Protein AF-0000000066065838 (afdb_homodimer)

InterPro domains:
  IPR000249 Bacterial microcompartment domain [PF00936] (153-223)
  IPR000249 Bacterial microcompartment domain [SM00877] (46-128)
  IPR000249 Bacterial microcompartment domain [SM00877] (152-229)
  IPR009193 Bacterial microcompartment shell protein, EutL/PduB type [PIRSF012290] (8-237)
  IPR030984 Bacterial microcompartment shell protein PduB [TIGR04501] (13-237)
  IPR037233 CcmK-like superfamily [G3DSA:3.30.70.1710] (23-118)
  IPR037233 CcmK-like superfamily [G3DSA:3.30.70.1710] (151-225)
  IPR037233 CcmK-like superfamily [SSF143414] (46-123)
  IPR037233 CcmK-like superfamily [SSF143414] (152-222)
  IPR044870 Bacterial microcompartment (BMC) circularly permuted domain [PS51931] (14-125)
  IPR044870 Bacterial microcompartment (BMC) circularly permuted domain [PS51931] (126-225)

Radius of gyration: 23.69 Å; Cα contacts (8 Å, |Δi|>4): 1309; chains: 2; bounding box: 57×65×58 Å

Foldseek 3Di:
DPCPVPPPPPDQQFQDFDPLLRKGKGKDQADDPVVVVVVPFDDDFGMKIKMWGQADAQLLLVQLQQLVVVAVKAWGDKDWDCGHPPAQATIIITMIGHNGRVSSSSSRVSSVVCSLALLQQWWDDPQHIWHKDWDQATDRSCCRHVVDDGGFIKMKTKIPQAVLSVVLQVQLVVFFPWAWRDWAALVGDGNNGSMTMIMITDHRVSRLRSRVRSSVSSQVVVCVVPHGIDGPHHHPRD/DDCPPVPPPPDQQFQDFDPLQRKTKGKDQADDPVVVVVVPFDDDFGMKIKIWGQADAQLLLVQLQQLVVVAVKAWTDKDWDCGHPPAQATIIITMIGHNGRVSSSSSRVSSVVCSLALLQQWWDDPQWIWHKDWDQAGDRSCCRHPVDDGGFIKMKTKIPQAVLSVVLQVQLVVFFPWAWRDWAALVGDGVNGSMTMIMITDHRVSRLRSRVRSSVSSQVVVCVVPHGIDGPHHHPRD

pLDDT: mean 94.26, std 12.61, range [18.61, 98.94]

Solvent-accessible surface area (backbone atoms only — not comparable to full-atom values): 23066 Å² total; per-residue (Å²): 135,85,62,81,70,59,73,75,87,60,57,88,37,62,73,50,72,40,80,70,38,53,26,39,26,33,38,40,60,72,54,55,67,75,56,48,65,70,64,75,49,90,70,93,54,43,11,35,21,39,40,35,36,43,32,47,31,70,33,56,35,54,11,36,17,52,10,35,69,73,40,83,46,40,58,69,46,62,46,57,45,71,29,32,89,43,48,40,44,26,7,27,45,37,36,30,33,28,79,48,48,68,47,33,49,47,20,44,48,44,15,64,71,30,36,61,51,40,39,6,40,32,28,42,39,99,70,33,38,38,41,46,48,75,42,66,58,27,31,53,30,31,23,75,60,67,61,38,53,66,70,30,16,32,22,33,35,33,15,30,28,18,38,49,7,50,54,18,37,40,48,15,62,72,67,26,82,54,44,79,71,49,53,32,29,26,80,41,87,38,66,18,13,24,32,11,34,29,27,34,28,47,51,50,68,34,30,52,52,15,39,51,46,14,48,56,51,38,50,51,58,61,27,64,77,77,43,75,53,44,49,92,33,66,67,72,84,128,138,82,74,80,81,63,77,74,72,68,54,87,38,60,72,49,66,40,81,71,37,43,26,38,28,36,37,41,61,71,54,46,65,73,56,50,67,48,66,76,51,90,69,91,56,44,11,33,21,34,41,17,17,36,33,46,31,67,34,55,36,53,12,36,16,53,10,34,70,73,37,82,46,41,59,69,47,64,35,52,8,44,15,31,66,70,54,53,44,26,7,23,34,36,36,29,34,30,80,46,47,67,46,33,49,47,22,43,48,44,15,62,70,29,36,60,51,41,39,7,39,32,29,41,39,98,85,32,38,36,41,44,48,76,42,66,58,28,32,50,27,31,22,73,62,65,63,39,52,67,71,29,16,30,24,32,34,32,14,30,50,28,69,50,7,51,54,20,36,54,46,14,61,73,67,25,81,54,43,80,70,50,74,34,30,39,91,42,86,41,62,60,19,41,33,11,33,28,27,35,29,46,51,48,68,33,30,52,51,14,39,51,46,14,48,55,51,40,50,56,60,60,27,71,78,76,43,74,55,44,49,91,34,66,66,71,85,126

Nearest PDB structures (foldseek):
  4i61-assembly1_C  TM=9.984E-01  e=2.603E-46  Limosilactobacillus reuteri SD2112
  3io0-assembly1_A  TM=9.601E-01  e=2.162E-27  Clostridium kluyveri DSM 555
  3mpv-assembly1_A  TM=8.753E-01  e=7.245E-11  Escherichia coli K-12
  3i87-assembly1_A  TM=8.287E-01  e=3.324E-11  Escherichia coli K-12
  3f56-assembly1_C  TM=3.798E-01  e=1.750E-07  Prochlorococcus marinus subsp. pastoris str. CCMP1986

Sequence (476 aa):
MNDFLNSTSTVPEFVGASEIGDTIGMVIPRVDQQLLDKLHVTKQYKTLGILSDRTGAGPQIMAMDEGIKATNMECIDVEWPRDTKGGGGHGCLIIIGGDDPADARQAIRVALDNLHRTFGDVYNAKAGHLELQFTARAAGAAHLGLGAVEGKAFGLICGCPSGIGVVMGDKALKTAGVEPLNFTSPSHGTSFSNEGCLTITGDSGAVRQAVMAGREVGLKLLSQFGEEPVNDFPSYIKMNDFLNSTSTVPEFVGASEIGDTIGMVIPRVDQQLLDKLHVTKQYKTLGILSDRTGAGPQIMAMDEGIKATNMECIDVEWPRDTKGGGGHGCLIIIGGDDPADARQAIRVALDNLHRTFGDVYNAKAGHLELQFTARAAGAAHLGLGAVEGKAFGLICGCPSGIGVVMGDKALKTAGVEPLNFTSPSHGTSFSNEGCLTITGDSGAVRQAVMAGREVGLKLLSQFGEEPVNDFPSYIK

Organism: Limosilactobacillus reuteri (strain DSM 20016) (NCBI:txid557436)

Secondary structure (DSSP, 8-state):
---TT-SS---TTEEEEETGGGEEEEEESS--HHHHHHTT-SS--SEEEEEEESS-SHHHHHHHHHHHHTSS-EEEEEE--S-STTSSS--EEEEEEES-HHHHHHHHHHHHHHHHHHTTTEEEETTEEEEEEEESS--HHHHHHH-PPTTSEEEEEEEESHHHHHHHHHHHHHHS--EEEEEEBTTBBSTT-S-EEEEEEE-HHHHHHHHHHHHHHHHHHHGGGSS--EESS-----/--GGG------TTEEEEETGGGEEEEEESS--HHHHHHTT-SS--SEEEEEEESS-SHHHHHHHHHHHHTSS-EEEEEE--S-STTSSS--EEEEEEES-HHHHHHHHHHHHHHHHHHTTTEEEETTEEEEEEEESS--HHHHHHH-PPTTSEEEEEEEESHHHHHHHHHHHHHHS-EEEEEEEBTTBBSTT-S-EEEEEEE-HHHHHHHHHHHHHHHHHHHGGGSS--EESS-----

Structure (mmCIF, N/CA/C/O backbone):
data_AF-0000000066065838-model_v1
#
loop_
_entity.id
_entity.type
_entity.pdbx_description
1 polymer 'Bacterial microcompartment shell protein PduB'
#
loop_
_atom_site.group_PDB
_atom_site.id
_atom_site.type_symbol
_atom_site.label_atom_id
_atom_site.label_alt_id
_atom_site.label_comp_id
_atom_site.label_asym_id
_atom_site.label_entity_id
_atom_site.label_seq_id
_atom_site.pdbx_PDB_ins_code
_atom_site.Cartn_x
_atom_site.Cartn_y
_atom_site.Cartn_z
_atom_site.occupancy
_atom_site.B_iso_or_equiv
_atom_site.auth_seq_id
_atom_site.auth_comp_id
_atom_site.auth_asym_id
_atom_site.auth_atom_id
_atom_site.pdbx_PDB_model_num
ATOM 1 N N . MET A 1 1 ? -16.984 26.469 -11.008 1 23.7 1 MET A N 1
ATOM 2 C CA . MET A 1 1 ? -17.484 26.609 -9.641 1 23.7 1 MET A CA 1
ATOM 3 C C . MET A 1 1 ? -18.922 26.109 -9.531 1 23.7 1 MET A C 1
ATOM 5 O O . MET A 1 1 ? -19.859 26.891 -9.625 1 23.7 1 MET A O 1
ATOM 9 N N . ASN A 1 2 ? -19.375 24.984 -10.18 1 28.59 2 ASN A N 1
ATOM 10 C CA . ASN A 1 2 ? -20.719 24.391 -10.25 1 28.59 2 ASN A CA 1
ATOM 11 C C . ASN A 1 2 ? -21.203 23.938 -8.883 1 28.59 2 ASN A C 1
ATOM 13 O O . ASN A 1 2 ? -20.531 23.156 -8.211 1 28.59 2 ASN A O 1
ATOM 17 N N . ASP A 1 3 ? -22.031 24.891 -8.258 1 28.09 3 ASP A N 1
ATOM 18 C CA . ASP A 1 3 ? -22.609 24.953 -6.926 1 28.09 3 ASP A CA 1
ATOM 19 C C . ASP A 1 3 ? -23.531 23.766 -6.668 1 28.09 3 ASP A C 1
ATOM 21 O O . ASP A 1 3 ? -24.719 23.812 -7 1 28.09 3 ASP A O 1
ATOM 25 N N . PHE A 1 4 ? -23.25 22.516 -6.898 1 35.69 4 PHE A N 1
ATOM 26 C CA . PHE A 1 4 ? -24.078 21.5 -6.277 1 35.69 4 PHE A CA 1
ATOM 27 C C . PHE A 1 4 ? -24.531 21.938 -4.891 1 35.69 4 PHE A C 1
ATOM 29 O O . PHE A 1 4 ? -25.234 21.203 -4.199 1 35.69 4 PHE A O 1
ATOM 36 N N . LEU A 1 5 ? -23.75 22.891 -4.34 1 37.12 5 LEU A N 1
ATOM 37 C CA . LEU A 1 5 ? -24.125 23.484 -3.062 1 37.12 5 LEU A CA 1
ATOM 38 C C . LEU A 1 5 ? -25.375 24.344 -3.205 1 37.12 5 LEU A C 1
ATOM 40 O O . LEU A 1 5 ? -25.734 25.062 -2.275 1 37.12 5 LEU A O 1
ATOM 44 N N . ASN A 1 6 ? -25.875 24.531 -4.371 1 36.09 6 ASN A N 1
ATOM 45 C CA . ASN A 1 6 ? -26.969 25.484 -4.262 1 36.09 6 ASN A CA 1
ATOM 46 C C . ASN A 1 6 ? -28.125 24.922 -3.461 1 36.09 6 ASN A C 1
ATOM 48 O O . ASN A 1 6 ? -29.219 25.484 -3.449 1 36.09 6 ASN A O 1
ATOM 52 N N . SER A 1 7 ? -28.5 23.672 -3.555 1 41.41 7 SER A N 1
ATOM 53 C CA . SER A 1 7 ? -29.719 23.422 -2.789 1 41.41 7 SER A CA 1
ATOM 54 C C . SER A 1 7 ? -29.547 23.859 -1.336 1 41.41 7 SER A C 1
ATOM 56 O O . SER A 1 7 ? -28.5 23.609 -0.727 1 41.41 7 SER A O 1
ATOM 58 N N . THR A 1 8 ? -30.297 24.891 -0.75 1 45.69 8 THR A N 1
ATOM 59 C CA . THR A 1 8 ? -30.547 25.703 0.427 1 45.69 8 THR A CA 1
ATOM 60 C C . THR A 1 8 ? -30.422 24.875 1.704 1 45.69 8 THR A C 1
ATOM 62 O O . THR A 1 8 ? -29.938 25.375 2.727 1 45.69 8 THR A O 1
ATOM 65 N N . SER A 1 9 ? -31.312 23.875 1.976 1 52.47 9 SER A N 1
ATOM 66 C CA . SER A 1 9 ? -31.531 23.422 3.344 1 52.47 9 SER A CA 1
ATOM 67 C C . SER A 1 9 ? -30.328 22.656 3.885 1 52.47 9 SER A C 1
ATOM 69 O O . SER A 1 9 ? -30.234 21.438 3.729 1 52.47 9 SER A O 1
ATOM 71 N N . THR A 1 10 ? -29.156 23.281 3.83 1 71 10 THR A N 1
ATOM 72 C CA . THR A 1 10 ? -28.031 22.531 4.383 1 71 10 THR A CA 1
ATOM 73 C C . THR A 1 10 ? -28.234 22.266 5.867 1 71 10 THR A C 1
ATOM 75 O O . THR A 1 10 ? -28.891 23.047 6.566 1 71 10 THR A O 1
ATOM 78 N N . VAL A 1 11 ? -28.203 21.109 6.23 1 86.19 11 VAL A N 1
ATOM 79 C CA . VAL A 1 11 ? -28.281 20.766 7.645 1 86.19 11 VAL A CA 1
ATOM 80 C C . VAL A 1 11 ? -27.281 21.594 8.445 1 86.19 11 VAL A C 1
ATOM 82 O O . VAL A 1 11 ? -26.234 21.953 7.941 1 86.19 11 VAL A O 1
ATOM 85 N N . PRO A 1 12 ? -27.672 22.109 9.617 1 89.5 12 PRO A N 1
ATOM 86 C CA . PRO A 1 12 ? -26.812 22.984 10.422 1 89.5 12 PRO A CA 1
ATOM 87 C C . PRO A 1 12 ? -25.422 22.375 10.68 1 89.5 12 PRO A C 1
ATOM 89 O O . PRO A 1 12 ? -24.484 23.109 10.984 1 89.5 12 PRO A O 1
ATOM 92 N N . GLU A 1 13 ? -25.312 21.109 10.555 1 93.69 13 GLU A N 1
ATOM 93 C CA . GLU A 1 13 ? -24.047 20.422 10.797 1 93.69 13 GLU A CA 1
ATOM 94 C C . GLU A 1 13 ? -23.047 20.672 9.672 1 93.69 13 GLU A C 1
ATOM 96 O O . GLU A 1 13 ? -21.844 20.516 9.852 1 93.69 13 GLU A O 1
ATOM 101 N N . PHE A 1 14 ? -23.516 21.062 8.539 1 95.31 14 PHE A N 1
ATOM 102 C CA . PHE A 1 14 ? -22.672 21.234 7.359 1 95.31 14 PHE A CA 1
ATOM 103 C C . PHE A 1 14 ? -21.812 22.484 7.488 1 95.31 14 PHE A C 1
ATOM 105 O O . PHE A 1 14 ? -22.312 23.547 7.832 1 95.31 14 PHE A O 1
ATOM 112 N N . VAL A 1 15 ? -20.547 22.359 7.191 1 96 15 VAL A N 1
ATOM 113 C CA . VAL A 1 15 ? -19.672 23.516 7.18 1 96 15 VAL A CA 1
ATOM 114 C C . VAL A 1 15 ? -19.219 23.812 5.746 1 96 15 VAL A C 1
ATOM 116 O O . VAL A 1 15 ? -19.25 24.969 5.312 1 96 15 VAL A O 1
ATOM 119 N N . GLY A 1 16 ? -18.781 22.75 5.055 1 95.81 16 GLY A N 1
ATOM 120 C CA . GLY A 1 16 ? -18.328 22.906 3.68 1 95.81 16 GLY A CA 1
ATOM 121 C C . GLY A 1 16 ? -17.938 21.594 3.029 1 95.81 16 GLY A C 1
ATOM 122 O O . GLY A 1 16 ? -17.844 20.562 3.703 1 95.81 16 GLY A O 1
ATOM 123 N N . ALA A 1 17 ? -17.844 21.625 1.735 1 95.62 17 ALA A N 1
ATOM 124 C CA . ALA A 1 17 ? -17.391 20.484 0.96 1 95.62 17 ALA A CA 1
ATOM 125 C C . ALA A 1 17 ? -16.453 20.922 -0.169 1 95.62 17 ALA A C 1
ATOM 127 O O . ALA A 1 17 ? -16.531 22.062 -0.633 1 95.62 17 ALA A O 1
ATOM 128 N N . SER A 1 18 ? -15.555 20.078 -0.515 1 95.94 18 SER A N 1
ATOM 129 C CA . SER A 1 18 ? -14.594 20.328 -1.58 1 95.94 18 SER A CA 1
ATOM 130 C C . SER A 1 18 ? -14.492 19.125 -2.525 1 95.94 18 SER A C 1
ATOM 132 O O . SER A 1 18 ? -14.523 17.984 -2.084 1 95.94 18 SER A O 1
ATOM 134 N N . GLU A 1 19 ? -14.367 19.422 -3.824 1 95 19 GLU A N 1
ATOM 135 C CA . GLU A 1 19 ? -14.141 18.359 -4.797 1 95 19 GLU A CA 1
ATOM 136 C C . GLU A 1 19 ? -12.758 17.734 -4.621 1 95 19 GLU A C 1
ATOM 138 O O . GLU A 1 19 ? -12.492 16.641 -5.117 1 95 19 GLU A O 1
ATOM 143 N N . ILE A 1 20 ? -11.891 18.484 -3.969 1 96.38 20 ILE A N 1
ATOM 144 C CA . ILE A 1 20 ? -10.562 17.953 -3.686 1 96.38 20 ILE A CA 1
ATOM 145 C C . ILE A 1 20 ? -10.68 16.766 -2.73 1 96.38 20 ILE A C 1
ATOM 147 O O . ILE A 1 20 ? -11.023 16.922 -1.559 1 96.38 20 ILE A O 1
ATOM 151 N N . GLY A 1 21 ? -10.43 15.578 -3.301 1 95.94 21 GLY A N 1
ATOM 152 C CA . GLY A 1 21 ? -10.547 14.352 -2.529 1 95.94 21 GLY A CA 1
ATOM 153 C C . GLY A 1 21 ? -11.977 14.023 -2.145 1 95.94 21 GLY A C 1
ATOM 154 O O . GLY A 1 21 ? -12.219 13.102 -1.355 1 95.94 21 GLY A O 1
ATOM 155 N N . ASP A 1 22 ? -13.008 14.812 -2.695 1 96 22 ASP A N 1
ATOM 156 C CA . ASP A 1 22 ? -14.391 14.695 -2.25 1 96 22 ASP A CA 1
ATOM 157 C C . ASP A 1 22 ? -14.5 14.852 -0.735 1 96 22 ASP A C 1
ATOM 159 O O . ASP A 1 22 ? -15.07 13.992 -0.058 1 96 22 ASP A O 1
ATOM 163 N N . THR A 1 23 ? -13.977 15.945 -0.239 1 96.62 23 THR A N 1
ATOM 164 C CA . THR A 1 23 ? -13.836 16.203 1.19 1 96.62 23 THR A CA 1
ATOM 165 C C . THR A 1 23 ? -15.047 16.984 1.72 1 96.62 23 THR A C 1
ATOM 167 O O . THR A 1 23 ? -15.5 17.938 1.088 1 96.62 23 THR A O 1
ATOM 170 N N . ILE A 1 24 ? -15.547 16.516 2.916 1 96.19 24 ILE A N 1
ATOM 171 C CA . ILE A 1 24 ? -16.656 17.203 3.545 1 96.19 24 ILE A CA 1
ATOM 172 C C . ILE A 1 24 ? -16.328 17.516 5 1 96.19 24 ILE A C 1
ATOM 174 O O . ILE A 1 24 ? -15.695 16.719 5.688 1 96.19 24 ILE A O 1
ATOM 178 N N . GLY A 1 25 ? -16.625 18.719 5.41 1 98 25 GLY A N 1
ATOM 179 C CA . GLY A 1 25 ? -16.469 19.172 6.785 1 98 25 GLY A CA 1
ATOM 180 C C . GLY A 1 25 ? -17.781 19.453 7.477 1 98 25 GLY A C 1
ATOM 181 O O . GLY A 1 25 ? -18.672 20.078 6.898 1 98 25 GLY A O 1
ATOM 182 N N . MET A 1 26 ? -17.859 18.984 8.75 1 96.88 26 MET A N 1
ATOM 183 C CA . MET A 1 26 ? -19.094 19.062 9.516 1 96.88 26 MET A CA 1
ATOM 184 C C . MET A 1 26 ? -18.812 19.375 10.984 1 96.88 26 MET A C 1
ATOM 186 O O . MET A 1 26 ? -17.672 19.281 11.43 1 96.88 26 MET A O 1
ATOM 190 N N . VAL A 1 27 ? -19.906 19.812 11.648 1 97.19 27 VAL A N 1
ATOM 191 C CA . VAL A 1 27 ? -19.797 20.094 13.078 1 97.19 27 VAL A CA 1
ATOM 192 C C . VAL A 1 27 ? -21.031 19.562 13.789 1 97.19 27 VAL A C 1
ATOM 194 O O . VAL A 1 27 ? -22.156 19.719 13.305 1 97.19 27 VAL A O 1
ATOM 197 N N . ILE A 1 28 ? -20.797 18.859 14.859 1 96.12 28 ILE A N 1
ATOM 198 C CA . ILE A 1 28 ? -21.844 18.578 15.844 1 96.12 28 ILE A CA 1
ATOM 199 C C . ILE A 1 28 ? -21.688 19.5 17.047 1 96.12 28 ILE A C 1
ATOM 201 O O . ILE A 1 28 ? -20.812 19.297 17.891 1 96.12 28 ILE A O 1
ATOM 205 N N . PRO A 1 29 ? -22.562 20.484 17.172 1 96.12 29 PRO A N 1
ATOM 206 C CA . PRO A 1 29 ? -22.359 21.484 18.219 1 96.12 29 PRO A CA 1
ATOM 207 C C . PRO A 1 29 ? -22.5 20.922 19.625 1 96.12 29 PRO A C 1
ATOM 209 O O . PRO A 1 29 ? -21.875 21.406 20.562 1 96.12 29 PRO A O 1
ATOM 212 N N . ARG A 1 30 ? -23.469 19.953 19.812 1 95 30 ARG A N 1
ATOM 213 C CA . ARG A 1 30 ? -23.656 19.234 21.062 1 95 30 ARG A CA 1
ATOM 214 C C . ARG A 1 30 ? -23.797 17.734 20.828 1 95 30 ARG A C 1
ATOM 216 O O . ARG A 1 30 ? -24.906 17.25 20.547 1 95 30 ARG A O 1
ATOM 223 N N . VAL A 1 31 ? -22.688 17 21.016 1 94.81 31 VAL A N 1
ATOM 224 C CA . VAL A 1 31 ? -22.688 15.594 20.656 1 94.81 31 VAL A CA 1
ATOM 225 C C . VAL A 1 31 ? -23.438 14.789 21.719 1 94.81 31 VAL A C 1
ATOM 227 O O . VAL A 1 31 ? -23.359 15.07 22.906 1 94.81 31 VAL A O 1
ATOM 230 N N . ASP A 1 32 ? -24.219 13.82 21.25 1 91.88 32 ASP A N 1
ATOM 231 C CA . ASP A 1 32 ? -24.891 12.883 22.141 1 91.88 32 ASP A CA 1
ATOM 232 C C . ASP A 1 32 ? -23.875 12.062 22.938 1 91.88 32 ASP A C 1
ATOM 234 O O . ASP A 1 32 ? -22.953 11.484 22.344 1 91.88 32 ASP A O 1
ATOM 238 N N . GLN A 1 33 ? -24.125 11.992 24.25 1 88.38 33 GLN A N 1
ATOM 239 C CA . GLN A 1 33 ? -23.156 11.344 25.125 1 88.38 33 GLN A CA 1
ATOM 240 C C . GLN A 1 33 ? -23.031 9.852 24.812 1 88.38 33 GLN A C 1
ATOM 242 O O . GLN A 1 33 ? -21.953 9.273 24.922 1 88.38 33 GLN A O 1
ATOM 247 N N . GLN A 1 34 ? -24.109 9.211 24.469 1 86.44 34 GLN A N 1
ATOM 248 C CA . GLN A 1 34 ? -24.062 7.785 24.172 1 86.44 34 GLN A CA 1
ATOM 249 C C . GLN A 1 34 ? -23.203 7.516 22.938 1 86.44 34 GLN A C 1
ATOM 251 O O . GLN A 1 34 ? -22.5 6.504 22.875 1 86.44 34 GLN A O 1
ATOM 256 N N . LEU A 1 35 ? -23.281 8.383 22 1 89.25 35 LEU A N 1
ATOM 257 C CA . LEU A 1 35 ? -22.438 8.258 20.812 1 89.25 35 LEU A CA 1
ATOM 258 C C . LEU A 1 35 ? -20.969 8.492 21.156 1 89.25 35 LEU A C 1
ATOM 260 O O . LEU A 1 35 ? -20.094 7.734 20.734 1 89.25 35 LEU A O 1
ATOM 264 N N . LEU A 1 36 ? -20.703 9.531 21.859 1 88.06 36 LEU A N 1
ATOM 265 C CA . LEU A 1 36 ? -19.344 9.883 22.266 1 88.06 36 LEU A CA 1
ATOM 266 C C . LEU A 1 36 ? -18.672 8.711 22.969 1 88.06 36 LEU A C 1
ATOM 268 O O . LEU A 1 36 ? -17.484 8.43 22.734 1 88.06 36 LEU A O 1
ATOM 272 N N . ASP A 1 37 ? -19.406 8.008 23.797 1 84.56 37 ASP A N 1
ATOM 273 C CA . ASP A 1 37 ? -18.891 6.871 24.547 1 84.56 37 ASP A CA 1
ATOM 274 C C . ASP A 1 37 ? -18.469 5.742 23.609 1 84.56 37 ASP A C 1
ATOM 276 O O . ASP A 1 37 ? -17.578 4.945 23.953 1 84.56 37 ASP A O 1
ATOM 280 N N . LYS A 1 38 ? -19.047 5.723 22.484 1 88 38 LYS A N 1
ATOM 281 C CA . LYS A 1 38 ? -18.781 4.629 21.547 1 88 38 LYS A CA 1
ATOM 282 C C . LYS A 1 38 ? -17.688 5.004 20.547 1 88 38 LYS A C 1
ATOM 284 O O . LYS A 1 38 ? -17.203 4.152 19.812 1 88 38 LYS A O 1
ATOM 289 N N . LEU A 1 39 ? -17.25 6.301 20.453 1 83.38 39 LEU A N 1
ATOM 290 C CA . LEU A 1 39 ? -16.203 6.758 19.547 1 83.38 39 LEU A CA 1
ATOM 291 C C . LEU A 1 39 ? -14.82 6.539 20.156 1 83.38 39 LEU A C 1
ATOM 293 O O . LEU A 1 39 ? -13.812 6.949 19.578 1 83.38 39 LEU A O 1
ATOM 297 N N . HIS A 1 40 ? -14.742 5.809 21.109 1 79.44 40 HIS A N 1
ATOM 298 C CA . HIS A 1 40 ? -13.484 5.395 21.719 1 79.44 40 HIS A CA 1
ATOM 299 C C . HIS A 1 40 ? -12.633 6.598 22.094 1 79.44 40 HIS A C 1
ATOM 301 O O . HIS A 1 40 ? -11.43 6.617 21.812 1 79.44 40 HIS A O 1
ATOM 307 N N . VAL A 1 41 ? -13.297 7.625 22.516 1 77.25 41 VAL A N 1
ATOM 308 C CA . VAL A 1 41 ? -12.609 8.844 22.938 1 77.25 41 VAL A CA 1
ATOM 309 C C . VAL A 1 41 ? -12.516 8.883 24.453 1 77.25 41 VAL A C 1
ATOM 311 O O . VAL A 1 41 ? -13.422 8.422 25.156 1 77.25 41 VAL A O 1
ATOM 314 N N . THR A 1 42 ? -11.375 9.25 24.953 1 72.19 42 THR A N 1
ATOM 315 C CA . THR A 1 42 ? -11.102 9.18 26.391 1 72.19 42 THR A CA 1
ATOM 316 C C . THR A 1 42 ? -11.648 10.406 27.109 1 72.19 42 THR A C 1
ATOM 318 O O . THR A 1 42 ? -12.055 10.328 28.266 1 72.19 42 THR A O 1
ATOM 321 N N . LYS A 1 43 ? -11.562 11.516 26.516 1 82.19 43 LYS A N 1
ATOM 322 C CA . LYS A 1 43 ? -11.992 12.773 27.125 1 82.19 43 LYS A CA 1
ATOM 323 C C . LYS A 1 43 ? -13.391 13.164 26.641 1 82.19 43 LYS A C 1
ATOM 325 O O . LYS A 1 43 ? -13.812 12.758 25.562 1 82.19 43 LYS A O 1
ATOM 330 N N . GLN A 1 44 ? -14.07 13.891 27.594 1 86.56 44 GLN A N 1
ATOM 331 C CA . GLN A 1 44 ? -15.391 14.383 27.234 1 86.56 44 GLN A CA 1
ATOM 332 C C . GLN A 1 44 ? -15.297 15.688 26.453 1 86.56 44 GLN A C 1
ATOM 334 O O . GLN A 1 44 ? -14.5 16.562 26.781 1 86.56 44 GLN A O 1
ATOM 339 N N . TYR A 1 45 ? -15.984 15.766 25.391 1 91.44 45 TYR A N 1
ATOM 340 C CA . TYR A 1 45 ? -16.094 16.938 24.547 1 91.44 45 TYR A CA 1
ATOM 341 C C . TYR A 1 45 ? -17.562 17.297 24.312 1 91.44 45 TYR A C 1
ATOM 343 O O . TYR A 1 45 ? -18.406 16.422 24.172 1 91.44 45 TYR A O 1
ATOM 351 N N . LYS A 1 46 ? -17.844 18.562 24.297 1 94.69 46 LYS A N 1
ATOM 352 C CA . LYS A 1 46 ? -19.188 19.016 24.016 1 94.69 46 LYS A CA 1
ATOM 353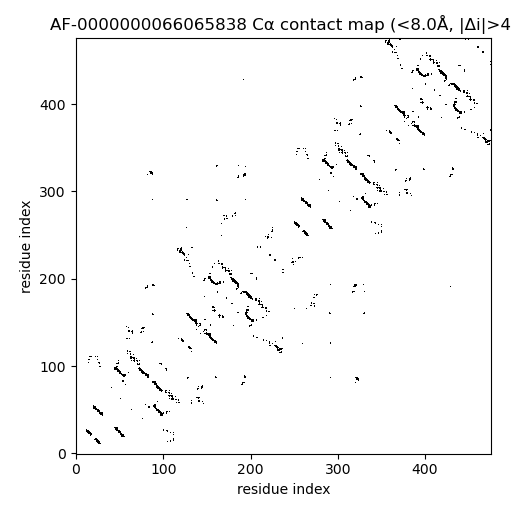 C C . LYS A 1 46 ? -19.438 19.125 22.516 1 94.69 46 LYS A C 1
ATOM 355 O O . LYS A 1 46 ? -20.531 18.828 22.047 1 94.69 46 LYS A O 1
ATOM 360 N N . THR A 1 47 ? -18.469 19.641 21.844 1 96.62 47 THR A N 1
ATOM 361 C CA . THR A 1 47 ? -18.562 19.922 20.422 1 96.62 47 THR A CA 1
ATOM 362 C C . THR A 1 47 ? -17.562 19.078 19.625 1 96.62 47 THR A C 1
ATOM 364 O O . THR A 1 47 ? -16.422 18.906 20.047 1 96.62 47 THR A O 1
ATOM 367 N N . LEU A 1 48 ? -18.031 18.562 18.453 1 96.88 48 LEU A N 1
ATOM 368 C CA . LEU A 1 48 ? -17.141 17.828 17.562 1 96.88 48 LEU A CA 1
ATOM 369 C C . LEU A 1 48 ? -17.047 18.5 16.188 1 96.88 48 LEU A C 1
ATOM 371 O O . LEU A 1 48 ? -18.047 18.984 15.672 1 96.88 48 LEU A O 1
ATOM 375 N N . GLY A 1 49 ? -15.859 18.594 15.703 1 98 49 GLY A N 1
ATOM 376 C CA . GLY A 1 49 ? -15.625 18.781 14.281 1 98 49 GLY A CA 1
ATOM 377 C C . GLY A 1 49 ? -15.242 17.5 13.562 1 98 49 GLY A C 1
ATOM 378 O O . GLY A 1 49 ? -14.547 16.656 14.125 1 98 49 GLY A O 1
ATOM 379 N N . ILE A 1 50 ? -15.734 17.359 12.305 1 97.5 50 ILE A N 1
ATOM 380 C CA . ILE A 1 50 ? -15.516 16.141 11.555 1 97.5 50 ILE A CA 1
ATOM 381 C C . ILE A 1 50 ? -15.094 16.469 10.125 1 97.5 50 ILE A C 1
ATOM 383 O O . ILE A 1 50 ? -15.758 17.266 9.445 1 97.5 50 ILE A O 1
ATOM 387 N N . LEU A 1 51 ? -14.008 15.984 9.719 1 98.12 51 LEU A N 1
ATOM 388 C CA . LEU A 1 51 ? -13.539 16.047 8.336 1 98.12 51 LEU A CA 1
ATOM 389 C C . LEU A 1 51 ? -13.391 14.648 7.742 1 98.12 51 LEU A C 1
ATOM 391 O O . LEU A 1 51 ? -12.758 13.781 8.344 1 98.12 51 LEU A O 1
ATOM 395 N N . SER A 1 52 ? -14.031 14.352 6.594 1 97.56 52 SER A N 1
ATOM 396 C CA . SER A 1 52 ? -13.977 13.039 5.969 1 97.56 52 SER A CA 1
ATOM 397 C C . SER A 1 52 ? -13.977 13.148 4.445 1 97.56 52 SER A C 1
ATOM 399 O O . SER A 1 52 ? -14.25 14.211 3.895 1 97.56 52 SER A O 1
ATOM 401 N N . ASP A 1 53 ? -13.5 12.102 3.775 1 95.69 53 ASP A N 1
ATOM 402 C CA . ASP A 1 53 ? -13.328 12.172 2.328 1 95.69 53 ASP A CA 1
ATOM 403 C C . ASP A 1 53 ? -13.281 10.773 1.712 1 95.69 53 ASP A C 1
ATOM 405 O O . ASP A 1 53 ? -13.469 9.773 2.41 1 95.69 53 ASP A O 1
ATOM 409 N N . ARG A 1 54 ? -13.172 10.703 0.327 1 94.12 54 ARG A N 1
ATOM 410 C CA . ARG A 1 54 ? -12.977 9.438 -0.372 1 94.12 54 ARG A CA 1
ATOM 411 C C . ARG A 1 54 ? -11.5 9.195 -0.667 1 94.12 54 ARG A C 1
ATOM 413 O O . ARG A 1 54 ? -11.039 8.055 -0.673 1 94.12 54 ARG A O 1
ATOM 420 N N . THR A 1 55 ? -10.789 10.344 -1.034 1 96.12 55 THR A N 1
ATOM 421 C CA . THR A 1 55 ? -9.414 10.203 -1.5 1 96.12 55 THR A CA 1
ATOM 422 C C . THR A 1 55 ? -8.492 11.18 -0.778 1 96.12 55 THR A C 1
ATOM 424 O O . THR A 1 55 ? -8.734 12.391 -0.783 1 96.12 55 THR A O 1
ATOM 427 N N . GLY A 1 56 ? -7.465 10.648 -0.262 1 96.25 56 G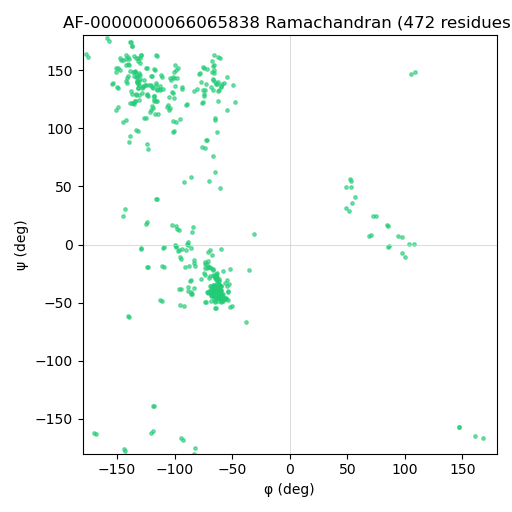LY A N 1
ATOM 428 C CA . GLY A 1 56 ? -6.512 11.43 0.513 1 96.25 56 GLY A CA 1
ATOM 429 C C . GLY A 1 56 ? -6.617 11.188 2.008 1 96.25 56 GLY A C 1
ATOM 430 O O . GLY A 1 56 ? -7.715 11 2.535 1 96.25 56 GLY A O 1
ATOM 431 N N . ALA A 1 57 ? -5.699 11.234 2.684 1 97.5 57 ALA A N 1
ATOM 432 C CA . ALA A 1 57 ? -5.566 11.18 4.137 1 97.5 57 ALA A CA 1
ATOM 433 C C . ALA A 1 57 ? -4.52 12.172 4.629 1 97.5 57 ALA A C 1
ATOM 435 O O . ALA A 1 57 ? -4.859 13.227 5.176 1 97.5 57 ALA A O 1
ATOM 436 N N . GLY A 1 58 ? -3.283 11.969 4.188 1 98.12 58 GLY A N 1
ATOM 437 C CA . GLY A 1 58 ? -2.188 12.844 4.562 1 98.12 58 GLY A CA 1
ATOM 438 C C . GLY A 1 58 ? -2.502 14.312 4.348 1 98.12 58 GLY A C 1
ATOM 439 O O . GLY A 1 58 ? -2.387 15.117 5.273 1 98.12 58 GLY A O 1
ATOM 440 N N . PRO A 1 59 ? -2.941 14.688 3.133 1 98.69 59 PRO A N 1
ATOM 441 C CA . PRO A 1 59 ? -3.219 16.109 2.891 1 98.69 59 PRO A CA 1
ATOM 442 C C . PRO A 1 59 ? -4.32 16.656 3.795 1 98.69 59 PRO A C 1
ATOM 444 O O . PRO A 1 59 ? -4.234 17.797 4.258 1 98.69 59 PRO A O 1
ATOM 447 N N . GLN A 1 60 ? -5.379 15.875 4.051 1 98.81 60 GLN A N 1
ATOM 448 C CA . GLN A 1 60 ? -6.445 16.328 4.934 1 98.81 60 GLN A CA 1
ATOM 449 C C . GLN A 1 60 ? -5.957 16.438 6.375 1 98.81 60 GLN A C 1
ATOM 451 O O . GLN A 1 60 ? -6.344 17.359 7.094 1 98.81 60 GLN A O 1
ATOM 456 N N . ILE A 1 61 ? -5.133 15.477 6.801 1 98.88 61 ILE A N 1
ATOM 457 C CA . ILE A 1 61 ? -4.582 15.516 8.148 1 98.88 61 ILE A CA 1
ATOM 458 C C . ILE A 1 61 ? -3.732 16.766 8.32 1 98.88 61 ILE A C 1
ATOM 460 O O . ILE A 1 61 ? -3.85 17.469 9.328 1 98.88 61 ILE A O 1
ATOM 464 N N . MET A 1 62 ? -2.922 17.016 7.316 1 98.88 62 MET A N 1
ATOM 465 C CA . MET A 1 62 ? -2.072 18.203 7.375 1 98.88 62 MET A CA 1
ATOM 466 C C . MET A 1 62 ? -2.908 19.469 7.309 1 98.88 62 MET A C 1
ATOM 468 O O . MET A 1 62 ? -2.57 20.469 7.938 1 98.88 62 MET A O 1
ATOM 472 N N . ALA A 1 63 ? -3.988 19.422 6.543 1 98.88 63 ALA A N 1
ATOM 473 C CA . ALA A 1 63 ? -4.906 20.562 6.504 1 98.88 63 ALA A CA 1
ATOM 474 C C . ALA A 1 63 ? -5.578 20.766 7.859 1 98.88 63 ALA A C 1
ATOM 476 O O . ALA A 1 63 ? -5.668 21.891 8.352 1 98.88 63 ALA A O 1
ATOM 477 N N . MET A 1 64 ? -6.027 19.688 8.453 1 98.88 64 MET A N 1
ATOM 478 C CA . MET A 1 64 ? -6.652 19.781 9.766 1 98.88 64 MET A CA 1
ATOM 479 C C . MET A 1 64 ? -5.648 20.266 10.812 1 98.88 64 MET A C 1
ATOM 481 O O . MET A 1 64 ? -6.02 20.938 11.773 1 98.88 64 MET A O 1
ATOM 485 N N . ASP A 1 65 ? -4.379 19.922 10.547 1 98.94 65 ASP A N 1
ATOM 486 C CA . ASP A 1 65 ? -3.34 20.375 11.469 1 98.94 65 ASP A CA 1
ATOM 487 C C . ASP A 1 65 ? -3.283 21.891 11.539 1 98.94 65 ASP A C 1
ATOM 489 O O . ASP A 1 65 ? -3.016 22.469 12.594 1 98.94 65 ASP A O 1
ATOM 493 N N . GLU A 1 66 ? -3.518 22.562 10.461 1 98.75 66 GLU A N 1
ATOM 494 C CA . GLU A 1 66 ? -3.615 24.016 10.445 1 98.75 66 GLU A CA 1
ATOM 495 C C . GLU A 1 66 ? -4.836 24.5 11.227 1 98.75 66 GLU A C 1
ATOM 497 O O . GLU A 1 66 ? -4.781 25.516 11.906 1 98.75 66 GLU A O 1
ATOM 502 N N . GLY A 1 67 ? -5.941 23.766 11.102 1 98.81 67 GLY A N 1
ATOM 503 C CA . GLY A 1 67 ? -7.125 24.078 11.883 1 98.81 67 GLY A CA 1
ATOM 504 C C . GLY A 1 67 ? -6.891 23.984 13.383 1 98.81 67 GLY A C 1
ATOM 505 O O . GLY A 1 67 ? -7.352 24.844 14.141 1 98.81 67 GLY A O 1
ATOM 506 N N . ILE A 1 68 ? -6.148 22.984 13.727 1 98.5 68 ILE A N 1
ATOM 507 C CA . ILE A 1 68 ? -5.812 22.75 15.133 1 98.5 68 ILE A CA 1
ATOM 508 C C . ILE A 1 68 ? -4.938 23.891 15.641 1 98.5 68 ILE A C 1
ATOM 510 O O . ILE A 1 68 ? -5.145 24.406 16.75 1 98.5 68 ILE A O 1
ATOM 514 N N . LYS A 1 69 ? -4 24.344 14.82 1 98.12 69 LYS A N 1
ATOM 515 C CA . LYS A 1 69 ? -3.109 25.438 15.195 1 98.12 69 LYS A CA 1
ATOM 516 C C . LYS A 1 69 ? -3.889 26.734 15.391 1 98.12 69 LYS A C 1
ATOM 518 O O . LYS A 1 69 ? -3.502 27.594 16.188 1 98.12 69 LYS A O 1
ATOM 523 N N . ALA A 1 70 ? -4.93 26.906 14.773 1 98.19 70 ALA A N 1
ATOM 524 C CA . ALA A 1 70 ? -5.621 28.188 14.688 1 98.19 70 ALA A CA 1
ATOM 525 C C . ALA A 1 70 ? -6.73 28.297 15.734 1 98.19 70 ALA A C 1
ATOM 527 O O . ALA A 1 70 ? -7.379 29.328 15.859 1 98.19 70 ALA A O 1
ATOM 528 N N . THR A 1 71 ? -6.977 27.25 16.469 1 98.44 71 THR A N 1
ATOM 529 C CA . THR A 1 71 ? -8.125 27.234 17.359 1 98.44 71 THR A CA 1
ATOM 530 C C . THR A 1 71 ? -7.793 26.484 18.656 1 98.44 71 THR A C 1
ATOM 532 O O . THR A 1 71 ? -6.648 26.078 18.859 1 98.44 71 THR A O 1
ATOM 535 N N . ASN A 1 72 ? -8.828 26.328 19.531 1 97.38 72 ASN A N 1
ATOM 536 C CA . ASN A 1 72 ? -8.641 25.609 20.781 1 97.38 72 ASN A CA 1
ATOM 537 C C . ASN A 1 72 ? -9.133 24.156 20.656 1 97.38 72 ASN A C 1
ATOM 539 O O . ASN A 1 72 ? -9.328 23.484 21.672 1 97.38 72 ASN A O 1
ATOM 543 N N . MET A 1 73 ? -9.375 23.703 19.484 1 97.75 73 MET A N 1
ATOM 544 C CA . MET A 1 73 ? -9.836 22.328 19.281 1 97.75 73 MET A CA 1
ATOM 545 C C . MET A 1 73 ? -8.695 21.328 19.453 1 97.75 73 MET A C 1
ATOM 547 O O . MET A 1 73 ? -7.535 21.656 19.188 1 97.75 73 MET A O 1
ATOM 551 N N . GLU A 1 74 ? -9.055 20.172 19.828 1 97.44 74 GLU A N 1
ATOM 552 C CA . GLU A 1 74 ? -8.109 19.062 19.984 1 97.44 74 GLU A CA 1
ATOM 553 C C . GLU A 1 74 ? -8.414 17.938 18.984 1 97.44 74 GLU A C 1
ATOM 555 O O . GLU A 1 74 ? -9.57 17.547 18.828 1 97.44 74 GLU A O 1
ATOM 560 N N . CYS A 1 75 ? -7.371 17.422 18.312 1 97.25 75 CYS A N 1
ATOM 561 C CA . CYS A 1 75 ? -7.582 16.234 17.484 1 97.25 75 CYS A CA 1
ATOM 562 C C . CYS A 1 75 ? -7.742 14.992 18.344 1 97.25 75 CYS A C 1
ATOM 564 O O . CYS A 1 75 ? -6.871 14.68 19.156 1 97.25 75 CYS A O 1
ATOM 566 N N . ILE A 1 76 ? -8.789 14.242 18.094 1 95.31 76 ILE A N 1
ATOM 567 C CA . ILE A 1 76 ? -9.023 13.188 19.094 1 95.31 76 ILE A CA 1
ATOM 568 C C . ILE A 1 76 ? -9.07 11.828 18.391 1 95.31 76 ILE A C 1
ATOM 570 O O . ILE A 1 76 ? -8.969 10.789 19.047 1 95.31 76 ILE A O 1
ATOM 574 N N . ASP A 1 77 ? -9.312 11.82 17.031 1 94.31 77 ASP A N 1
ATOM 575 C CA . ASP A 1 77 ? -9.281 10.555 16.312 1 94.31 77 ASP A CA 1
ATOM 576 C C . ASP A 1 77 ? -8.922 10.773 14.844 1 94.31 77 ASP A C 1
ATOM 578 O O . ASP A 1 77 ? -9.359 11.75 14.227 1 94.31 77 ASP A O 1
ATOM 582 N N . VAL A 1 78 ? -8.109 9.914 14.32 1 96 78 VAL A N 1
ATOM 583 C CA . VAL A 1 78 ? -7.781 9.875 12.898 1 96 78 VAL A CA 1
ATOM 584 C C . VAL A 1 78 ? -7.809 8.43 12.406 1 96 78 VAL A C 1
ATOM 586 O O . VAL A 1 78 ? -7.098 7.574 12.93 1 96 78 VAL A O 1
ATOM 589 N N . GLU A 1 79 ? -8.617 8.133 11.422 1 93.5 79 GLU A N 1
ATOM 590 C CA . GLU A 1 79 ? -8.695 6.793 10.844 1 93.5 79 GLU A CA 1
ATOM 591 C C . GLU A 1 79 ? -8.461 6.828 9.336 1 93.5 79 GLU A C 1
ATOM 593 O O . GLU A 1 79 ? -8.766 7.82 8.672 1 93.5 79 GLU A O 1
ATOM 598 N N . TRP A 1 80 ? -7.918 5.703 8.758 1 92.06 80 TRP A N 1
ATOM 599 C CA . TRP A 1 80 ? -7.438 5.625 7.379 1 92.06 80 TRP A CA 1
ATOM 600 C C . TRP A 1 80 ? -8.125 4.492 6.625 1 92.06 80 TRP A C 1
ATOM 602 O O . TRP A 1 80 ? -7.59 3.389 6.52 1 92.06 80 TRP A O 1
ATOM 612 N N . PRO A 1 81 ? -9.273 4.773 6.055 1 91.12 81 PRO A N 1
ATOM 613 C CA . PRO A 1 81 ? -9.898 3.695 5.277 1 91.12 81 PRO A CA 1
ATOM 614 C C . PRO A 1 81 ? -9.172 3.418 3.965 1 91.12 81 PRO A C 1
ATOM 616 O O . PRO A 1 81 ? -8.562 4.32 3.389 1 91.12 81 PRO A O 1
ATOM 619 N N . ARG A 1 82 ? -9.273 2.154 3.553 1 92.19 82 ARG A N 1
ATOM 620 C CA . ARG A 1 82 ? -8.789 1.793 2.227 1 92.19 82 ARG A CA 1
ATOM 621 C C . ARG A 1 82 ? -9.758 2.25 1.143 1 92.19 82 ARG A C 1
ATOM 623 O O . ARG A 1 82 ? -10.664 1.503 0.754 1 92.19 82 ARG A O 1
ATOM 630 N N . ASP A 1 83 ? -9.625 3.545 0.742 1 86.88 83 ASP A N 1
ATOM 631 C CA . ASP A 1 83 ? -10.523 4.133 -0.25 1 86.88 83 ASP A CA 1
ATOM 632 C C . ASP A 1 83 ? -9.812 5.23 -1.045 1 86.88 83 ASP A C 1
ATOM 634 O O . ASP A 1 83 ? -9.32 6.203 -0.469 1 86.88 83 ASP A O 1
ATOM 638 N N . THR A 1 84 ? -9.648 5.047 -2.275 1 90.75 84 THR A N 1
ATOM 639 C CA . THR A 1 84 ? -9.164 6.055 -3.213 1 90.75 84 THR A CA 1
ATOM 640 C C . THR A 1 84 ? -9.883 5.93 -4.555 1 90.75 84 THR A C 1
ATOM 642 O O . THR A 1 84 ? -9.336 6.297 -5.594 1 90.75 84 THR A O 1
ATOM 645 N N . LYS A 1 85 ? -11.117 5.488 -4.473 1 88.38 85 LYS A N 1
ATOM 646 C CA . LYS A 1 85 ? -11.914 5.309 -5.684 1 88.38 85 LYS A CA 1
ATOM 647 C C . LYS A 1 85 ? -11.141 4.535 -6.742 1 88.38 85 LYS A C 1
ATOM 649 O O . LYS A 1 85 ? -11.031 4.977 -7.887 1 88.38 85 LYS A O 1
ATOM 654 N N . GLY A 1 86 ? -10.562 3.371 -6.289 1 88.56 86 GLY A N 1
ATOM 655 C CA . GLY A 1 86 ? -9.836 2.49 -7.184 1 88.56 86 GLY A CA 1
ATOM 656 C C . GLY A 1 86 ? -8.328 2.697 -7.137 1 88.56 86 GLY A C 1
ATOM 657 O O . GLY A 1 86 ? -7.57 1.908 -7.695 1 88.56 86 GLY A O 1
ATOM 658 N N . GLY A 1 87 ? -7.82 3.777 -6.395 1 93.56 87 GLY A N 1
ATOM 659 C CA . GLY A 1 87 ? -6.398 4.027 -6.215 1 93.56 87 GLY A CA 1
ATOM 660 C C . GLY A 1 87 ? -5.789 3.217 -5.086 1 93.56 87 GLY A C 1
ATOM 661 O O . GLY A 1 87 ? -6.457 2.365 -4.496 1 93.56 87 GLY A O 1
ATOM 662 N N . GLY A 1 88 ? -4.562 3.354 -4.836 1 95.62 88 GLY A N 1
ATOM 663 C CA . GLY A 1 88 ? -3.828 2.514 -3.902 1 95.62 88 GLY A CA 1
ATOM 664 C C . GLY A 1 88 ? -3.658 3.146 -2.535 1 95.62 88 GLY A C 1
ATOM 665 O O . GLY A 1 88 ? -2.812 2.717 -1.746 1 95.62 88 GLY A O 1
ATOM 666 N N . GLY A 1 89 ? -4.434 4.199 -2.221 1 96.44 89 GLY A N 1
ATOM 667 C CA . GLY A 1 89 ? -4.215 4.934 -0.985 1 96.44 89 GLY A CA 1
ATOM 668 C C . GLY A 1 89 ? -5.406 4.887 -0.045 1 96.44 89 GLY A C 1
ATOM 669 O O . GLY A 1 89 ? -6 3.826 0.157 1 96.44 89 GLY A O 1
ATOM 670 N N . HIS A 1 90 ? -5.699 6.035 0.58 1 96.5 90 HIS A N 1
ATOM 671 C CA . HIS A 1 90 ? -6.66 6.07 1.675 1 96.5 90 HIS A CA 1
ATOM 672 C C . HIS A 1 90 ? -7.672 7.195 1.482 1 96.5 90 HIS A C 1
ATOM 674 O O . HIS A 1 90 ? -7.418 8.148 0.74 1 96.5 90 HIS A O 1
ATOM 680 N N . GLY A 1 91 ? -8.82 7.035 2.139 1 95.12 91 GLY A N 1
ATOM 681 C CA . GLY A 1 91 ? -9.594 8.156 2.65 1 95.12 91 GLY A CA 1
ATOM 682 C C . GLY A 1 91 ? -9.289 8.477 4.102 1 95.12 91 GLY A C 1
ATOM 683 O O . GLY A 1 91 ? -8.25 8.062 4.629 1 95.12 91 GLY A O 1
ATOM 684 N N . CYS A 1 92 ? -10.25 9.367 4.711 1 95.25 92 CYS A N 1
ATOM 685 C CA . CYS A 1 92 ? -9.953 9.648 6.109 1 95.25 92 CYS A CA 1
ATOM 686 C C . CYS A 1 92 ? -11.234 9.945 6.887 1 95.25 92 CYS A C 1
ATOM 688 O O . CYS A 1 92 ? -12.25 10.336 6.301 1 95.25 92 CYS A O 1
ATOM 690 N N . LEU A 1 93 ? -11.25 9.594 8.141 1 95.06 93 LEU A N 1
ATOM 691 C CA . LEU A 1 93 ? -12.102 10.133 9.195 1 95.06 93 LEU A CA 1
ATOM 692 C C . LEU A 1 93 ? -11.273 10.867 10.242 1 95.06 93 LEU A C 1
ATOM 694 O O . LEU A 1 93 ? -10.438 10.258 10.914 1 95.06 93 LEU A O 1
ATOM 698 N N . ILE A 1 94 ? -11.43 12.156 10.312 1 97.38 94 ILE A N 1
ATOM 699 C CA . ILE A 1 94 ? -10.766 12.984 11.32 1 97.38 94 ILE A CA 1
ATOM 700 C C . ILE A 1 94 ? -11.812 13.617 12.234 1 97.38 94 ILE A C 1
ATOM 702 O O . ILE A 1 94 ? -12.727 14.297 11.766 1 97.38 94 ILE A O 1
ATOM 706 N N . ILE A 1 95 ? -11.68 13.375 13.516 1 96.12 95 ILE A N 1
ATOM 707 C CA . ILE A 1 95 ? -12.578 13.953 14.508 1 96.12 95 ILE A CA 1
ATOM 708 C C . ILE A 1 95 ? -11.789 14.844 15.461 1 96.12 95 ILE A C 1
ATOM 710 O O . ILE A 1 95 ? -10.766 14.43 16.016 1 96.12 95 ILE A O 1
ATOM 714 N N . ILE A 1 96 ? -12.266 16.078 15.625 1 97.81 96 ILE A N 1
ATOM 715 C CA . ILE A 1 96 ? -11.703 17.016 16.594 1 97.81 96 ILE A CA 1
ATOM 716 C C . ILE A 1 96 ? -12.75 17.375 17.641 1 97.81 96 ILE A C 1
ATOM 718 O O . ILE A 1 96 ? -13.953 17.297 17.375 1 97.81 96 ILE A O 1
ATOM 722 N N . GLY A 1 97 ? -12.297 17.672 18.828 1 97 97 GLY A N 1
ATOM 723 C CA . GLY A 1 97 ? -13.188 17.953 19.953 1 97 97 GLY A CA 1
ATOM 724 C C . GLY A 1 97 ? -12.844 19.234 20.672 1 97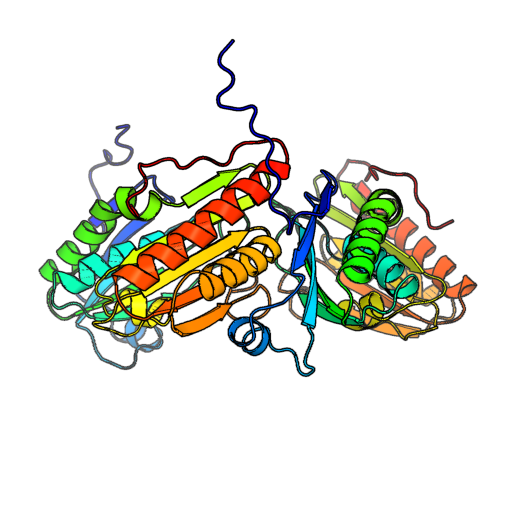 97 GLY A C 1
ATOM 725 O O . GLY A 1 97 ? -11.68 19.625 20.766 1 97 97 GLY A O 1
ATOM 726 N N . GLY A 1 98 ? -13.812 19.891 21.156 1 96.75 98 GLY A N 1
ATOM 727 C CA . GLY A 1 98 ? -13.688 21.094 21.953 1 96.75 98 GLY A CA 1
ATOM 728 C C . GLY A 1 98 ? -14.992 21.5 22.625 1 96.75 98 GLY A C 1
ATOM 729 O O . GLY A 1 98 ? -15.906 20.688 22.75 1 96.75 98 GLY A O 1
ATOM 730 N N . ASP A 1 99 ? -15.031 22.797 23.078 1 96.06 99 ASP A N 1
ATOM 731 C CA . ASP A 1 99 ? -16.188 23.25 23.844 1 96.06 99 ASP A CA 1
ATOM 732 C C . ASP A 1 99 ? -17.031 24.234 23.031 1 96.06 99 ASP A C 1
ATOM 734 O O . ASP A 1 99 ? -18.203 24.438 23.328 1 96.06 99 ASP A O 1
ATOM 738 N N . ASP A 1 100 ? -16.516 24.844 22 1 97.12 100 ASP A N 1
ATOM 739 C CA . ASP A 1 100 ? -17.125 25.953 21.297 1 97.12 100 ASP A CA 1
ATOM 740 C C . ASP A 1 100 ? -17.406 25.609 19.844 1 97.12 100 ASP A C 1
ATOM 742 O O . ASP A 1 100 ? -16.469 25.438 19.047 1 97.12 100 ASP A O 1
ATOM 746 N N . PRO A 1 101 ? -18.703 25.609 19.422 1 97.44 101 PRO A N 1
ATOM 747 C CA . PRO A 1 101 ? -19.016 25.281 18.031 1 97.44 101 PRO A CA 1
ATOM 748 C C . PRO A 1 101 ? -18.391 26.266 17.047 1 97.44 101 PRO A C 1
ATOM 750 O O . PRO A 1 101 ? -18.062 25.891 15.914 1 97.44 101 PRO A O 1
ATOM 753 N N . ALA A 1 102 ? -18.219 27.453 17.469 1 97.88 102 ALA A N 1
ATOM 754 C CA . ALA A 1 102 ? -17.594 28.422 16.578 1 97.88 102 ALA A CA 1
ATOM 755 C C . ALA A 1 102 ? -16.141 28.062 16.297 1 97.88 102 ALA A C 1
ATOM 757 O O . ALA A 1 102 ? -15.672 28.203 15.164 1 97.88 102 ALA A O 1
ATOM 758 N N . ASP A 1 103 ? -15.438 27.625 17.297 1 98.31 103 ASP A N 1
ATOM 759 C CA . ASP A 1 103 ? -14.062 27.172 17.125 1 98.31 103 ASP A CA 1
ATOM 760 C C . ASP A 1 103 ? -14 25.953 16.203 1 98.31 103 ASP A C 1
ATOM 762 O O . ASP A 1 103 ? -13.109 25.844 15.367 1 98.31 103 A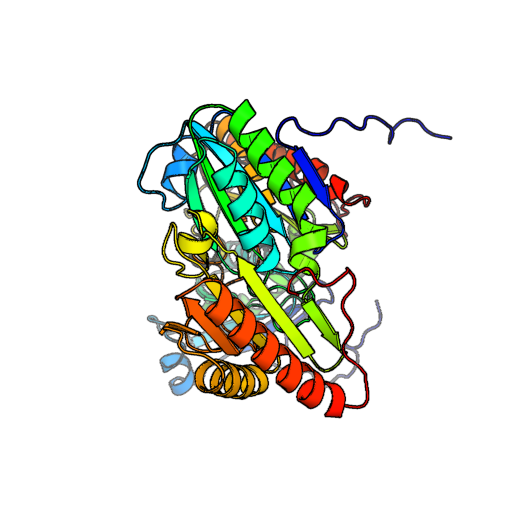SP A O 1
ATOM 766 N N . ALA A 1 104 ? -14.945 25.031 16.406 1 98.25 104 ALA A N 1
ATOM 767 C CA . ALA A 1 104 ? -14.992 23.828 15.57 1 98.25 104 ALA A CA 1
ATOM 768 C C . ALA A 1 104 ? -15.219 24.188 14.102 1 98.25 104 ALA A C 1
ATOM 770 O O . ALA A 1 104 ? -14.531 23.672 13.219 1 98.25 104 ALA A O 1
ATOM 771 N N . ARG A 1 105 ? -16.156 25.078 13.883 1 98.19 105 ARG A N 1
ATOM 772 C CA . ARG A 1 105 ? -16.438 25.5 12.516 1 98.19 105 ARG A CA 1
ATOM 773 C C . ARG A 1 105 ? -15.227 26.188 11.891 1 98.19 105 ARG A C 1
ATOM 775 O O . ARG A 1 105 ? -14.93 25.984 10.711 1 98.19 105 ARG A O 1
ATOM 782 N N . GLN A 1 106 ? -14.594 26.969 12.711 1 98.62 106 GLN A N 1
ATOM 783 C CA . GLN A 1 106 ? -13.398 27.641 12.219 1 98.62 106 GLN A CA 1
ATOM 784 C C . GLN A 1 106 ? -12.305 26.641 11.859 1 98.62 106 GLN A C 1
ATOM 786 O O . GLN A 1 106 ? -11.656 26.766 10.82 1 98.62 106 GLN A O 1
ATOM 791 N N . ALA A 1 107 ? -12.047 25.656 12.688 1 98.81 107 ALA A N 1
ATOM 792 C CA . ALA A 1 107 ? -11.031 24.641 12.406 1 98.81 107 ALA A CA 1
ATOM 793 C C . ALA A 1 107 ? -11.328 23.906 11.102 1 98.81 107 ALA A C 1
ATOM 795 O O . ALA A 1 107 ? -10.43 23.703 10.289 1 98.81 107 ALA A O 1
ATOM 796 N N . ILE A 1 108 ? -12.602 23.531 10.906 1 98.69 108 ILE A N 1
ATOM 797 C CA . ILE A 1 108 ? -13.023 22.812 9.711 1 98.69 108 ILE A CA 1
ATOM 798 C C . ILE A 1 108 ? -12.828 23.703 8.484 1 98.69 108 ILE A C 1
ATOM 800 O O . ILE A 1 108 ? -12.336 23.25 7.449 1 98.69 108 ILE A O 1
ATOM 804 N N . ARG A 1 109 ? -13.188 24.969 8.594 1 98.62 109 ARG A N 1
ATOM 805 C CA . ARG A 1 109 ? -13.031 25.875 7.473 1 98.62 109 ARG A CA 1
ATOM 806 C C . ARG A 1 109 ? -11.555 26.062 7.113 1 98.62 109 ARG A C 1
ATOM 808 O O . ARG A 1 109 ? -11.195 26.062 5.934 1 98.62 109 ARG A O 1
ATOM 815 N N . VAL A 1 110 ? -10.766 26.219 8.148 1 98.75 110 VAL A N 1
ATOM 816 C CA . VAL A 1 110 ? -9.328 26.359 7.914 1 98.75 110 VAL A CA 1
ATOM 817 C C . VAL A 1 110 ? -8.805 25.109 7.199 1 98.75 110 VAL A C 1
ATOM 819 O O . VAL A 1 110 ? -8.016 25.219 6.262 1 98.75 110 VAL A O 1
ATOM 822 N N . ALA A 1 111 ? -9.203 23.969 7.617 1 98.81 111 ALA A N 1
ATOM 823 C CA . ALA A 1 111 ? -8.781 22.734 6.98 1 98.81 111 ALA A CA 1
ATOM 824 C C . ALA A 1 111 ? -9.203 22.703 5.512 1 98.81 111 ALA A C 1
ATOM 826 O O . ALA A 1 111 ? -8.383 22.438 4.629 1 98.81 111 ALA A O 1
ATOM 827 N N . LEU A 1 112 ? -10.477 23 5.293 1 98.38 112 LEU A N 1
ATOM 828 C CA . LEU A 1 112 ? -10.992 22.984 3.93 1 98.38 112 LEU A CA 1
ATOM 829 C C . LEU A 1 112 ? -10.242 23.984 3.051 1 98.38 112 LEU A C 1
ATOM 831 O O . LEU A 1 112 ? -9.914 23.672 1.901 1 98.38 112 LEU A O 1
ATOM 835 N N . ASP A 1 113 ? -9.938 25.141 3.596 1 98.25 113 ASP A N 1
ATOM 836 C CA . ASP A 1 113 ? -9.273 26.203 2.848 1 98.25 113 ASP A CA 1
ATOM 837 C C . ASP A 1 113 ? -7.824 25.828 2.537 1 98.25 113 ASP A C 1
ATOM 839 O O . ASP A 1 113 ? -7.207 26.406 1.637 1 98.25 113 ASP A O 1
ATOM 843 N N . ASN A 1 114 ? -7.25 24.844 3.277 1 98.62 114 ASN A N 1
ATOM 844 C CA . ASN A 1 114 ? -5.844 24.5 3.104 1 98.62 114 ASN A CA 1
ATOM 845 C C . ASN A 1 114 ? -5.672 23.281 2.211 1 98.62 114 ASN A C 1
ATOM 847 O O . ASN A 1 114 ? -4.547 22.891 1.886 1 98.62 114 ASN A O 1
ATOM 851 N N . LEU A 1 115 ? -6.758 22.703 1.771 1 98.56 115 LEU A N 1
ATOM 852 C CA . LEU A 1 115 ? -6.656 21.484 0.984 1 98.56 115 LEU A CA 1
ATOM 853 C C . LEU A 1 115 ? -5.867 21.719 -0.298 1 98.56 115 LEU A C 1
ATOM 855 O O . LEU A 1 115 ? -5.027 20.906 -0.677 1 98.56 115 LEU A O 1
ATOM 859 N N . HIS A 1 116 ? -6.082 22.812 -0.988 1 98 116 HIS A N 1
ATOM 860 C CA . HIS A 1 116 ? -5.371 23.078 -2.234 1 98 116 HIS A CA 1
ATOM 861 C C . HIS A 1 116 ? -3.865 23.125 -2.01 1 98 116 HIS A C 1
ATOM 863 O O . HIS A 1 116 ? -3.09 22.719 -2.877 1 98 116 HIS A O 1
ATOM 869 N N . ARG A 1 117 ? -3.475 23.625 -0.913 1 98.25 117 ARG A N 1
ATOM 870 C CA . ARG A 1 117 ? -2.051 23.688 -0.604 1 98.25 117 ARG A CA 1
ATOM 871 C C . ARG A 1 117 ? -1.494 22.312 -0.277 1 98.25 117 ARG A C 1
ATOM 873 O O . ARG A 1 117 ? -0.491 21.891 -0.856 1 98.25 117 ARG A O 1
ATOM 880 N N . THR A 1 118 ? -2.17 21.609 0.614 1 98.62 118 THR A N 1
ATOM 881 C CA . THR A 1 118 ? -1.626 20.344 1.111 1 98.62 118 THR A CA 1
ATOM 882 C C . THR A 1 118 ? -1.728 19.25 0.048 1 98.62 118 THR A C 1
ATOM 884 O O . THR A 1 118 ? -1.04 18.234 0.129 1 98.62 118 THR A O 1
ATOM 887 N N . PHE A 1 119 ? -2.557 19.469 -0.969 1 98.62 119 PHE A N 1
ATOM 888 C CA . PHE A 1 119 ? -2.604 18.562 -2.109 1 98.62 119 PHE A CA 1
ATOM 889 C C . PHE A 1 119 ? -1.583 18.969 -3.166 1 98.62 119 PHE A C 1
ATOM 891 O O . PHE A 1 119 ? -1.426 18.281 -4.18 1 98.62 119 PHE A O 1
ATOM 898 N N . GLY A 1 120 ? -0.855 20.031 -2.92 1 98.62 120 GLY A N 1
ATOM 899 C CA . GLY A 1 120 ? 0.089 20.547 -3.895 1 98.62 120 GLY A CA 1
ATOM 900 C C . GLY A 1 120 ? 1.218 19.594 -4.207 1 98.62 120 GLY A C 1
ATOM 901 O O . GLY A 1 120 ? 1.802 19.641 -5.293 1 98.62 120 GLY A O 1
ATOM 902 N N . ASP A 1 121 ? 1.572 18.688 -3.258 1 98.69 121 ASP A N 1
ATOM 903 C CA . ASP A 1 121 ? 2.646 17.734 -3.48 1 98.69 121 ASP A CA 1
ATOM 904 C C . ASP A 1 121 ? 2.115 16.297 -3.465 1 98.69 121 ASP A C 1
ATOM 906 O O . ASP A 1 121 ? 2.721 15.414 -2.857 1 98.69 121 ASP A O 1
ATOM 910 N N . VAL A 1 122 ? 0.969 16.156 -4.035 1 98.69 122 VAL A N 1
ATOM 911 C CA . VAL A 1 122 ? 0.415 14.867 -4.449 1 98.69 122 VAL A CA 1
ATOM 912 C C . VAL A 1 122 ? 0.517 14.727 -5.965 1 98.69 122 VAL A C 1
ATOM 914 O O . VAL A 1 122 ? -0.03 15.539 -6.711 1 98.69 122 VAL A O 1
ATOM 917 N N . TYR A 1 123 ? 1.271 13.797 -6.406 1 98.56 123 TYR A N 1
ATOM 918 C CA . TYR A 1 123 ? 1.501 13.547 -7.828 1 98.56 123 TYR A CA 1
ATOM 919 C C . TYR A 1 123 ? 0.843 12.25 -8.266 1 98.56 123 TYR A C 1
ATOM 921 O O . TYR A 1 123 ? 0.988 11.219 -7.605 1 98.56 123 TYR A O 1
ATOM 929 N N . ASN A 1 124 ? 0.164 12.328 -9.391 1 97.75 124 ASN A N 1
ATOM 930 C CA . ASN A 1 124 ? -0.603 11.172 -9.836 1 97.75 124 ASN A CA 1
ATOM 931 C C . ASN A 1 124 ? -0.171 10.719 -11.227 1 97.75 124 ASN A C 1
ATOM 933 O O . ASN A 1 124 ? 0.126 11.539 -12.094 1 97.75 124 ASN A O 1
ATOM 937 N N . ALA A 1 125 ? -0.056 9.461 -11.406 1 96.56 125 ALA A N 1
ATOM 938 C CA . ALA A 1 125 ? 0.025 8.758 -12.68 1 96.56 125 ALA A CA 1
ATOM 939 C C . ALA A 1 125 ? -0.877 7.523 -12.68 1 96.56 125 ALA A C 1
ATOM 941 O O . ALA A 1 125 ? -1.315 7.066 -11.625 1 96.56 125 ALA A O 1
ATOM 942 N N . LYS A 1 126 ? -1.222 6.965 -13.852 1 94.38 126 LYS A N 1
ATOM 943 C CA . LYS A 1 126 ? -2.07 5.781 -13.945 1 94.38 126 LYS A CA 1
ATOM 944 C C . LYS A 1 126 ? -1.51 4.637 -13.109 1 94.38 126 LYS A C 1
ATOM 946 O O . LYS A 1 126 ? -2.268 3.867 -12.516 1 94.38 126 LYS A O 1
ATOM 951 N N . ALA A 1 127 ? -0.167 4.57 -12.961 1 95.5 127 ALA A N 1
ATOM 952 C CA . ALA A 1 127 ? 0.498 3.436 -12.328 1 95.5 127 ALA A CA 1
ATOM 953 C C . ALA A 1 127 ? 0.652 3.66 -10.82 1 95.5 127 ALA A C 1
ATOM 955 O O . ALA A 1 127 ? 1.132 2.779 -10.102 1 95.5 127 ALA A O 1
ATOM 956 N N . GLY A 1 128 ? 0.261 4.844 -10.367 1 97.19 128 GLY A N 1
ATOM 957 C CA . GLY A 1 128 ? 0.397 5.07 -8.938 1 97.19 128 GLY A CA 1
ATOM 958 C C . GLY A 1 128 ? 0.386 6.539 -8.562 1 97.19 128 GLY A C 1
ATOM 959 O O . GLY A 1 128 ? -0.101 7.375 -9.32 1 97.19 128 GLY A O 1
ATOM 960 N N . HIS A 1 129 ? 0.829 6.82 -7.289 1 98.5 129 HIS A N 1
ATOM 961 C CA . HIS A 1 129 ? 0.879 8.203 -6.824 1 98.5 129 HIS A CA 1
ATOM 962 C C . HIS A 1 129 ? 2.033 8.414 -5.852 1 98.5 129 HIS A C 1
ATOM 964 O O . HIS A 1 129 ? 2.609 7.449 -5.344 1 98.5 129 HIS A O 1
ATOM 970 N N . LEU A 1 130 ? 2.414 9.672 -5.699 1 98.81 130 LEU A N 1
ATOM 971 C CA . LEU A 1 130 ? 3.328 10.133 -4.66 1 98.81 130 LEU A CA 1
ATOM 972 C C . LEU A 1 130 ? 2.656 11.172 -3.766 1 98.81 130 LEU A C 1
ATOM 974 O O . LEU A 1 130 ? 1.842 11.969 -4.234 1 98.81 130 LEU A O 1
ATOM 978 N N . GLU A 1 131 ? 2.988 11.141 -2.551 1 98.88 131 GLU A N 1
ATOM 979 C CA . GLU A 1 131 ? 2.557 12.172 -1.619 1 98.88 131 GLU A CA 1
ATOM 980 C C . GLU A 1 131 ? 3.719 12.656 -0.755 1 98.88 131 GLU A C 1
ATOM 982 O O . GLU A 1 131 ? 4.434 11.852 -0.161 1 98.88 131 GLU A O 1
ATOM 987 N N . LEU A 1 132 ? 3.873 13.914 -0.732 1 98.94 132 LEU A N 1
ATOM 988 C CA . LEU A 1 132 ? 4.855 14.57 0.128 1 98.94 132 LEU A CA 1
ATOM 989 C C . LEU A 1 132 ? 4.188 15.625 1.01 1 98.94 132 LEU A C 1
ATOM 991 O O . LEU A 1 132 ? 3.318 16.359 0.548 1 98.94 132 LEU A O 1
ATOM 995 N N . GLN A 1 133 ? 4.555 15.695 2.26 1 98.94 133 GLN A N 1
ATOM 996 C CA . GLN A 1 133 ? 4.062 16.703 3.197 1 98.94 133 GLN A CA 1
ATOM 997 C C . GLN A 1 133 ? 5.207 17.297 4.012 1 98.94 133 GLN A C 1
ATOM 999 O O . GLN A 1 133 ? 6.203 16.625 4.281 1 98.94 133 GLN A O 1
ATOM 1004 N N . PHE A 1 134 ? 5.031 18.516 4.363 1 98.88 134 PHE A N 1
ATOM 1005 C CA . PHE A 1 134 ? 6.004 19.219 5.191 1 98.88 134 PHE A CA 1
ATOM 1006 C C . PHE A 1 134 ? 5.324 20.266 6.055 1 98.88 134 PHE A C 1
ATOM 1008 O O . PHE A 1 134 ? 4.406 20.953 5.602 1 98.88 134 PHE A O 1
ATOM 1015 N N . THR A 1 135 ? 5.703 20.312 7.289 1 98.75 135 THR A N 1
ATOM 1016 C CA . THR A 1 135 ? 5.422 21.453 8.141 1 98.75 135 THR A CA 1
ATOM 1017 C C . THR A 1 135 ? 6.605 21.766 9.055 1 98.75 135 THR A C 1
ATOM 1019 O O . THR A 1 135 ? 7.285 20.844 9.523 1 98.75 135 THR A O 1
ATOM 1022 N N . ALA A 1 136 ? 6.809 23.062 9.273 1 98.38 136 ALA A N 1
ATOM 1023 C CA . ALA A 1 136 ? 7.891 23.453 10.172 1 98.38 136 ALA A CA 1
ATOM 1024 C C . ALA A 1 136 ? 7.527 23.172 11.625 1 98.38 136 ALA A C 1
ATOM 1026 O O . ALA A 1 136 ? 8.406 23.078 12.484 1 98.38 136 ALA A 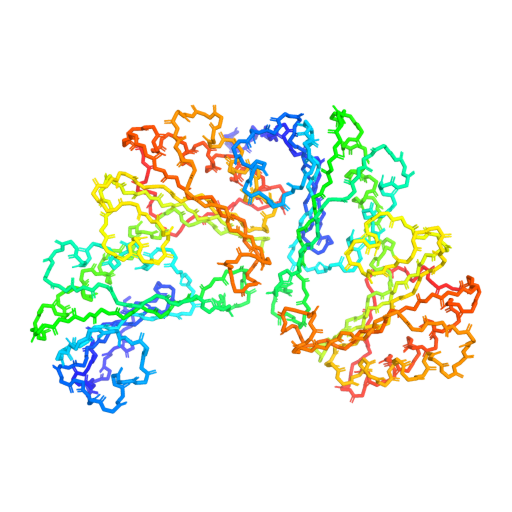O 1
ATOM 1027 N N . ARG A 1 137 ? 6.23 23.172 11.906 1 98.5 137 ARG A N 1
ATOM 1028 C CA . ARG A 1 137 ? 5.754 22.984 13.273 1 98.5 137 ARG A CA 1
ATOM 1029 C C . ARG A 1 137 ? 4.484 22.141 13.305 1 98.5 137 ARG A C 1
ATOM 1031 O O . ARG A 1 137 ? 3.389 22.656 13.055 1 98.5 137 ARG A O 1
ATOM 1038 N N . ALA A 1 138 ? 4.637 20.875 13.766 1 98.81 138 ALA A N 1
ATOM 1039 C CA . ALA A 1 138 ? 3.502 19.953 13.789 1 98.81 138 ALA A CA 1
ATOM 1040 C C . ALA A 1 138 ? 2.59 20.234 14.977 1 98.81 138 ALA A C 1
ATOM 1042 O O . ALA A 1 138 ? 3.059 20.641 16.047 1 98.81 138 ALA A O 1
ATOM 1043 N N . ALA A 1 139 ? 1.337 20.031 14.805 1 98.56 139 ALA A N 1
ATOM 1044 C CA . ALA A 1 139 ? 0.339 20.109 15.867 1 98.56 139 ALA A CA 1
ATOM 1045 C C . ALA A 1 139 ? -0.376 18.781 16.062 1 98.56 139 ALA A C 1
ATOM 1047 O O . ALA A 1 139 ? 0.154 17.719 15.695 1 98.56 139 ALA A O 1
ATOM 1048 N N . GLY A 1 140 ? -1.534 18.812 16.688 1 98.06 140 GLY A N 1
ATOM 1049 C CA . GLY A 1 140 ? -2.17 17.609 17.219 1 98.06 140 GLY A CA 1
ATOM 1050 C C . GLY A 1 140 ? -2.648 16.656 16.141 1 98.06 140 GLY A C 1
ATOM 1051 O O . GLY A 1 140 ? -2.637 15.445 16.328 1 98.06 140 GLY A O 1
ATOM 1052 N N . ALA A 1 141 ? -3.145 17.172 14.984 1 98.5 141 ALA A N 1
ATOM 1053 C CA . ALA A 1 141 ? -3.631 16.281 13.938 1 98.5 141 ALA A CA 1
ATOM 1054 C C . ALA A 1 141 ? -2.484 15.484 13.312 1 98.5 141 ALA A C 1
ATOM 1056 O O . ALA A 1 141 ? -2.6 14.273 13.109 1 98.5 141 ALA A O 1
ATOM 1057 N N . ALA A 1 142 ? -1.366 16.156 13.039 1 98.75 142 ALA A N 1
ATOM 1058 C CA . ALA A 1 142 ? -0.184 15.484 12.508 1 98.75 142 ALA A CA 1
ATOM 1059 C C . ALA A 1 142 ? 0.372 14.484 13.523 1 98.75 142 ALA A C 1
ATOM 1061 O O . ALA A 1 142 ? 0.857 13.422 13.141 1 98.75 142 ALA A O 1
ATOM 1062 N N . HIS A 1 143 ? 0.296 14.852 14.742 1 98.5 143 HIS A N 1
ATOM 1063 C CA . HIS A 1 143 ? 0.777 13.969 15.789 1 98.5 143 HIS A CA 1
ATOM 1064 C C . HIS A 1 143 ? -0.056 12.688 15.859 1 98.5 143 HIS A C 1
ATOM 1066 O O . HIS A 1 143 ? 0.485 11.586 15.773 1 98.5 143 HIS A O 1
ATOM 1072 N N . LEU A 1 144 ? -1.317 12.812 16 1 96.44 144 LEU A N 1
ATOM 1073 C CA . LEU A 1 144 ? -2.191 11.664 16.188 1 96.44 144 LEU A CA 1
ATOM 1074 C C . LEU A 1 144 ? -2.27 10.836 14.906 1 96.44 144 LEU A C 1
ATOM 1076 O O . LEU A 1 144 ? -2.264 9.602 14.961 1 96.44 144 LEU A O 1
ATOM 1080 N N . GLY A 1 145 ? -2.312 11.508 13.789 1 97.44 145 GLY A N 1
ATOM 1081 C CA . GLY A 1 145 ? -2.566 10.82 12.531 1 97.44 145 GLY A CA 1
ATOM 1082 C C . GLY A 1 145 ? -1.309 10.273 11.883 1 97.44 145 GLY A C 1
ATOM 1083 O O . GLY A 1 145 ? -1.354 9.258 11.18 1 97.44 145 GLY A O 1
ATOM 1084 N N . LEU A 1 146 ? -0.172 10.922 12.062 1 98.19 146 LEU A N 1
ATOM 1085 C CA . LEU A 1 146 ? 1.003 10.594 11.258 1 98.19 146 LEU A CA 1
ATOM 1086 C C . LEU A 1 146 ? 2.219 10.359 12.156 1 98.19 146 LEU A C 1
ATOM 1088 O O . LEU A 1 146 ? 3.311 10.07 11.656 1 98.19 146 LEU A O 1
ATOM 1092 N N . GLY A 1 147 ? 2.07 10.547 13.453 1 98 147 GLY A N 1
ATOM 1093 C CA . GLY A 1 147 ? 3.145 10.258 14.391 1 98 147 GLY A CA 1
ATOM 1094 C C . GLY A 1 147 ? 4.121 11.406 14.555 1 98 147 GLY A C 1
ATOM 1095 O O . GLY A 1 147 ? 5.223 11.227 15.086 1 98 147 GLY A O 1
ATOM 1096 N N . ALA A 1 148 ? 3.73 12.57 14.133 1 98.81 148 ALA A N 1
ATOM 1097 C CA . ALA A 1 148 ? 4.613 13.727 14.25 1 98.81 148 ALA A CA 1
ATOM 1098 C C . ALA A 1 148 ? 4.859 14.086 15.719 1 98.81 148 ALA A C 1
ATOM 1100 O O . ALA A 1 148 ? 4.043 13.758 16.578 1 98.81 148 ALA A O 1
ATOM 1101 N N . VAL A 1 149 ? 6.008 14.719 15.93 1 98.56 149 VAL A N 1
ATOM 1102 C CA . VAL A 1 149 ? 6.285 15.305 17.234 1 98.56 149 VAL A CA 1
ATOM 1103 C C . VAL A 1 149 ? 5.785 16.75 17.281 1 98.56 149 VAL A C 1
ATOM 1105 O O . VAL A 1 149 ? 6.242 17.594 16.5 1 98.56 149 VAL A O 1
ATOM 1108 N N . GLU A 1 150 ? 4.848 17.047 18.234 1 98.44 150 GLU A N 1
ATOM 1109 C CA . GLU A 1 150 ? 4.273 18.375 18.297 1 98.44 150 GLU A CA 1
ATOM 1110 C C . GLU A 1 150 ? 5.352 19.438 18.531 1 98.44 150 GLU A C 1
ATOM 1112 O O . GLU A 1 150 ? 6.262 19.234 19.328 1 98.44 150 GLU A O 1
ATOM 1117 N N . GLY A 1 151 ? 5.223 20.469 17.781 1 98.5 151 GLY A N 1
ATOM 1118 C CA . GLY A 1 151 ? 6.129 21.609 17.922 1 98.5 151 GLY A CA 1
ATOM 1119 C C . GLY A 1 151 ? 7.406 21.453 17.125 1 98.5 151 GLY A C 1
ATOM 1120 O O . GLY A 1 151 ? 8.227 22.375 17.078 1 98.5 151 GLY A O 1
ATOM 1121 N N . LYS A 1 152 ? 7.535 20.344 16.453 1 98.69 152 LYS A N 1
ATOM 1122 C CA . LYS A 1 152 ? 8.742 20.078 15.672 1 98.69 152 LYS A CA 1
ATOM 1123 C C . LYS A 1 152 ? 8.414 19.984 14.188 1 98.69 152 LYS A C 1
ATOM 1125 O O . LYS A 1 152 ? 7.254 19.844 13.805 1 98.69 152 LYS A O 1
ATOM 1130 N N . ALA A 1 153 ? 9.508 20.109 13.422 1 98.81 153 ALA A N 1
ATOM 1131 C CA . ALA A 1 153 ? 9.336 19.922 11.984 1 98.81 153 ALA A CA 1
ATOM 1132 C C . ALA A 1 153 ? 8.977 18.469 11.664 1 98.81 153 ALA A C 1
ATOM 1134 O O . ALA A 1 153 ? 9.414 17.547 12.352 1 98.81 153 ALA A O 1
ATOM 1135 N N . PHE A 1 154 ? 8.227 18.359 10.625 1 98.88 154 PHE A N 1
ATOM 1136 C CA . PHE A 1 154 ? 7.703 17.062 10.219 1 98.88 154 PHE A CA 1
ATOM 1137 C C . PHE A 1 154 ? 7.711 16.922 8.695 1 98.88 154 PHE A C 1
ATOM 1139 O O . PHE A 1 154 ? 7.434 17.891 7.98 1 98.88 154 PHE A O 1
ATOM 1146 N N . GLY A 1 155 ? 8.094 15.703 8.227 1 98.94 155 GLY A N 1
ATOM 1147 C CA . GLY A 1 155 ? 8.031 15.367 6.816 1 98.94 155 GLY A CA 1
ATOM 1148 C C . GLY A 1 155 ? 7.414 14 6.559 1 98.94 155 GLY A C 1
ATOM 1149 O O . GLY A 1 155 ? 7.59 13.078 7.355 1 98.94 155 GLY A O 1
ATOM 1150 N N . LEU A 1 156 ? 6.691 13.938 5.484 1 98.94 156 LEU A N 1
ATOM 1151 C CA . LEU A 1 156 ? 6.105 12.688 5 1 98.94 156 LEU A CA 1
ATOM 1152 C C . LEU A 1 156 ? 6.547 12.406 3.57 1 98.94 156 LEU A C 1
ATOM 1154 O O . LEU A 1 156 ? 6.488 13.281 2.709 1 98.94 156 LEU A O 1
ATOM 1158 N N . ILE A 1 157 ? 7.066 11.227 3.301 1 98.88 157 ILE A N 1
ATOM 1159 C CA . ILE A 1 157 ? 7.496 10.727 1.997 1 98.88 157 ILE A CA 1
ATOM 1160 C C . ILE A 1 157 ? 6.793 9.406 1.693 1 98.88 157 ILE A C 1
ATOM 1162 O O . ILE A 1 157 ? 7.109 8.375 2.297 1 98.88 157 ILE A O 1
ATOM 1166 N N . CYS A 1 158 ? 5.855 9.453 0.733 1 98.88 158 CYS A N 1
ATOM 1167 C CA . CYS A 1 158 ? 4.992 8.305 0.479 1 98.88 158 CYS A CA 1
ATOM 1168 C C . CYS A 1 158 ? 4.93 7.992 -1.011 1 98.88 158 CYS A C 1
ATOM 1170 O O . CYS A 1 158 ? 4.844 8.898 -1.84 1 98.88 158 CYS A O 1
ATOM 1172 N N . GLY A 1 159 ? 5.055 6.68 -1.337 1 98.81 159 GLY A N 1
ATOM 1173 C CA . GLY A 1 159 ? 4.941 6.25 -2.723 1 98.81 159 GLY A CA 1
ATOM 1174 C C . GLY A 1 159 ? 4.027 5.055 -2.904 1 98.81 159 GLY A C 1
ATOM 1175 O O . GLY A 1 159 ? 3.984 4.164 -2.053 1 98.81 159 GLY A O 1
ATOM 1176 N N . CYS A 1 160 ? 3.338 5.074 -3.992 1 98.62 160 CYS A N 1
ATOM 1177 C CA . CYS A 1 160 ? 2.535 3.984 -4.531 1 98.62 160 CYS A CA 1
ATOM 1178 C C . CYS A 1 160 ? 2.9 3.705 -5.984 1 98.62 160 CYS A C 1
ATOM 1180 O O . CYS A 1 160 ? 2.902 4.617 -6.816 1 98.62 160 CYS A O 1
ATOM 1182 N N . PRO A 1 161 ? 3.166 2.352 -6.379 1 98.31 161 PRO A N 1
ATOM 1183 C CA . PRO A 1 161 ? 3.156 1.171 -5.512 1 98.31 161 PRO A CA 1
ATOM 1184 C C . PRO A 1 161 ? 4.184 1.257 -4.383 1 98.31 161 PRO A C 1
ATOM 1186 O O . PRO A 1 161 ? 5.152 2.016 -4.484 1 98.31 161 PRO A O 1
ATOM 1189 N N . SER A 1 162 ? 4.012 0.486 -3.359 1 98.62 162 SER A N 1
ATOM 1190 C CA . SER A 1 162 ? 4.648 0.667 -2.061 1 98.62 162 SER A CA 1
ATOM 1191 C C . SER A 1 162 ? 6.164 0.581 -2.17 1 98.62 162 SER A C 1
ATOM 1193 O O . SER A 1 162 ? 6.887 1.221 -1.402 1 98.62 162 SER A O 1
ATOM 1195 N N . GLY A 1 163 ? 6.664 -0.186 -3.078 1 98.56 163 GLY A N 1
ATOM 1196 C CA . GLY A 1 163 ? 8.102 -0.311 -3.225 1 98.56 163 GLY A CA 1
ATOM 1197 C C . GLY A 1 163 ? 8.789 1.001 -3.564 1 98.56 163 GLY A C 1
ATOM 1198 O O . GLY A 1 163 ? 9.93 1.234 -3.166 1 98.56 163 GLY A O 1
ATOM 1199 N N . ILE A 1 164 ? 8.102 1.848 -4.336 1 98.56 164 ILE A N 1
ATOM 1200 C CA . ILE A 1 164 ? 8.641 3.164 -4.656 1 98.56 164 ILE A CA 1
ATOM 1201 C C . ILE A 1 164 ? 8.859 3.959 -3.371 1 98.56 164 ILE A C 1
ATOM 1203 O O . ILE A 1 164 ? 9.875 4.648 -3.225 1 98.56 164 ILE A O 1
ATOM 1207 N N . GLY A 1 165 ? 7.906 3.809 -2.451 1 98.81 165 GLY A N 1
ATOM 1208 C CA . GLY A 1 165 ? 8.047 4.484 -1.172 1 98.81 165 GLY A CA 1
ATOM 1209 C C . GLY A 1 165 ? 9.289 4.055 -0.404 1 98.81 165 GLY A C 1
ATOM 1210 O O . GLY A 1 165 ? 9.898 4.863 0.293 1 98.81 165 GLY A O 1
ATOM 1211 N N . VAL A 1 166 ? 9.633 2.812 -0.513 1 98.44 166 VAL A N 1
ATOM 1212 C CA . VAL A 1 166 ? 10.828 2.305 0.15 1 98.44 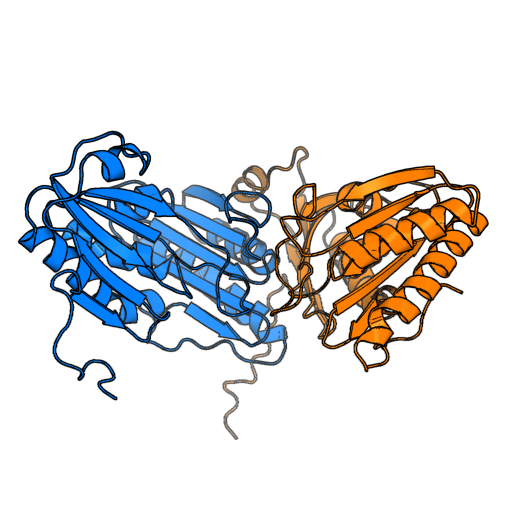166 VAL A CA 1
ATOM 1213 C C . VAL A 1 166 ? 12.07 3.016 -0.396 1 98.44 166 VAL A C 1
ATOM 1215 O O . VAL A 1 166 ? 12.898 3.502 0.372 1 98.44 166 VAL A O 1
ATOM 1218 N N . VAL A 1 167 ? 12.172 3.143 -1.698 1 98.62 167 VAL A N 1
ATOM 1219 C CA . VAL A 1 167 ? 13.328 3.758 -2.342 1 98.62 167 VAL A CA 1
ATOM 1220 C C . VAL A 1 167 ? 13.367 5.25 -2.025 1 98.62 167 VAL A C 1
ATOM 1222 O O . VAL A 1 167 ? 14.43 5.809 -1.747 1 98.62 167 VAL A O 1
ATOM 1225 N N . MET A 1 168 ? 12.234 5.867 -2.074 1 98.81 168 MET A N 1
ATOM 1226 C CA . MET A 1 168 ? 12.133 7.281 -1.722 1 98.81 168 MET A CA 1
ATOM 1227 C C . MET A 1 168 ? 12.633 7.523 -0.301 1 98.81 168 MET A C 1
ATOM 1229 O O . MET A 1 168 ? 13.383 8.469 -0.055 1 98.81 168 MET A O 1
ATOM 1233 N N . GLY A 1 169 ? 12.172 6.68 0.631 1 98.75 169 GLY A N 1
ATOM 1234 C CA . GLY A 1 169 ? 12.594 6.805 2.018 1 98.75 169 GLY A CA 1
ATOM 1235 C C . GLY A 1 169 ? 14.094 6.676 2.197 1 98.75 169 GLY A C 1
ATOM 1236 O O . GLY A 1 169 ? 14.703 7.441 2.943 1 98.75 169 GLY A O 1
ATOM 1237 N N . ASP A 1 170 ? 14.648 5.707 1.521 1 98.69 170 ASP A N 1
ATOM 1238 C CA . ASP A 1 170 ? 16.094 5.504 1.587 1 98.69 170 ASP A CA 1
ATOM 1239 C C . ASP A 1 170 ? 16.844 6.758 1.144 1 98.69 170 ASP A C 1
ATOM 1241 O O . ASP A 1 170 ? 17.797 7.176 1.795 1 98.69 170 ASP A O 1
ATOM 1245 N N . LYS A 1 171 ? 16.406 7.285 -0.006 1 98.38 171 LYS A N 1
ATOM 1246 C CA . LYS A 1 171 ? 17.047 8.484 -0.538 1 98.38 171 LYS A CA 1
ATOM 1247 C C . LYS A 1 171 ? 16.922 9.656 0.435 1 98.38 171 LYS A C 1
ATOM 1249 O O . LYS A 1 171 ? 17.891 10.391 0.661 1 98.38 171 LYS A O 1
ATOM 1254 N N . ALA A 1 172 ? 15.766 9.859 0.991 1 98.69 172 ALA A N 1
ATOM 1255 C CA . ALA A 1 172 ? 15.516 10.961 1.922 1 98.69 172 ALA A CA 1
ATOM 1256 C C . ALA A 1 172 ? 16.469 10.891 3.117 1 98.69 172 ALA A C 1
ATOM 1258 O O . ALA A 1 172 ? 17.094 11.883 3.473 1 98.69 172 ALA A O 1
ATOM 1259 N N . LEU A 1 173 ? 16.625 9.711 3.693 1 98.5 173 LEU A N 1
ATOM 1260 C CA . LEU A 1 173 ? 17.422 9.539 4.898 1 98.5 173 LEU A CA 1
ATOM 1261 C C . LEU A 1 173 ? 18.906 9.742 4.602 1 98.5 173 LEU A C 1
ATOM 1263 O O . LEU A 1 173 ? 19.656 10.203 5.457 1 98.5 173 LEU A O 1
ATOM 1267 N N . LYS A 1 174 ? 19.281 9.477 3.393 1 97.69 174 LYS A N 1
ATOM 1268 C CA . LYS A 1 174 ? 20.688 9.625 3.006 1 97.69 174 LYS A CA 1
ATOM 1269 C C . LYS A 1 174 ? 21.016 11.07 2.67 1 97.69 174 LYS A C 1
ATOM 1271 O O . LYS A 1 174 ? 22.188 11.445 2.604 1 97.69 174 LYS A O 1
ATOM 1276 N N . THR A 1 175 ? 20.062 11.867 2.4 1 97.88 175 THR A N 1
ATOM 1277 C CA . THR A 1 175 ? 20.281 13.203 1.868 1 97.88 175 THR A CA 1
ATOM 1278 C C . THR A 1 175 ? 20.516 14.203 2.998 1 97.88 175 THR A C 1
ATOM 1280 O O . THR A 1 175 ? 21.281 15.156 2.844 1 97.88 175 THR A O 1
ATOM 1283 N N . ALA A 1 176 ? 19.797 14.133 4.078 1 96.94 176 ALA A N 1
ATOM 1284 C CA . ALA A 1 176 ? 19.906 15.109 5.156 1 96.94 176 ALA A CA 1
ATOM 1285 C C . ALA A 1 176 ? 19.828 14.43 6.52 1 96.94 176 ALA A C 1
ATOM 1287 O O . ALA A 1 176 ? 19.297 13.328 6.641 1 96.94 176 ALA A O 1
ATOM 1288 N N . GLY A 1 177 ? 20.438 15.109 7.547 1 96.81 177 GLY A N 1
ATOM 1289 C CA . GLY A 1 177 ? 20.406 14.602 8.914 1 96.81 177 GLY A CA 1
ATOM 1290 C C . GLY A 1 177 ? 19.031 14.719 9.555 1 96.81 177 GLY A C 1
ATOM 1291 O O . GLY A 1 177 ? 18.734 15.703 10.234 1 96.81 177 GLY A O 1
ATOM 1292 N N . VAL A 1 178 ? 18.172 13.703 9.422 1 98.56 178 VAL A N 1
ATOM 1293 C CA . VAL A 1 178 ? 16.828 13.68 9.984 1 98.56 178 VAL A CA 1
ATOM 1294 C C . VAL A 1 178 ? 16.609 12.383 10.766 1 98.56 178 VAL A C 1
ATOM 1296 O O . VAL A 1 178 ? 17.422 11.453 10.664 1 98.56 178 VAL A O 1
ATOM 1299 N N . GLU A 1 179 ? 15.609 12.375 11.578 1 98.31 179 GLU A N 1
ATOM 1300 C CA . GLU A 1 179 ? 15.234 11.211 12.383 1 98.31 179 GLU A CA 1
ATOM 1301 C C . GLU A 1 179 ? 13.969 10.547 11.844 1 98.31 179 GLU A C 1
ATOM 1303 O O . GLU A 1 179 ? 12.922 11.188 11.75 1 98.31 179 GLU A O 1
ATOM 1308 N N . PRO A 1 180 ? 14.125 9.258 11.422 1 98.44 180 PRO A N 1
ATOM 1309 C CA . PRO A 1 180 ? 12.891 8.578 11.031 1 98.44 180 PRO A CA 1
ATOM 1310 C C . PRO A 1 180 ? 11.945 8.336 12.211 1 98.44 180 PRO A C 1
ATOM 1312 O O . PRO A 1 180 ? 12.383 7.895 13.273 1 98.44 180 PRO A O 1
ATOM 1315 N N . LEU A 1 181 ? 10.734 8.633 12.062 1 98.44 181 LEU A N 1
ATOM 1316 C CA . LEU A 1 181 ? 9.719 8.375 13.07 1 98.44 181 LEU A CA 1
ATOM 1317 C C . LEU A 1 181 ? 9.062 7.016 12.852 1 98.44 181 LEU A C 1
ATOM 1319 O O . LEU A 1 181 ? 8.984 6.203 13.773 1 98.44 181 LEU A O 1
ATOM 1323 N N . ASN A 1 182 ? 8.562 6.777 11.617 1 97.12 182 ASN A N 1
ATOM 1324 C CA . ASN A 1 182 ? 7.938 5.516 11.234 1 97.12 182 ASN A CA 1
ATOM 1325 C C . ASN A 1 182 ? 8.156 5.211 9.75 1 97.12 182 ASN A C 1
ATOM 1327 O O . ASN A 1 182 ? 8.383 6.117 8.953 1 97.12 182 ASN A O 1
ATOM 1331 N N . PHE A 1 183 ? 8.164 3.959 9.422 1 97.94 183 PHE A N 1
ATOM 1332 C CA . PHE A 1 183 ? 7.914 3.49 8.062 1 97.94 183 PHE A CA 1
ATOM 1333 C C . PHE A 1 183 ? 6.703 2.566 8.031 1 97.94 183 PHE A C 1
ATOM 1335 O O . PHE A 1 183 ? 6.703 1.506 8.656 1 97.94 183 PHE A O 1
ATOM 1342 N N . THR A 1 184 ? 5.699 2.996 7.348 1 97.69 184 THR A N 1
ATOM 1343 C CA . THR A 1 184 ? 4.5 2.176 7.223 1 97.69 184 THR A CA 1
ATOM 1344 C C . THR A 1 184 ? 4.438 1.522 5.844 1 97.69 184 THR A C 1
ATOM 1346 O O . THR A 1 184 ? 4.902 2.096 4.855 1 97.69 184 THR A O 1
ATOM 1349 N N . SER A 1 185 ? 3.967 0.351 5.809 1 96.81 185 SER A N 1
ATOM 1350 C CA . SER A 1 185 ? 3.852 -0.492 4.625 1 96.81 185 SER A CA 1
ATOM 1351 C C . SER A 1 185 ? 2.518 -1.23 4.598 1 96.81 185 SER A C 1
ATOM 1353 O O . SER A 1 185 ? 1.726 -1.127 5.535 1 96.81 185 SER A O 1
ATOM 1355 N N . PRO A 1 186 ? 2.207 -1.968 3.5 1 96.12 186 PRO A N 1
ATOM 1356 C CA . PRO A 1 186 ? 0.881 -2.574 3.365 1 96.12 186 PRO A CA 1
ATOM 1357 C C . PRO A 1 186 ? 0.51 -3.453 4.555 1 96.12 186 PRO A C 1
ATOM 1359 O O . PRO A 1 186 ? -0.642 -3.449 4.996 1 96.12 186 PRO A O 1
ATOM 1362 N N . SER A 1 187 ? 1.397 -4.125 5.109 1 94.25 187 SER A N 1
ATOM 1363 C CA . SER A 1 187 ? 1.096 -5.039 6.207 1 94.25 187 SER A CA 1
ATOM 1364 C C . SER A 1 187 ? 1.285 -4.363 7.559 1 94.25 187 SER A C 1
ATOM 1366 O O . SER A 1 187 ? 1 -4.957 8.602 1 94.25 187 SER A O 1
ATOM 1368 N N . HIS A 1 188 ? 1.768 -3.104 7.543 1 94.5 188 HIS A N 1
ATOM 1369 C CA . HIS A 1 188 ? 2.092 -2.441 8.797 1 94.5 188 HIS A CA 1
ATOM 1370 C C . HIS A 1 188 ? 1.645 -0.983 8.789 1 94.5 188 HIS A C 1
ATOM 1372 O O . HIS A 1 188 ? 2.391 -0.105 8.344 1 94.5 188 HIS A O 1
ATOM 1378 N N . GLY A 1 189 ? 0.464 -0.754 9.289 1 93.12 189 GLY A N 1
ATOM 1379 C CA . GLY A 1 189 ? 0.108 0.613 9.633 1 93.12 189 GLY A CA 1
ATOM 1380 C C . GLY A 1 189 ? -0.638 1.333 8.531 1 93.12 189 GLY A C 1
ATOM 1381 O O . GLY A 1 189 ? -0.884 2.537 8.617 1 93.12 189 GLY A O 1
ATOM 1382 N N . THR A 1 190 ? -1.039 0.626 7.414 1 94.25 190 THR A N 1
ATOM 1383 C CA . THR A 1 190 ? -1.635 1.396 6.328 1 94.25 190 THR A CA 1
ATOM 1384 C C . THR A 1 190 ? -3.025 0.867 5.988 1 94.25 190 THR A C 1
ATOM 1386 O O . THR A 1 190 ? -3.535 1.104 4.891 1 94.25 190 THR A O 1
ATOM 1389 N N . SER A 1 191 ? -3.613 0.153 6.855 1 93.25 191 SER A N 1
ATOM 1390 C CA . SER A 1 191 ? -4.898 -0.458 6.539 1 93.25 191 SER A CA 1
ATOM 1391 C C . SER A 1 191 ? -4.852 -1.179 5.195 1 93.25 191 SER A C 1
ATOM 1393 O O . SER A 1 191 ? -5.789 -1.084 4.398 1 93.25 191 SER A O 1
ATOM 1395 N N . PHE A 1 192 ? -3.725 -1.708 4.824 1 94.88 192 PHE A N 1
ATOM 1396 C CA . PHE A 1 192 ? -3.465 -2.557 3.668 1 94.88 192 PHE A CA 1
ATOM 1397 C C . PHE A 1 192 ? -3.51 -1.743 2.381 1 94.88 192 PHE A C 1
ATOM 1399 O O . PHE A 1 192 ? -3.824 -2.277 1.314 1 94.88 192 PHE A O 1
ATOM 1406 N N . SER A 1 193 ? -3.26 -0.419 2.457 1 96.38 193 SER A N 1
ATOM 1407 C CA . SER A 1 193 ? -3.043 0.329 1.223 1 96.38 193 SER A CA 1
ATOM 1408 C C . SER A 1 193 ? -1.763 -0.117 0.523 1 96.38 193 SER A C 1
ATOM 1410 O O . SER A 1 193 ? -0.973 -0.876 1.088 1 96.38 193 SER A O 1
ATOM 1412 N N . ASN A 1 194 ? -1.594 0.209 -0.742 1 98.31 194 ASN A N 1
ATOM 1413 C CA . ASN A 1 194 ? -0.389 -0.096 -1.506 1 98.31 194 ASN A CA 1
ATOM 1414 C C . ASN A 1 194 ? 0.624 1.043 -1.435 1 98.31 194 ASN A C 1
ATOM 1416 O O . ASN A 1 194 ? 1.089 1.531 -2.467 1 98.31 194 ASN A O 1
ATOM 1420 N N . GLU A 1 195 ? 0.937 1.422 -0.216 1 98.38 195 GLU A N 1
ATOM 1421 C CA . GLU A 1 195 ? 1.817 2.566 -0.001 1 98.38 195 GLU A CA 1
ATOM 1422 C C . GLU A 1 195 ? 2.984 2.201 0.914 1 98.38 195 GLU A C 1
ATOM 1424 O O . GLU A 1 195 ? 2.814 1.441 1.87 1 98.38 195 GLU A O 1
ATOM 1429 N N . GLY A 1 196 ? 4.195 2.631 0.548 1 98.62 196 GLY A N 1
ATOM 1430 C CA . GLY A 1 196 ? 5.312 2.775 1.466 1 98.62 196 GLY A CA 1
ATOM 1431 C C . GLY A 1 196 ? 5.543 4.211 1.903 1 98.62 196 GLY A C 1
ATOM 1432 O O . GLY A 1 196 ? 5.676 5.105 1.067 1 98.62 196 GLY A O 1
ATOM 1433 N N . CYS A 1 197 ? 5.578 4.445 3.191 1 98.69 197 CYS A N 1
ATOM 1434 C CA . CYS A 1 197 ? 5.57 5.82 3.676 1 98.69 197 CYS A CA 1
ATOM 1435 C C . CYS A 1 197 ? 6.566 6.008 4.812 1 98.69 197 CYS A C 1
ATOM 1437 O O . CYS A 1 197 ? 6.477 5.328 5.84 1 98.69 197 CYS A O 1
ATOM 1439 N N . LEU A 1 198 ? 7.5 6.91 4.621 1 98.81 198 LEU A N 1
ATOM 1440 C CA . LEU A 1 198 ? 8.43 7.324 5.668 1 98.81 198 LEU A CA 1
ATOM 1441 C C . LEU A 1 198 ? 8 8.656 6.273 1 98.81 198 LEU A C 1
ATOM 1443 O O . LEU A 1 198 ? 7.68 9.602 5.547 1 98.81 198 LEU A O 1
ATOM 1447 N N . THR A 1 199 ? 7.93 8.758 7.578 1 98.88 199 THR A N 1
ATOM 1448 C CA . THR A 1 199 ? 7.785 10.039 8.266 1 98.88 199 THR A CA 1
ATOM 1449 C C . THR A 1 199 ? 9.062 10.391 9.031 1 98.88 199 THR A C 1
ATOM 1451 O O . THR A 1 199 ? 9.727 9.508 9.57 1 98.88 199 THR A O 1
ATOM 1454 N N . ILE A 1 200 ? 9.367 11.703 9.055 1 98.88 200 ILE A N 1
ATOM 1455 C CA . ILE A 1 200 ? 10.648 12.117 9.617 1 98.88 200 ILE A CA 1
ATOM 1456 C C . ILE A 1 200 ? 10.461 13.391 10.438 1 98.88 200 ILE A C 1
ATOM 1458 O O . ILE A 1 200 ? 9.477 14.109 10.266 1 98.88 200 ILE A O 1
ATOM 1462 N N . THR A 1 201 ? 11.43 13.648 11.344 1 98.88 201 THR A N 1
ATOM 1463 C CA . THR A 1 201 ? 11.562 14.883 12.102 1 98.88 201 THR A CA 1
ATOM 1464 C C . THR A 1 201 ? 13.016 15.336 12.156 1 98.88 201 THR A C 1
ATOM 1466 O O . THR A 1 201 ? 13.906 14.648 11.641 1 98.88 201 THR A O 1
ATOM 1469 N N . GLY A 1 202 ? 13.281 16.562 12.664 1 98.56 202 GLY A N 1
ATOM 1470 C CA . GLY A 1 202 ? 14.594 17.188 12.727 1 98.56 202 GLY A CA 1
ATOM 1471 C C . GLY A 1 202 ? 14.531 18.688 12.562 1 98.56 202 GLY A C 1
ATOM 1472 O O . GLY A 1 202 ? 13.508 19.312 12.836 1 98.56 202 GLY A O 1
ATOM 1473 N N . ASP A 1 203 ? 15.688 19.188 12.133 1 98.19 203 ASP A N 1
ATOM 1474 C CA . ASP A 1 203 ? 15.688 20.594 11.781 1 98.19 203 ASP A CA 1
ATOM 1475 C C . ASP A 1 203 ? 14.82 20.859 10.555 1 98.19 203 ASP A C 1
ATOM 1477 O O . ASP A 1 203 ? 14.836 20.078 9.594 1 98.19 203 ASP A O 1
ATOM 1481 N N . SER A 1 204 ? 14.156 21.984 10.609 1 98.25 204 SER A N 1
ATOM 1482 C CA . SER A 1 204 ? 13.188 22.312 9.57 1 98.25 204 SER A CA 1
ATOM 1483 C C . SER A 1 204 ? 13.82 22.266 8.188 1 98.25 204 SER A C 1
ATOM 1485 O O . SER A 1 204 ? 13.25 21.688 7.254 1 98.25 204 SER A O 1
ATOM 1487 N N . GLY A 1 205 ? 14.945 22.844 8.039 1 98.38 205 GLY A N 1
ATOM 1488 C CA . GLY A 1 205 ? 15.625 22.828 6.75 1 98.38 205 GLY A CA 1
ATOM 1489 C C . GLY A 1 205 ? 16 21.438 6.281 1 98.38 205 GLY A C 1
ATOM 1490 O O . GLY A 1 205 ? 15.852 21.125 5.102 1 98.38 205 GLY A O 1
ATOM 1491 N N . ALA A 1 206 ? 16.484 20.609 7.168 1 98.69 206 ALA A N 1
ATOM 1492 C CA . ALA A 1 206 ? 16.891 19.25 6.848 1 98.69 206 ALA A CA 1
ATOM 1493 C C . ALA A 1 206 ? 15.695 18.391 6.441 1 98.69 206 ALA A C 1
ATOM 1495 O O . ALA A 1 206 ? 15.773 17.609 5.496 1 98.69 206 ALA A O 1
ATOM 1496 N N . VAL A 1 207 ? 14.625 18.578 7.168 1 98.81 207 VAL A N 1
ATOM 1497 C CA . VAL A 1 207 ? 13.414 17.828 6.855 1 98.81 207 VAL A CA 1
ATOM 1498 C C . VAL A 1 207 ? 12.93 18.203 5.453 1 98.81 207 VAL A C 1
ATOM 1500 O O . VAL A 1 207 ? 12.602 17.328 4.652 1 98.81 207 VAL A O 1
ATOM 1503 N N . ARG A 1 208 ? 12.93 19.453 5.188 1 98.69 208 ARG A N 1
ATOM 1504 C CA . ARG A 1 208 ? 12.5 19.938 3.873 1 98.69 208 ARG A CA 1
ATOM 1505 C C . ARG A 1 208 ? 13.375 19.344 2.768 1 98.69 208 ARG A C 1
ATOM 1507 O O . ARG A 1 208 ? 12.867 18.906 1.738 1 98.69 208 ARG A O 1
ATOM 1514 N N . GLN A 1 209 ? 14.633 19.328 2.961 1 98.62 209 GLN A N 1
ATOM 1515 C CA . GLN A 1 209 ? 15.578 18.797 1.979 1 98.62 209 GLN A CA 1
ATOM 1516 C C . GLN A 1 209 ? 15.359 17.312 1.759 1 98.62 209 GLN A C 1
ATOM 1518 O O . GLN A 1 209 ? 15.414 16.828 0.624 1 98.62 209 GLN A O 1
ATOM 1523 N N . ALA A 1 210 ? 15.172 16.609 2.836 1 98.81 210 ALA A N 1
ATOM 1524 C CA . ALA A 1 210 ? 14.938 15.164 2.744 1 98.81 210 ALA A CA 1
ATOM 1525 C C . ALA A 1 210 ? 13.68 14.867 1.939 1 98.81 210 ALA A C 1
ATOM 1527 O O . ALA A 1 210 ? 13.68 13.977 1.083 1 98.81 210 ALA A O 1
ATOM 1528 N N . VAL A 1 211 ? 12.617 15.656 2.197 1 98.88 211 VAL A N 1
ATOM 1529 C CA . VAL A 1 211 ? 11.352 15.461 1.505 1 98.88 211 VAL A CA 1
ATOM 1530 C C . VAL A 1 211 ? 11.523 15.727 0.012 1 98.88 211 VAL A C 1
ATOM 1532 O O . VAL A 1 211 ? 11.055 14.961 -0.825 1 98.88 211 VAL A O 1
ATOM 1535 N N . MET A 1 212 ? 12.258 16.703 -0.303 1 98.75 212 MET A N 1
ATOM 1536 C CA . MET A 1 212 ? 12.469 17.062 -1.701 1 98.75 212 MET A CA 1
ATOM 1537 C C . MET A 1 212 ? 13.305 16 -2.418 1 98.75 212 MET A C 1
ATOM 1539 O O . MET A 1 212 ? 13.07 15.719 -3.594 1 98.75 212 MET A O 1
ATOM 1543 N N . ALA A 1 213 ? 14.242 15.43 -1.701 1 98.56 213 ALA A N 1
ATOM 1544 C CA . ALA A 1 213 ? 15.062 14.367 -2.291 1 98.56 213 ALA A CA 1
ATOM 1545 C C . ALA A 1 213 ? 14.219 13.133 -2.598 1 98.56 213 ALA A C 1
ATOM 1547 O O . ALA A 1 213 ? 14.359 12.531 -3.66 1 98.56 213 ALA A O 1
ATOM 1548 N N . GLY A 1 214 ? 13.383 12.797 -1.648 1 98.75 214 GLY A N 1
ATOM 1549 C CA . GLY A 1 214 ? 12.461 11.711 -1.911 1 98.75 214 GLY A CA 1
ATOM 1550 C C . GLY A 1 214 ? 11.539 11.977 -3.092 1 98.75 214 GLY A C 1
ATOM 1551 O O . GLY A 1 214 ? 11.312 11.094 -3.916 1 98.75 214 GLY A O 1
ATOM 1552 N N . ARG A 1 215 ? 11.094 13.195 -3.191 1 98.62 215 ARG A N 1
ATOM 1553 C CA . ARG A 1 215 ? 10.219 13.594 -4.285 1 98.62 215 ARG A CA 1
ATOM 1554 C C . ARG A 1 215 ? 10.898 13.383 -5.637 1 98.62 215 ARG A C 1
ATOM 1556 O O . ARG A 1 215 ? 10.289 12.844 -6.562 1 98.62 215 ARG A O 1
ATOM 1563 N N . GLU A 1 216 ? 12.078 13.812 -5.73 1 97.81 216 GLU A N 1
ATOM 1564 C CA . GLU A 1 216 ? 12.805 13.742 -6.996 1 97.81 216 GLU A CA 1
ATOM 1565 C C . GLU A 1 216 ? 12.945 12.297 -7.477 1 97.81 216 GLU A C 1
ATOM 1567 O O . GLU A 1 216 ? 12.672 11.992 -8.633 1 97.81 216 GLU A O 1
ATOM 1572 N N . VAL A 1 217 ? 13.297 11.414 -6.562 1 97.94 217 VAL A N 1
ATOM 1573 C CA . VAL A 1 217 ? 13.492 10.023 -6.934 1 97.94 217 VAL A CA 1
ATOM 1574 C C . VAL A 1 217 ? 12.148 9.375 -7.258 1 97.94 217 VAL A C 1
ATOM 1576 O O . VAL A 1 217 ? 12.039 8.602 -8.211 1 97.94 217 VAL A O 1
ATOM 1579 N N . GLY A 1 218 ? 11.156 9.672 -6.477 1 98.56 218 GLY A N 1
ATOM 1580 C CA . GLY A 1 218 ? 9.836 9.133 -6.715 1 98.56 218 GLY A CA 1
ATOM 1581 C C . GLY A 1 218 ? 9.266 9.508 -8.07 1 98.56 218 GLY A C 1
ATOM 1582 O O . GLY A 1 218 ? 8.68 8.68 -8.758 1 98.56 218 GLY A O 1
ATOM 1583 N N . LEU A 1 219 ? 9.422 10.789 -8.422 1 98.38 219 LEU A N 1
ATOM 1584 C CA . LEU A 1 219 ? 8.93 11.273 -9.711 1 98.38 219 LEU A CA 1
ATOM 1585 C C . LEU A 1 219 ? 9.594 10.531 -10.859 1 98.38 219 LEU A C 1
ATOM 1587 O O . LEU A 1 219 ? 8.93 10.133 -11.82 1 98.38 219 LEU A O 1
ATOM 1591 N N . LYS A 1 220 ? 10.875 10.312 -10.758 1 97.56 220 LYS A N 1
ATOM 1592 C CA . LYS A 1 220 ? 11.602 9.609 -11.805 1 97.56 220 LYS A CA 1
ATOM 1593 C C . LYS A 1 220 ? 11.172 8.148 -11.883 1 97.56 220 LYS A C 1
ATOM 1595 O O . LYS A 1 220 ? 10.984 7.609 -12.977 1 97.56 220 LYS A O 1
ATOM 1600 N N . LEU A 1 221 ? 11.016 7.484 -10.734 1 98.06 221 LEU A N 1
ATOM 1601 C CA . LEU A 1 221 ? 10.609 6.082 -10.719 1 98.06 221 LEU A CA 1
ATOM 1602 C C . LEU A 1 221 ? 9.203 5.91 -11.273 1 98.06 221 LEU A C 1
ATOM 1604 O O . LEU A 1 221 ? 8.969 5.051 -12.125 1 98.06 221 LEU A O 1
ATOM 1608 N N . LEU A 1 222 ? 8.258 6.723 -10.805 1 97.81 222 LEU A N 1
ATOM 1609 C CA . LEU A 1 222 ? 6.867 6.582 -11.227 1 97.81 222 LEU A CA 1
ATOM 1610 C C . LEU A 1 222 ? 6.719 6.91 -12.711 1 97.81 222 LEU A C 1
ATOM 1612 O O . LEU A 1 222 ? 5.855 6.344 -13.391 1 97.81 222 LEU A O 1
ATOM 1616 N N . SER A 1 223 ? 7.609 7.77 -13.266 1 97.12 223 SER A N 1
ATOM 1617 C CA . SER A 1 223 ? 7.551 8.148 -14.672 1 97.12 223 SER A CA 1
ATOM 1618 C C . SER A 1 223 ? 7.961 6.992 -15.578 1 97.12 223 SER A C 1
ATOM 1620 O O . SER A 1 223 ? 7.719 7.02 -16.781 1 97.12 223 SER A O 1
ATOM 1622 N N . GLN A 1 224 ? 8.586 5.938 -15 1 94.81 224 GLN A N 1
ATOM 1623 C CA . GLN A 1 224 ? 9.117 4.836 -15.797 1 94.81 224 GLN A CA 1
ATOM 1624 C C . GLN A 1 224 ? 7.988 3.982 -16.375 1 94.81 224 GLN A C 1
ATOM 1626 O O . GLN A 1 224 ? 8.234 3.125 -17.234 1 94.81 224 GLN A O 1
ATOM 1631 N N . PHE A 1 225 ? 6.793 4.238 -16 1 94.44 225 PHE A N 1
ATOM 1632 C CA . PHE A 1 225 ? 5.641 3.535 -16.562 1 94.44 225 PHE A CA 1
ATOM 1633 C C . PHE A 1 225 ? 5.137 4.234 -17.812 1 94.44 225 PHE A C 1
ATOM 1635 O O . PHE A 1 225 ? 4.109 3.85 -18.375 1 94.44 225 PHE A O 1
ATOM 1642 N N . GLY A 1 226 ? 5.797 5.293 -18.234 1 91.56 226 GLY A N 1
ATOM 1643 C CA . GLY A 1 226 ? 5.504 5.895 -19.516 1 91.56 226 GLY A CA 1
ATOM 1644 C C . GLY A 1 226 ? 4.691 7.172 -19.422 1 91.56 226 GLY A C 1
ATOM 1645 O O . GLY A 1 226 ? 4.309 7.758 -20.438 1 91.56 226 GLY A O 1
ATOM 1646 N N . GLU A 1 227 ? 4.367 7.582 -18.25 1 93.25 227 GLU A N 1
ATOM 1647 C CA . GLU A 1 227 ? 3.59 8.797 -18.016 1 93.25 227 GLU A CA 1
ATOM 1648 C C . GLU A 1 227 ? 4.242 9.672 -16.953 1 93.25 227 GLU A C 1
ATOM 1650 O O . GLU A 1 227 ? 4.719 9.172 -15.938 1 93.25 227 GLU A O 1
ATOM 1655 N N . GLU A 1 228 ? 4.266 10.953 -17.203 1 94.56 228 GLU A N 1
ATOM 1656 C CA . GLU A 1 228 ? 4.781 11.875 -16.188 1 94.56 228 GLU A CA 1
ATOM 1657 C C . GLU A 1 228 ? 3.779 12.078 -15.062 1 94.56 228 GLU A C 1
ATOM 1659 O O . GLU A 1 228 ? 2.633 12.461 -15.297 1 94.56 228 GLU A O 1
ATOM 1664 N N . PRO A 1 229 ? 4.23 11.781 -13.852 1 97.75 229 PRO A N 1
ATOM 1665 C CA . PRO A 1 229 ? 3.328 12.109 -12.742 1 97.75 229 PRO A CA 1
ATOM 1666 C C . PRO A 1 229 ? 3.092 13.609 -12.602 1 97.75 229 PRO A C 1
ATOM 1668 O O . PRO A 1 229 ? 4.031 14.406 -12.727 1 97.75 229 PRO A O 1
ATOM 1671 N N . VAL A 1 230 ? 1.846 13.992 -12.305 1 97.94 230 VAL A N 1
ATOM 1672 C CA . VAL A 1 230 ? 1.537 15.422 -12.242 1 97.94 230 VAL A CA 1
ATOM 1673 C C . VAL A 1 230 ? 0.718 15.711 -10.984 1 97.94 230 VAL A C 1
ATOM 1675 O O . VAL A 1 230 ? -0.019 14.852 -10.5 1 97.94 230 VAL A O 1
ATOM 1678 N N . ASN A 1 231 ? 0.918 16.906 -10.469 1 97.75 231 ASN A N 1
ATOM 1679 C CA . ASN A 1 231 ? 0.097 17.391 -9.367 1 97.75 231 ASN A CA 1
ATOM 1680 C C . ASN A 1 231 ? -0.998 18.328 -9.859 1 97.75 231 ASN A C 1
ATOM 1682 O O . ASN A 1 231 ? -0.848 18.969 -10.906 1 97.75 231 ASN A O 1
ATOM 1686 N N . ASP A 1 232 ? -2.092 18.453 -9.148 1 96.31 232 ASP A N 1
ATOM 1687 C CA . ASP A 1 232 ? -3.227 19.266 -9.562 1 96.31 232 ASP A CA 1
ATOM 1688 C C . ASP A 1 232 ? -3.092 20.703 -9.031 1 96.31 232 ASP A C 1
ATOM 1690 O O . ASP A 1 232 ? -3.779 21.609 -9.5 1 96.31 232 ASP A O 1
ATOM 1694 N N . PHE A 1 233 ? -2.273 20.844 -8.047 1 97.69 233 PHE A N 1
ATOM 1695 C CA . PHE A 1 233 ? -2.057 22.156 -7.422 1 97.69 233 PHE A CA 1
ATOM 1696 C C . PHE A 1 233 ? -0.567 22.453 -7.309 1 97.69 233 PHE A C 1
ATOM 1698 O O . PHE A 1 233 ? 0.262 21.547 -7.34 1 97.69 233 PHE A O 1
ATOM 1705 N N . PRO A 1 234 ? -0.231 23.719 -7.152 1 97.38 234 PRO A N 1
ATOM 1706 C CA . PRO A 1 234 ? 1.19 24.062 -7.047 1 97.38 234 PRO A CA 1
ATOM 1707 C C . PRO A 1 234 ? 1.855 23.438 -5.824 1 97.38 234 PRO A C 1
ATOM 1709 O O . PRO A 1 234 ? 1.253 23.375 -4.75 1 97.38 234 PRO A O 1
ATOM 1712 N N . SER A 1 235 ? 3.088 22.969 -6.059 1 98.31 235 SER A N 1
ATOM 1713 C CA . SER A 1 235 ? 3.877 22.469 -4.941 1 98.31 235 SER A CA 1
ATOM 1714 C C . SER A 1 235 ? 4.09 23.531 -3.883 1 98.31 235 SER A C 1
ATOM 1716 O O . SER A 1 235 ? 4.355 24.703 -4.215 1 98.31 235 SER A O 1
ATOM 1718 N N . TYR A 1 236 ? 3.99 23.172 -2.613 1 98.19 236 TYR A N 1
ATOM 1719 C CA . TYR A 1 236 ? 4.227 24.141 -1.549 1 98.19 236 TYR A CA 1
ATOM 1720 C C . TYR A 1 236 ? 5.523 23.828 -0.809 1 98.19 236 TYR A C 1
ATOM 1722 O O . TYR A 1 236 ? 5.926 24.578 0.09 1 98.19 236 TYR A O 1
ATOM 1730 N N . ILE A 1 237 ? 6.188 22.766 -1.155 1 98.06 237 ILE A N 1
ATOM 1731 C CA . ILE A 1 237 ? 7.461 22.391 -0.557 1 98.06 237 ILE A CA 1
ATOM 1732 C C . ILE A 1 237 ? 8.609 22.797 -1.477 1 98.06 237 ILE A C 1
ATOM 1734 O O . ILE A 1 237 ? 8.891 22.125 -2.469 1 98.06 237 ILE A O 1
ATOM 1738 N N . LYS A 1 238 ? 9.227 23.984 -1.182 1 92.5 238 LYS A N 1
ATOM 1739 C CA . LYS A 1 238 ? 10.266 24.562 -2.018 1 92.5 238 LYS A CA 1
ATOM 1740 C C . LYS A 1 238 ? 11.5 24.922 -1.193 1 92.5 238 LYS A C 1
ATOM 1742 O O . LYS A 1 238 ? 11.406 25.156 0.013 1 92.5 238 LYS A O 1
ATOM 1747 N N . MET B 1 1 ? 9.812 21.875 -30.875 1 18.61 1 MET B N 1
ATOM 1748 C CA . MET B 1 1 ? 10.312 20.5 -30.797 1 18.61 1 MET B CA 1
ATOM 1749 C C . MET B 1 1 ? 10.992 20.25 -29.453 1 18.61 1 MET B C 1
ATOM 1751 O O . MET B 1 1 ? 12.133 19.781 -29.422 1 18.61 1 MET B O 1
ATOM 1755 N N . ASN B 1 2 ? 10.859 20.781 -28.172 1 21.48 2 ASN B N 1
ATOM 1756 C CA . ASN B 1 2 ? 11.664 21.438 -27.141 1 21.48 2 ASN B CA 1
ATOM 1757 C C . ASN B 1 2 ? 12.172 20.422 -26.109 1 21.48 2 ASN B C 1
ATOM 1759 O O . ASN B 1 2 ? 11.414 19.594 -25.625 1 21.48 2 ASN B O 1
ATOM 1763 N N . ASP B 1 3 ? 13.609 20.031 -26.078 1 22.3 3 ASP B N 1
ATOM 1764 C CA . ASP B 1 3 ? 14.555 19.016 -25.609 1 22.3 3 ASP B CA 1
ATOM 1765 C C . ASP B 1 3 ? 14.516 18.875 -24.094 1 22.3 3 ASP B C 1
ATOM 1767 O O . ASP B 1 3 ? 15.5 18.453 -23.484 1 22.3 3 ASP B O 1
ATOM 1771 N N . PHE B 1 4 ? 13.789 19.641 -23.469 1 27.17 4 PHE B N 1
ATOM 1772 C CA . PHE B 1 4 ? 13.773 19.719 -22.016 1 27.17 4 PHE B CA 1
ATOM 1773 C C . PHE B 1 4 ? 13.508 18.344 -21.406 1 27.17 4 PHE B C 1
ATOM 1775 O O . PHE B 1 4 ? 13.703 18.125 -20.219 1 27.17 4 PHE B O 1
ATOM 1782 N N . LEU B 1 5 ? 12.617 17.641 -21.859 1 31.16 5 LEU B N 1
ATOM 1783 C CA . LEU B 1 5 ? 11.891 16.391 -21.641 1 31.16 5 LEU B CA 1
ATOM 1784 C C . LEU B 1 5 ? 12.805 15.18 -21.844 1 31.16 5 LEU B C 1
ATOM 1786 O O . LEU B 1 5 ? 12.375 14.039 -21.688 1 31.16 5 LEU B O 1
ATOM 1790 N N . ASN B 1 6 ? 13.859 15.281 -22.531 1 30.25 6 ASN B N 1
ATOM 1791 C CA . ASN B 1 6 ? 14.734 14.25 -23.078 1 30.25 6 ASN B CA 1
ATOM 1792 C C . ASN B 1 6 ? 15.633 13.656 -22 1 30.25 6 ASN B C 1
ATOM 1794 O O . ASN B 1 6 ? 16.625 12.992 -22.312 1 30.25 6 ASN B O 1
ATOM 1798 N N . SER B 1 7 ? 16.031 14.391 -20.922 1 36.5 7 SER B N 1
ATOM 1799 C CA . SER B 1 7 ? 17.047 13.891 -20 1 36.5 7 SER B CA 1
ATOM 1800 C C . SER B 1 7 ? 16.578 12.648 -19.266 1 36.5 7 SER B C 1
ATOM 1802 O O . SER B 1 7 ? 15.672 12.727 -18.422 1 36.5 7 SER B O 1
ATOM 1804 N N . THR B 1 8 ? 16.266 11.523 -19.766 1 44.78 8 THR B N 1
ATOM 1805 C CA . THR B 1 8 ? 15.891 10.148 -19.484 1 44.78 8 THR B CA 1
ATOM 1806 C C . THR B 1 8 ? 16.531 9.656 -18.188 1 44.78 8 THR B C 1
ATOM 1808 O O . THR B 1 8 ? 17.047 8.539 -18.125 1 44.78 8 THR B O 1
ATOM 1811 N N . SER B 1 9 ? 17.156 10.391 -17.375 1 57.75 9 SER B N 1
ATOM 1812 C CA . SER B 1 9 ? 18.141 9.969 -16.391 1 57.75 9 SER B CA 1
ATOM 1813 C C . SER B 1 9 ? 17.484 9.102 -15.312 1 57.75 9 SER B C 1
ATOM 1815 O O . SER B 1 9 ? 16.719 9.594 -14.492 1 57.75 9 SER B O 1
ATOM 1817 N N . THR B 1 10 ? 17.219 7.871 -15.68 1 81.31 10 THR B N 1
ATOM 1818 C CA . THR B 1 10 ? 16.734 6.832 -14.773 1 81.31 10 THR B CA 1
ATOM 1819 C C . THR B 1 10 ? 17.578 6.801 -13.5 1 81.31 10 THR B C 1
ATOM 1821 O O . THR B 1 10 ? 18.766 7.117 -13.523 1 81.31 10 THR B O 1
ATOM 1824 N N . VAL B 1 11 ? 16.938 6.969 -12.383 1 91.31 11 VAL B N 1
ATOM 1825 C CA . VAL B 1 11 ? 17.656 6.859 -11.117 1 91.31 11 VAL B CA 1
ATOM 1826 C C . VAL B 1 11 ? 18.391 5.516 -11.047 1 91.31 11 VAL B C 1
ATOM 1828 O O . VAL B 1 11 ? 17.922 4.523 -11.609 1 91.31 11 VAL B O 1
ATOM 1831 N N . PRO B 1 12 ? 19.578 5.48 -10.445 1 94.19 12 PRO B N 1
ATOM 1832 C CA . PRO B 1 12 ? 20.359 4.246 -10.398 1 94.19 12 PRO B CA 1
ATOM 1833 C C . PRO B 1 12 ? 19.609 3.094 -9.734 1 94.19 12 PRO B C 1
ATOM 1835 O O . PRO B 1 12 ? 19.953 1.928 -9.953 1 94.19 12 PRO B O 1
ATOM 1838 N N . GLU B 1 13 ? 18.656 3.42 -8.93 1 97.06 13 GLU B N 1
ATOM 1839 C CA . GLU B 1 13 ? 17.906 2.391 -8.219 1 97.06 13 GLU B CA 1
ATOM 1840 C C . GLU B 1 13 ? 16.984 1.629 -9.164 1 97.06 13 GLU B C 1
ATOM 1842 O O . GLU B 1 13 ? 16.562 0.516 -8.859 1 97.06 13 GLU B O 1
ATOM 1847 N N . PHE B 1 14 ? 16.656 2.189 -10.312 1 98.38 14 PHE B N 1
ATOM 1848 C CA . PHE B 1 14 ? 15.695 1.595 -11.242 1 98.38 14 PHE B CA 1
ATOM 1849 C C . PHE B 1 14 ? 16.328 0.413 -11.977 1 98.38 14 PHE B C 1
ATOM 1851 O O . PHE B 1 14 ? 17.438 0.514 -12.492 1 98.38 14 PHE B O 1
ATOM 1858 N N . VAL B 1 15 ? 15.578 -0.687 -12.031 1 98.38 15 VAL B N 1
ATOM 1859 C CA . VAL B 1 15 ? 16.047 -1.841 -12.789 1 98.38 15 VAL B CA 1
ATOM 1860 C C . VAL B 1 15 ? 15.172 -2.029 -14.031 1 98.38 15 VAL B C 1
ATOM 1862 O O . VAL B 1 15 ? 15.68 -2.262 -15.125 1 98.38 15 VAL B O 1
ATOM 1865 N N . GLY B 1 16 ? 13.875 -2.006 -13.844 1 98.06 16 GLY B N 1
ATOM 1866 C CA . GLY B 1 16 ? 12.93 -2.172 -14.938 1 98.06 16 GLY B CA 1
ATOM 1867 C C . GLY B 1 16 ? 11.484 -2.004 -14.508 1 98.06 16 GLY B C 1
ATOM 1868 O O . GLY B 1 16 ? 11.188 -1.991 -13.312 1 98.06 16 GLY B O 1
ATOM 1869 N N . ALA B 1 17 ? 10.672 -1.776 -15.477 1 97.38 17 ALA B N 1
ATOM 1870 C CA . ALA B 1 17 ? 9.234 -1.714 -15.25 1 97.38 17 ALA B CA 1
ATOM 1871 C C . ALA B 1 17 ? 8.477 -2.471 -16.344 1 97.38 17 ALA B C 1
ATOM 1873 O O . ALA B 1 17 ? 8.977 -2.635 -17.453 1 97.38 17 ALA B O 1
ATOM 1874 N N . SER B 1 18 ? 7.352 -3.031 -15.945 1 97.12 18 SER B N 1
ATOM 1875 C CA . SER B 1 18 ? 6.492 -3.775 -16.859 1 97.12 18 SER B CA 1
ATOM 1876 C C . SER B 1 18 ? 5.043 -3.322 -16.75 1 97.12 18 SER B C 1
ATOM 1878 O O . SER B 1 18 ? 4.551 -3.062 -15.641 1 97.12 18 SER B O 1
ATOM 1880 N N . GLU B 1 19 ? 4.352 -3.234 -17.891 1 95.69 19 GLU B N 1
ATOM 1881 C CA . GLU B 1 19 ? 2.922 -2.939 -17.875 1 95.69 19 GLU B CA 1
ATOM 1882 C C . GLU B 1 19 ? 2.127 -4.082 -17.25 1 95.69 19 GLU B C 1
ATOM 1884 O O . GLU B 1 19 ? 0.97 -3.902 -16.875 1 95.69 19 GLU B O 1
ATOM 1889 N N . ILE B 1 20 ? 2.75 -5.266 -17.234 1 97 20 ILE B N 1
ATOM 1890 C CA . ILE B 1 20 ? 2.092 -6.402 -16.594 1 97 20 ILE B CA 1
ATOM 1891 C C . ILE B 1 20 ? 1.948 -6.141 -15.094 1 97 20 ILE B C 1
ATOM 1893 O O . ILE B 1 20 ? 2.938 -6.16 -14.359 1 97 20 ILE B O 1
ATOM 1897 N N . GLY B 1 21 ? 0.676 -5.859 -14.703 1 96.94 21 GLY B N 1
ATOM 1898 C CA . GLY B 1 21 ? 0.384 -5.562 -13.312 1 96.94 21 GLY B CA 1
ATOM 1899 C C . GLY B 1 21 ? 0.934 -4.223 -12.859 1 96.94 21 GLY B C 1
ATOM 1900 O O . GLY B 1 21 ? 0.939 -3.918 -11.664 1 96.94 21 GLY B O 1
ATOM 1901 N N . ASP B 1 22 ? 1.473 -3.406 -13.828 1 97.25 22 ASP B N 1
ATOM 1902 C CA . ASP B 1 22 ? 2.199 -2.195 -13.453 1 97.25 22 ASP B CA 1
ATOM 1903 C C . ASP B 1 22 ? 3.293 -2.506 -12.438 1 97.25 22 ASP B C 1
ATOM 1905 O O . ASP B 1 22 ? 3.328 -1.912 -11.359 1 97.25 22 ASP B O 1
ATOM 1909 N N . THR B 1 23 ? 4.18 -3.404 -12.797 1 98.5 23 THR B N 1
ATOM 1910 C CA . THR B 1 23 ? 5.23 -3.922 -11.93 1 98.5 23 THR B CA 1
ATOM 1911 C C . THR B 1 23 ? 6.527 -3.137 -12.117 1 98.5 23 THR B C 1
ATOM 1913 O O . THR B 1 23 ? 6.922 -2.85 -13.25 1 98.5 23 THR B O 1
ATOM 1916 N N . ILE B 1 24 ? 7.137 -2.773 -11 1 98.56 24 ILE B N 1
ATOM 1917 C CA . ILE B 1 24 ? 8.414 -2.07 -11.062 1 98.56 24 ILE B CA 1
ATOM 1918 C C . ILE B 1 24 ? 9.438 -2.789 -10.195 1 98.56 24 ILE B C 1
ATOM 1920 O O . ILE B 1 24 ? 9.109 -3.279 -9.109 1 98.56 24 ILE B O 1
ATOM 1924 N N . GLY B 1 25 ? 10.641 -2.936 -10.719 1 98.81 25 GLY B N 1
ATOM 1925 C CA . GLY B 1 25 ? 11.781 -3.506 -10.016 1 98.81 25 GLY B CA 1
ATOM 1926 C C . GLY B 1 25 ? 12.883 -2.5 -9.75 1 98.81 25 GLY B C 1
ATOM 1927 O O . GLY B 1 25 ? 13.258 -1.733 -10.641 1 98.81 25 GLY B O 1
ATOM 1928 N N . MET B 1 26 ? 13.391 -2.512 -8.508 1 98.81 26 MET B N 1
ATOM 1929 C CA . MET B 1 26 ? 14.383 -1.543 -8.047 1 98.81 26 MET B CA 1
ATOM 1930 C C . MET B 1 26 ? 15.43 -2.215 -7.168 1 98.81 26 MET B C 1
ATOM 1932 O O . MET B 1 26 ? 15.242 -3.344 -6.715 1 98.81 26 MET B O 1
ATOM 1936 N N . VAL B 1 27 ? 16.547 -1.495 -7.039 1 98.69 27 VAL B N 1
ATOM 1937 C CA . VAL B 1 27 ? 17.609 -1.966 -6.164 1 98.69 27 VAL B CA 1
ATOM 1938 C C . VAL B 1 27 ? 18.156 -0.802 -5.34 1 98.69 27 VAL B C 1
ATOM 1940 O O . VAL B 1 27 ? 18.375 0.292 -5.863 1 98.69 27 VAL B O 1
ATOM 1943 N N . ILE B 1 28 ? 18.234 -1 -4.066 1 98.31 28 ILE B N 1
ATOM 1944 C CA . ILE B 1 28 ? 19.031 -0.143 -3.195 1 98.31 28 ILE B CA 1
ATOM 1945 C C . ILE B 1 28 ? 20.375 -0.804 -2.91 1 98.31 28 ILE B C 1
ATOM 1947 O O . ILE B 1 28 ? 20.469 -1.73 -2.1 1 98.31 28 ILE B O 1
ATOM 1951 N N . PRO B 1 29 ? 21.469 -0.343 -3.516 1 97.75 29 PRO B N 1
ATOM 1952 C CA . PRO B 1 29 ? 22.75 -1.051 -3.396 1 97.75 29 PRO B CA 1
ATOM 1953 C C . PRO B 1 29 ? 23.297 -1.036 -1.973 1 97.75 29 PRO B C 1
ATOM 1955 O O . PRO B 1 29 ? 24.016 -1.964 -1.571 1 97.75 29 PRO B O 1
ATOM 1958 N N . ARG B 1 30 ? 23.172 0.067 -1.216 1 97.12 30 ARG B N 1
ATOM 1959 C CA . ARG B 1 30 ? 23.531 0.212 0.19 1 97.12 30 ARG B CA 1
ATOM 1960 C C . ARG B 1 30 ? 22.406 0.864 0.981 1 97.12 30 ARG B C 1
ATOM 1962 O O . ARG B 1 30 ? 22.297 2.092 1.028 1 97.12 30 ARG B O 1
ATOM 1969 N N . VAL B 1 31 ? 21.625 0.012 1.633 1 97.12 31 VAL B N 1
ATOM 1970 C CA . VAL B 1 31 ? 20.422 0.507 2.291 1 97.12 31 VAL B CA 1
ATOM 1971 C C . VAL B 1 31 ? 20.797 1.296 3.543 1 97.12 31 VAL B C 1
ATOM 1973 O O . VAL B 1 31 ? 21.719 0.909 4.273 1 97.12 31 VAL B O 1
ATOM 1976 N N . ASP B 1 32 ? 20.078 2.445 3.738 1 95.12 32 ASP B N 1
ATOM 1977 C CA . ASP B 1 32 ? 20.234 3.172 4.996 1 95.12 32 ASP B CA 1
ATOM 1978 C C . ASP B 1 32 ? 19.812 2.307 6.184 1 95.12 32 ASP B C 1
ATOM 1980 O O . ASP B 1 32 ? 18.75 1.69 6.168 1 95.12 32 ASP B O 1
ATOM 1984 N N . GLN B 1 33 ? 20.625 2.291 7.199 1 92.94 33 GLN B N 1
ATOM 1985 C CA . GLN B 1 33 ? 20.406 1.405 8.336 1 92.94 33 GLN B CA 1
ATOM 1986 C C . GLN B 1 33 ? 19.141 1.788 9.094 1 92.94 33 GLN B C 1
ATOM 1988 O O . GLN B 1 33 ? 18.438 0.921 9.617 1 92.94 33 GLN B O 1
ATOM 1993 N N . GLN B 1 34 ? 18.859 3.037 9.195 1 93.62 34 GLN B N 1
ATOM 1994 C CA . GLN B 1 34 ? 17.656 3.463 9.922 1 93.62 34 GLN B CA 1
ATOM 1995 C C . GLN B 1 34 ? 16.391 2.986 9.211 1 93.62 34 GLN B C 1
ATOM 1997 O O . GLN B 1 34 ? 15.406 2.629 9.859 1 93.62 34 GLN B O 1
ATOM 2002 N N . LEU B 1 35 ? 16.406 3.027 7.93 1 94.31 35 LEU B N 1
ATOM 2003 C CA . LEU B 1 35 ? 15.281 2.498 7.172 1 94.31 35 LEU B CA 1
ATOM 2004 C C . LEU B 1 35 ? 15.141 0.993 7.379 1 94.31 35 LEU B C 1
ATOM 2006 O O . LEU B 1 35 ? 14.047 0.494 7.633 1 94.31 35 LEU B O 1
ATOM 2010 N N . LEU B 1 36 ? 16.25 0.309 7.227 1 93.44 36 LEU B N 1
ATOM 2011 C CA . LEU B 1 36 ? 16.25 -1.142 7.383 1 93.44 36 LEU B CA 1
ATOM 2012 C C . LEU B 1 36 ? 15.648 -1.542 8.727 1 93.44 36 LEU B C 1
ATOM 2014 O O . LEU B 1 36 ? 14.883 -2.506 8.812 1 93.44 36 LEU B O 1
ATOM 2018 N N . ASP B 1 37 ? 15.945 -0.848 9.758 1 91.75 37 ASP B N 1
ATOM 2019 C CA . ASP B 1 37 ? 15.445 -1.115 11.102 1 91.75 37 ASP B CA 1
ATOM 2020 C C . ASP B 1 37 ? 13.93 -0.966 11.156 1 91.75 37 ASP B C 1
ATOM 2022 O O . ASP B 1 37 ? 13.266 -1.609 11.977 1 91.75 37 ASP B O 1
ATOM 2026 N N . LYS B 1 38 ? 13.359 -0.203 10.281 1 92 38 LYS B N 1
ATOM 2027 C CA . LYS B 1 38 ? 11.93 0.079 10.305 1 92 38 LYS B CA 1
ATOM 2028 C C . LYS B 1 38 ? 11.164 -0.884 9.398 1 92 38 LYS B C 1
ATOM 2030 O O . LYS B 1 38 ? 9.938 -0.946 9.445 1 92 38 LYS B O 1
ATOM 2035 N N . LEU B 1 39 ? 11.875 -1.661 8.531 1 89.38 39 LEU B N 1
ATOM 2036 C CA . LEU B 1 39 ? 11.242 -2.592 7.605 1 89.38 39 LEU B CA 1
ATOM 2037 C C . LEU B 1 39 ? 10.977 -3.932 8.281 1 89.38 39 LEU B C 1
ATOM 2039 O O . LEU B 1 39 ? 10.555 -4.891 7.625 1 89.38 39 LEU B O 1
ATOM 2043 N N . HIS B 1 40 ? 11.117 -4.035 9.516 1 82.12 40 HIS B N 1
ATOM 2044 C CA . HIS B 1 40 ? 10.766 -5.211 10.312 1 82.12 40 HIS B CA 1
ATOM 2045 C C . HIS B 1 40 ? 11.5 -6.453 9.805 1 82.12 40 HIS B C 1
ATOM 2047 O O . HIS B 1 40 ? 10.883 -7.508 9.633 1 82.12 40 HIS B O 1
ATOM 2053 N N . VAL B 1 41 ? 12.75 -6.211 9.477 1 81.25 41 VAL B N 1
ATOM 2054 C CA . VAL B 1 41 ? 13.57 -7.324 9.016 1 81.25 41 VAL B CA 1
ATOM 2055 C C . VAL B 1 41 ? 14.516 -7.77 10.133 1 81.25 41 VAL B C 1
ATOM 2057 O O . VAL B 1 41 ? 14.969 -6.945 10.93 1 81.25 41 VAL B O 1
ATOM 2060 N N . THR B 1 42 ? 14.75 -9 10.281 1 75 42 THR B N 1
ATOM 2061 C CA . THR B 1 42 ? 15.484 -9.562 11.406 1 75 42 THR B CA 1
ATOM 2062 C C . THR B 1 42 ? 16.984 -9.586 11.109 1 75 42 THR B C 1
ATOM 2064 O O . THR B 1 42 ? 17.797 -9.461 12.031 1 75 42 THR B O 1
ATOM 2067 N N . LYS B 1 43 ? 17.328 -9.844 9.938 1 84.38 43 LYS B N 1
ATOM 2068 C CA . LYS B 1 43 ? 18.734 -9.945 9.531 1 84.38 43 LYS B CA 1
ATOM 2069 C C . LYS B 1 43 ? 19.203 -8.664 8.844 1 84.38 43 LYS B C 1
ATOM 2071 O O . LYS B 1 43 ? 18.391 -7.934 8.266 1 84.38 43 LYS B O 1
ATOM 2076 N N . GLN B 1 44 ? 20.5 -8.406 9.047 1 88.38 44 GLN B N 1
ATOM 2077 C CA . GLN B 1 44 ? 21.094 -7.25 8.383 1 88.38 44 GLN B CA 1
ATOM 2078 C C . GLN B 1 44 ? 21.453 -7.566 6.934 1 88.38 44 GLN B C 1
ATOM 2080 O O . GLN B 1 44 ? 21.969 -8.641 6.637 1 88.38 44 GLN B O 1
ATOM 2085 N N . TYR B 1 45 ? 21.094 -6.668 6.09 1 92.81 45 TYR B N 1
ATOM 2086 C CA . TYR B 1 45 ? 21.406 -6.754 4.672 1 92.81 45 TYR B CA 1
ATOM 2087 C C . TYR B 1 45 ? 22.031 -5.457 4.176 1 92.81 45 TYR B C 1
ATOM 2089 O O . TYR B 1 45 ? 21.656 -4.367 4.613 1 92.81 45 TYR B O 1
ATOM 2097 N N . LYS B 1 46 ? 22.969 -5.629 3.305 1 95.88 46 LYS B N 1
ATOM 2098 C CA . LYS B 1 46 ? 23.594 -4.449 2.715 1 95.88 46 LYS B CA 1
ATOM 2099 C C . LYS B 1 46 ? 22.797 -3.949 1.511 1 95.88 46 LYS B C 1
ATOM 2101 O O . LYS B 1 46 ? 22.641 -2.742 1.314 1 95.88 46 LYS B O 1
ATOM 2106 N N . THR B 1 47 ? 22.375 -4.898 0.733 1 97.81 47 THR B N 1
ATOM 2107 C CA . THR B 1 47 ? 21.703 -4.613 -0.526 1 97.81 47 THR B CA 1
ATOM 2108 C C . THR B 1 47 ? 20.266 -5.129 -0.495 1 97.81 47 THR B C 1
ATOM 2110 O O . THR B 1 47 ? 20 -6.23 -0.007 1 97.81 47 THR B O 1
ATOM 2113 N N . LEU B 1 48 ? 19.359 -4.242 -1.043 1 98.31 48 LEU B N 1
ATOM 2114 C CA . LEU B 1 48 ? 17.969 -4.684 -1.164 1 98.31 48 LEU B CA 1
ATOM 2115 C C . LEU B 1 48 ? 17.531 -4.695 -2.623 1 98.31 48 LEU B C 1
ATOM 2117 O O . LEU B 1 48 ? 17.891 -3.797 -3.391 1 98.31 48 LEU B O 1
ATOM 2121 N N . GLY B 1 49 ? 16.875 -5.742 -3.027 1 98.75 49 GLY B N 1
ATOM 2122 C CA . GLY B 1 49 ? 16 -5.727 -4.191 1 98.75 49 GLY B CA 1
ATOM 21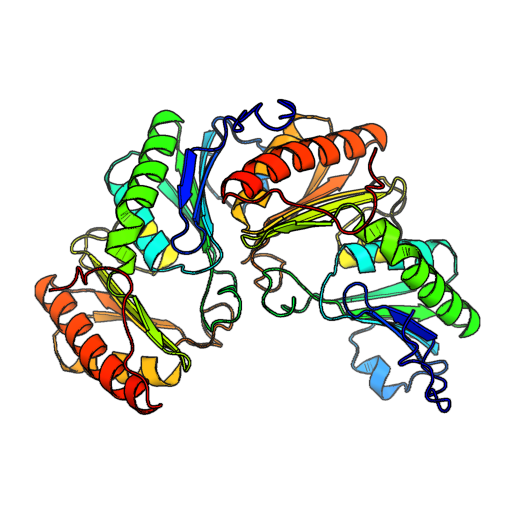23 C C . GLY B 1 49 ? 14.539 -5.543 -3.842 1 98.75 49 GLY B C 1
ATOM 2124 O O . GLY B 1 49 ? 14.062 -6.062 -2.828 1 98.75 49 GLY B O 1
ATOM 2125 N N . ILE B 1 50 ? 13.836 -4.797 -4.684 1 98.81 50 ILE B N 1
ATOM 2126 C CA . ILE B 1 50 ? 12.438 -4.477 -4.402 1 98.81 50 ILE B CA 1
ATOM 2127 C C . ILE B 1 50 ? 11.602 -4.684 -5.664 1 98.81 50 ILE B C 1
ATOM 2129 O O . ILE B 1 50 ? 11.93 -4.156 -6.727 1 98.81 50 ILE B O 1
ATOM 2133 N N . LEU B 1 51 ? 10.602 -5.48 -5.598 1 98.81 51 LEU B N 1
ATOM 2134 C CA . LEU B 1 51 ? 9.594 -5.648 -6.637 1 98.81 51 LEU B CA 1
ATOM 2135 C C . LEU B 1 51 ? 8.211 -5.25 -6.121 1 98.81 51 LEU B C 1
ATOM 2137 O O . LEU B 1 51 ? 7.773 -5.734 -5.078 1 98.81 51 LEU B O 1
ATOM 2141 N N . SER B 1 52 ? 7.555 -4.316 -6.785 1 98.75 52 SER B N 1
ATOM 2142 C CA . SER B 1 52 ? 6.254 -3.807 -6.355 1 98.75 52 SER B CA 1
ATOM 2143 C C . SER B 1 52 ? 5.348 -3.529 -7.551 1 98.75 52 SER B C 1
ATOM 2145 O O . SER B 1 52 ? 5.824 -3.404 -8.68 1 98.75 52 SER B O 1
ATOM 2147 N N . ASP B 1 53 ? 4.031 -3.582 -7.293 1 98.38 53 ASP B N 1
ATOM 2148 C CA . ASP B 1 53 ? 3.082 -3.463 -8.398 1 98.38 53 ASP B CA 1
ATOM 2149 C C . ASP B 1 53 ? 1.721 -2.977 -7.902 1 98.38 53 ASP B C 1
ATOM 2151 O O . ASP B 1 53 ? 1.538 -2.738 -6.707 1 98.38 53 ASP B O 1
ATOM 2155 N N . ARG B 1 54 ? 0.796 -2.723 -8.836 1 97.62 54 ARG B N 1
ATOM 2156 C CA . ARG B 1 54 ? -0.577 -2.371 -8.492 1 97.62 54 ARG B CA 1
ATOM 2157 C C . ARG B 1 54 ? -1.475 -3.605 -8.492 1 97.62 54 ARG B C 1
ATOM 2159 O O . ARG B 1 54 ? -2.436 -3.68 -7.723 1 97.62 54 ARG B O 1
ATOM 2166 N N . THR B 1 55 ? -1.209 -4.527 -9.484 1 97.38 55 THR B N 1
ATOM 2167 C CA . THR B 1 55 ? -2.113 -5.656 -9.688 1 97.38 55 THR B CA 1
ATOM 2168 C C . THR B 1 55 ? -1.335 -6.965 -9.773 1 97.38 55 THR B C 1
ATOM 2170 O O . THR B 1 55 ? -0.451 -7.113 -10.617 1 97.38 55 THR B O 1
ATOM 2173 N N . GLY B 1 56 ? -1.715 -7.848 -8.93 1 97.31 56 GLY B N 1
ATOM 2174 C CA . GLY B 1 56 ? -1.064 -9.148 -8.859 1 97.31 56 GLY B CA 1
ATOM 2175 C C . GLY B 1 56 ? -0.222 -9.32 -7.605 1 97.31 56 GLY B C 1
ATOM 2176 O O . GLY B 1 56 ? 0.42 -8.375 -7.148 1 97.31 56 GLY B O 1
ATOM 2177 N N . ALA B 1 57 ? -0.095 -10.305 -7.129 1 98.12 57 ALA B N 1
ATOM 2178 C CA . ALA B 1 57 ? 0.75 -10.734 -6.016 1 98.12 57 ALA B CA 1
ATOM 2179 C C . ALA B 1 57 ? 1.354 -12.109 -6.277 1 98.12 57 ALA B C 1
ATOM 2181 O O . ALA B 1 57 ? 2.535 -12.219 -6.617 1 98.12 57 ALA B O 1
ATOM 2182 N N . GLY B 1 58 ? 0.477 -13.102 -6.426 1 98.38 58 GLY B N 1
ATOM 2183 C CA . GLY B 1 58 ? 0.915 -14.469 -6.688 1 98.38 58 GLY B CA 1
ATOM 2184 C C . GLY B 1 58 ? 1.882 -14.57 -7.852 1 98.38 58 GLY B C 1
ATOM 2185 O O . GLY B 1 58 ? 2.975 -15.117 -7.711 1 98.38 58 GLY B O 1
ATOM 2186 N N . PRO B 1 59 ? 1.452 -14.008 -9.008 1 98.75 59 PRO B N 1
ATOM 2187 C CA . PRO B 1 59 ? 2.35 -14.117 -10.164 1 98.75 59 PRO B CA 1
ATOM 2188 C C . PRO B 1 59 ? 3.701 -13.453 -9.922 1 98.75 59 PRO B C 1
ATOM 2190 O O . PRO B 1 59 ? 4.734 -13.969 -10.359 1 98.75 59 PRO B O 1
ATOM 2193 N N . GLN B 1 60 ? 3.725 -12.281 -9.273 1 98.88 60 GLN B N 1
ATOM 2194 C CA . GLN B 1 60 ? 4.988 -11.609 -8.984 1 98.88 60 GLN B CA 1
ATOM 2195 C C . GLN B 1 60 ? 5.816 -12.414 -7.98 1 98.88 60 GLN B C 1
ATOM 2197 O O . GLN B 1 60 ? 7.043 -12.477 -8.094 1 98.88 60 GLN B O 1
ATOM 2202 N N . ILE B 1 61 ? 5.168 -13.008 -6.965 1 98.94 61 ILE B N 1
ATOM 2203 C CA . ILE B 1 61 ? 5.863 -13.82 -5.977 1 98.94 61 ILE B CA 1
ATOM 2204 C C . ILE B 1 61 ? 6.512 -15.023 -6.66 1 98.94 61 ILE B C 1
ATOM 2206 O O . ILE B 1 61 ? 7.676 -15.336 -6.402 1 98.94 61 ILE B O 1
ATOM 2210 N N . MET B 1 62 ? 5.746 -15.672 -7.527 1 98.88 62 MET B N 1
ATOM 2211 C CA . MET B 1 62 ? 6.273 -16.828 -8.25 1 98.88 62 MET B CA 1
ATOM 2212 C C . MET B 1 62 ? 7.391 -16.406 -9.195 1 98.88 62 MET B C 1
ATOM 2214 O O . MET B 1 62 ? 8.352 -17.156 -9.398 1 98.88 62 MET B O 1
ATOM 2218 N N . ALA B 1 63 ? 7.242 -15.195 -9.797 1 98.88 63 ALA B N 1
ATOM 2219 C CA . ALA B 1 63 ? 8.32 -14.664 -10.633 1 98.88 63 ALA B CA 1
ATOM 2220 C C . ALA B 1 63 ? 9.57 -14.391 -9.805 1 98.88 63 ALA B C 1
ATOM 2222 O O . ALA B 1 63 ? 10.68 -14.742 -10.211 1 98.88 63 ALA B O 1
ATOM 2223 N N . MET B 1 64 ? 9.406 -13.781 -8.656 1 98.94 64 MET B N 1
ATOM 2224 C CA . MET B 1 64 ? 10.539 -13.508 -7.781 1 98.94 64 MET B CA 1
ATOM 2225 C C . MET B 1 64 ? 11.164 -14.805 -7.281 1 98.94 64 MET B C 1
ATOM 2227 O O . MET B 1 64 ? 12.375 -14.867 -7.051 1 98.94 64 MET B O 1
ATOM 2231 N N . ASP B 1 65 ? 10.336 -15.867 -7.176 1 98.94 65 ASP B N 1
ATOM 2232 C CA . ASP B 1 65 ? 10.859 -17.172 -6.75 1 98.94 65 ASP B CA 1
ATOM 2233 C C . ASP B 1 65 ? 11.914 -17.688 -7.73 1 98.94 65 ASP B C 1
ATOM 2235 O O . ASP B 1 65 ? 12.883 -18.328 -7.324 1 98.94 65 ASP B O 1
ATOM 2239 N N . GLU B 1 66 ? 11.719 -17.406 -8.984 1 98.75 66 GLU B N 1
ATOM 2240 C CA . GLU B 1 66 ? 12.727 -17.734 -9.984 1 98.75 66 GLU B CA 1
ATOM 2241 C C . GLU B 1 66 ? 13.992 -16.906 -9.789 1 98.75 66 GLU B C 1
ATOM 2243 O O . GLU B 1 66 ? 15.109 -17.406 -9.984 1 98.75 66 GLU B O 1
ATOM 2248 N N . GLY B 1 67 ? 13.828 -15.617 -9.43 1 98.81 67 GLY B N 1
ATOM 2249 C CA . GLY B 1 67 ? 14.977 -14.781 -9.125 1 98.81 67 GLY B CA 1
ATOM 2250 C C . GLY B 1 67 ? 15.781 -15.289 -7.941 1 98.81 67 GLY B C 1
ATOM 2251 O O . GLY B 1 67 ? 17.016 -15.273 -7.973 1 98.81 67 GLY B O 1
ATOM 2252 N N . ILE B 1 68 ? 15.055 -15.773 -6.973 1 98.56 68 ILE B N 1
ATOM 2253 C CA . ILE B 1 68 ? 15.688 -16.312 -5.773 1 98.56 68 ILE B CA 1
ATOM 2254 C C . ILE B 1 68 ? 16.469 -17.578 -6.129 1 98.56 68 ILE B C 1
ATOM 2256 O O . ILE B 1 68 ? 17.594 -17.766 -5.672 1 98.56 68 ILE B O 1
ATOM 2260 N N . LYS B 1 69 ? 15.906 -18.406 -6.984 1 98.19 69 LYS B N 1
ATOM 2261 C CA . LYS B 1 69 ? 16.578 -19.641 -7.41 1 98.19 69 LYS B CA 1
ATOM 2262 C C . LYS B 1 69 ? 17.859 -19.328 -8.18 1 98.19 69 LYS B C 1
ATOM 2264 O O . LYS B 1 69 ? 18.812 -20.109 -8.141 1 98.19 69 LYS B O 1
ATOM 2269 N N . ALA B 1 70 ? 17.938 -18.25 -8.781 1 98.25 70 ALA B N 1
ATOM 2270 C CA . ALA B 1 70 ? 19 -17.969 -9.742 1 98.25 70 ALA B CA 1
ATOM 2271 C C . ALA B 1 70 ? 20.125 -17.188 -9.094 1 98.25 70 ALA B C 1
ATOM 2273 O O . ALA B 1 70 ? 21.156 -16.922 -9.727 1 98.25 70 ALA B O 1
ATOM 2274 N N . THR B 1 71 ? 19.969 -16.766 -7.832 1 98.5 71 THR B N 1
ATOM 2275 C CA . THR B 1 71 ? 20.953 -15.875 -7.211 1 98.5 71 THR B CA 1
ATOM 2276 C C . THR B 1 71 ? 21.141 -16.219 -5.738 1 98.5 71 THR B C 1
ATOM 2278 O O . THR B 1 71 ? 20.578 -17.203 -5.25 1 98.5 71 THR B O 1
ATOM 2281 N N . ASN B 1 72 ? 21.984 -15.422 -5.059 1 97.69 72 ASN B N 1
ATOM 2282 C CA . ASN B 1 72 ? 22.234 -15.633 -3.637 1 97.69 72 ASN B CA 1
ATOM 2283 C C . ASN B 1 72 ? 21.359 -14.727 -2.775 1 97.69 72 ASN B C 1
ATOM 2285 O O . ASN B 1 72 ? 21.609 -14.562 -1.582 1 97.69 72 ASN B O 1
ATOM 2289 N N . MET B 1 73 ? 20.406 -14.133 -3.365 1 97.94 73 MET B N 1
ATOM 2290 C CA . MET B 1 73 ? 19.5 -13.258 -2.619 1 97.94 73 MET B CA 1
ATOM 2291 C C . MET B 1 73 ? 18.531 -14.062 -1.77 1 97.94 73 MET B C 1
ATOM 2293 O O . MET B 1 73 ? 18.156 -15.18 -2.137 1 97.94 73 MET B O 1
ATOM 2297 N N . GLU B 1 74 ? 18.109 -13.477 -0.712 1 97.88 74 GLU B N 1
ATOM 2298 C CA . GLU B 1 74 ? 17.125 -14.062 0.186 1 97.88 74 GLU B CA 1
ATOM 2299 C C . GLU B 1 74 ? 15.828 -13.242 0.192 1 97.88 74 GLU B C 1
ATOM 2301 O O . GLU B 1 74 ? 15.875 -12.008 0.273 1 97.88 74 GLU B O 1
ATOM 2306 N N . CYS B 1 75 ? 14.688 -13.938 0.08 1 97.94 75 CYS B N 1
ATOM 2307 C CA . CYS B 1 75 ? 13.43 -13.211 0.247 1 97.94 75 CYS B CA 1
ATOM 2308 C C . CYS B 1 75 ? 13.188 -12.875 1.713 1 97.94 75 CYS B C 1
ATOM 2310 O O . CYS B 1 75 ? 13.164 -13.758 2.566 1 97.94 75 CYS B O 1
ATOM 2312 N N . ILE B 1 76 ? 12.922 -11.602 2.012 1 96.31 76 ILE B N 1
ATOM 2313 C CA . ILE B 1 76 ? 12.922 -11.273 3.434 1 96.31 76 ILE B CA 1
ATOM 2314 C C . ILE B 1 76 ? 11.57 -10.672 3.826 1 96.31 76 ILE B C 1
ATOM 2316 O O . ILE B 1 76 ? 11.234 -10.609 5.012 1 96.31 76 ILE B O 1
ATOM 2320 N N . ASP B 1 77 ? 10.812 -10.195 2.883 1 96.81 77 ASP B N 1
ATOM 2321 C CA . ASP B 1 77 ? 9.484 -9.68 3.199 1 96.81 77 ASP B CA 1
ATOM 2322 C C . ASP B 1 77 ? 8.555 -9.773 1.989 1 96.81 77 ASP B C 1
ATOM 2324 O O . ASP B 1 77 ? 8.984 -9.547 0.855 1 96.81 77 ASP B O 1
ATOM 2328 N N . VAL B 1 78 ? 7.348 -10.156 2.186 1 97.38 78 VAL B N 1
ATOM 2329 C CA . VAL B 1 78 ? 6.281 -10.141 1.187 1 97.38 78 VAL B CA 1
ATOM 2330 C C . VAL B 1 78 ? 5.004 -9.578 1.802 1 97.38 78 VAL B C 1
ATOM 2332 O O . VAL B 1 78 ? 4.5 -10.109 2.793 1 97.38 78 VAL B O 1
ATOM 2335 N N . GLU B 1 79 ? 4.504 -8.516 1.234 1 96.75 79 GLU B N 1
ATOM 2336 C CA . GLU B 1 79 ? 3.266 -7.91 1.722 1 96.75 79 GLU B CA 1
ATOM 2337 C C . GLU B 1 79 ? 2.227 -7.805 0.609 1 96.75 79 GLU B C 1
ATOM 2339 O O . GLU B 1 79 ? 2.578 -7.672 -0.565 1 96.75 79 GLU B O 1
ATOM 2344 N N . TRP B 1 80 ? 0.946 -7.832 0.97 1 94.81 80 TRP B N 1
ATOM 2345 C CA . TRP B 1 80 ? -0.177 -7.957 0.046 1 94.81 80 TRP B CA 1
ATOM 2346 C C . TRP B 1 80 ? -1.147 -6.789 0.21 1 94.81 80 TRP B C 1
ATOM 2348 O O . TRP B 1 80 ? -2.189 -6.926 0.854 1 94.81 80 TRP B O 1
ATOM 2358 N N . PRO B 1 81 ? -0.854 -5.676 -0.397 1 96.88 81 PRO B N 1
ATOM 2359 C CA . PRO B 1 81 ? -1.844 -4.602 -0.312 1 96.88 81 PRO B CA 1
ATOM 2360 C C . PRO B 1 81 ? -3.148 -4.941 -1.03 1 96.88 81 PRO B C 1
ATOM 2362 O O . PRO B 1 81 ? -3.135 -5.652 -2.035 1 96.88 81 PRO B O 1
ATOM 2365 N N . ARG B 1 82 ? -4.254 -4.422 -0.479 1 95 82 ARG B N 1
ATOM 2366 C CA . ARG B 1 82 ? -5.531 -4.488 -1.185 1 95 82 ARG B CA 1
ATOM 2367 C C . ARG B 1 82 ? -5.562 -3.504 -2.352 1 95 82 ARG B C 1
ATOM 2369 O O . ARG B 1 82 ? -5.973 -2.354 -2.189 1 95 82 ARG B O 1
ATOM 2376 N N . ASP B 1 83 ? -4.988 -3.949 -3.5 1 93.75 83 ASP B N 1
ATOM 2377 C CA . ASP B 1 83 ? -4.871 -3.094 -4.676 1 93.75 83 ASP B CA 1
ATOM 2378 C C . ASP B 1 83 ? -4.926 -3.916 -5.961 1 93.75 83 ASP B C 1
ATOM 2380 O O . ASP B 1 83 ? -4.098 -4.809 -6.172 1 93.75 83 ASP B O 1
ATOM 2384 N N . THR B 1 84 ? -5.867 -3.689 -6.762 1 92.19 84 THR B N 1
ATOM 2385 C CA . THR B 1 84 ? -6 -4.242 -8.102 1 92.19 84 THR B CA 1
ATOM 2386 C C . THR B 1 84 ? -6.633 -3.225 -9.047 1 92.19 84 THR B C 1
ATOM 2388 O O . THR B 1 84 ? -7.285 -3.6 -10.023 1 92.19 84 THR B O 1
ATOM 2391 N N . LYS B 1 85 ? -6.453 -2.01 -8.641 1 92.88 85 LYS B N 1
ATOM 2392 C CA . LYS B 1 85 ? -7.035 -0.932 -9.438 1 92.88 85 LYS B CA 1
ATOM 2393 C C . LYS B 1 85 ? -8.523 -1.161 -9.664 1 92.88 85 LYS B C 1
ATOM 2395 O O . LYS B 1 85 ? -9 -1.108 -10.797 1 92.88 85 LYS B O 1
ATOM 2400 N N . GLY B 1 86 ? -9.227 -1.449 -8.547 1 88.81 86 GLY B N 1
ATOM 2401 C CA . GLY B 1 86 ? -10.664 -1.638 -8.586 1 88.81 86 GLY B CA 1
ATOM 2402 C C . GLY B 1 86 ? -11.078 -3.098 -8.602 1 88.81 86 GLY B C 1
ATOM 2403 O O . GLY B 1 86 ? -12.25 -3.42 -8.398 1 88.81 86 GLY B O 1
ATOM 2404 N N . GLY B 1 87 ? -10.125 -4.082 -8.805 1 92.88 87 GLY B N 1
ATOM 2405 C CA . GLY B 1 87 ? -10.414 -5.508 -8.766 1 92.88 87 GLY B CA 1
ATOM 2406 C C . GLY B 1 87 ? -10.445 -6.074 -7.359 1 92.88 87 GLY B C 1
ATOM 2407 O O . GLY B 1 87 ? -10.367 -5.328 -6.383 1 92.88 87 GLY B O 1
ATOM 2408 N N . GLY B 1 88 ? -10.594 -7.332 -7.234 1 94.44 88 GLY B N 1
ATOM 2409 C CA . GLY B 1 88 ? -10.852 -7.953 -5.945 1 94.44 88 GLY B CA 1
ATOM 2410 C C . GLY B 1 88 ? -9.625 -8.617 -5.344 1 94.44 88 GLY B C 1
ATOM 2411 O O . GLY B 1 88 ? -9.742 -9.438 -4.434 1 94.44 88 GLY B O 1
ATOM 2412 N N . GLY B 1 89 ? -8.406 -8.273 -5.859 1 96.5 89 GLY B N 1
ATOM 2413 C CA . GLY B 1 89 ? -7.207 -8.969 -5.418 1 96.5 89 GLY B CA 1
ATOM 2414 C C . GLY B 1 89 ? -6.195 -8.055 -4.754 1 96.5 89 GLY B C 1
ATOM 2415 O O . GLY B 1 89 ? -6.559 -7.223 -3.918 1 96.5 89 GLY B O 1
ATOM 2416 N N . HIS B 1 90 ? -4.938 -8.289 -5.078 1 97.62 90 HIS B N 1
ATOM 2417 C CA . HIS B 1 90 ? -3.852 -7.637 -4.355 1 97.62 90 HIS B CA 1
ATOM 2418 C C . HIS B 1 90 ? -2.854 -7 -5.32 1 97.62 90 HIS B C 1
ATOM 2420 O O . HIS B 1 90 ? -2.781 -7.387 -6.488 1 97.62 90 HIS B O 1
ATOM 2426 N N . GLY B 1 91 ? -2.133 -5.984 -4.793 1 97.31 91 GLY B N 1
ATOM 2427 C CA . GLY B 1 91 ? -0.767 -5.734 -5.227 1 97.31 91 GLY B CA 1
ATOM 2428 C C . GLY B 1 91 ? 0.268 -6.43 -4.363 1 97.31 91 GLY B C 1
ATOM 2429 O O . GLY B 1 91 ? -0.065 -7.332 -3.59 1 97.31 91 GLY B O 1
ATOM 2430 N N . CYS B 1 92 ? 1.566 -5.977 -4.625 1 98 92 CYS B N 1
ATOM 2431 C CA . CYS B 1 92 ? 2.547 -6.629 -3.764 1 98 92 CYS B CA 1
ATOM 2432 C C . CYS B 1 92 ? 3.699 -5.684 -3.441 1 98 92 CYS B C 1
ATOM 2434 O O . CYS B 1 92 ? 3.957 -4.734 -4.184 1 98 92 CYS B O 1
ATOM 2436 N N . LEU B 1 93 ? 4.262 -5.859 -2.322 1 98.56 93 LEU B N 1
ATOM 2437 C CA . LEU B 1 93 ? 5.602 -5.426 -1.936 1 98.56 93 LEU B CA 1
ATOM 2438 C C . LEU B 1 93 ? 6.488 -6.621 -1.615 1 98.56 93 LEU B C 1
ATOM 2440 O O . LEU B 1 93 ? 6.242 -7.34 -0.645 1 98.56 93 LEU B O 1
ATOM 2444 N N . ILE B 1 94 ? 7.469 -6.848 -2.441 1 98.62 94 ILE B N 1
ATOM 2445 C CA . ILE B 1 94 ? 8.438 -7.918 -2.221 1 98.62 94 ILE B CA 1
ATOM 2446 C C . ILE B 1 94 ? 9.828 -7.324 -2.012 1 98.62 94 ILE B C 1
ATOM 2448 O O . ILE B 1 94 ? 10.312 -6.562 -2.85 1 98.62 94 ILE B O 1
ATOM 2452 N N . ILE B 1 95 ? 10.438 -7.637 -0.915 1 98.44 95 ILE B N 1
ATOM 2453 C CA . ILE B 1 95 ? 11.789 -7.18 -0.609 1 98.44 95 ILE B CA 1
ATOM 2454 C C . ILE B 1 95 ? 12.719 -8.383 -0.471 1 98.44 95 ILE B C 1
ATOM 2456 O O . ILE B 1 95 ? 12.43 -9.32 0.271 1 98.44 95 ILE B O 1
ATOM 2460 N N . ILE B 1 96 ? 13.82 -8.336 -1.192 1 98.5 96 ILE B N 1
ATOM 2461 C CA . ILE B 1 96 ? 14.867 -9.344 -1.071 1 98.5 96 ILE B CA 1
ATOM 2462 C C . ILE B 1 96 ? 16.156 -8.688 -0.586 1 98.5 96 ILE B C 1
ATOM 2464 O O . ILE B 1 96 ? 16.375 -7.496 -0.803 1 98.5 96 ILE B O 1
ATOM 2468 N N . GLY B 1 97 ? 16.969 -9.445 0.108 1 98 97 GLY B N 1
ATOM 2469 C CA . GLY B 1 97 ? 18.188 -8.922 0.702 1 98 97 GLY B CA 1
ATOM 2470 C C . GLY B 1 97 ? 19.406 -9.773 0.397 1 98 97 GLY B C 1
ATOM 2471 O O . GLY B 1 97 ? 19.312 -10.992 0.256 1 98 97 GLY B O 1
ATOM 2472 N N . GLY B 1 98 ? 20.5 -9.172 0.289 1 97.44 98 GLY B N 1
ATOM 2473 C CA . GLY B 1 98 ? 21.781 -9.805 0.087 1 97.44 98 GLY B CA 1
ATOM 2474 C C . GLY B 1 98 ? 22.953 -8.844 0.243 1 97.44 98 GLY B C 1
ATOM 2475 O O . GLY B 1 98 ? 22.812 -7.781 0.856 1 97.44 98 GLY B O 1
ATOM 2476 N N . ASP B 1 99 ? 24.125 -9.266 -0.302 1 96.62 99 ASP B N 1
ATOM 2477 C CA . ASP B 1 99 ? 25.328 -8.477 -0.104 1 96.62 99 ASP B CA 1
ATOM 2478 C C . ASP B 1 99 ? 25.781 -7.824 -1.41 1 96.62 99 ASP B C 1
ATOM 2480 O O . ASP B 1 99 ? 26.531 -6.84 -1.396 1 96.62 99 ASP B O 1
ATOM 2484 N N . ASP B 1 100 ? 25.328 -8.289 -2.551 1 97.44 100 ASP B N 1
ATOM 2485 C CA . ASP B 1 100 ? 25.875 -7.895 -3.852 1 97.44 100 ASP B CA 1
ATOM 2486 C C . ASP B 1 100 ? 24.781 -7.242 -4.715 1 97.44 100 ASP B C 1
ATOM 2488 O O . ASP B 1 100 ? 23.844 -7.91 -5.145 1 97.44 100 ASP B O 1
ATOM 2492 N N . PRO B 1 101 ? 25 -5.949 -5.109 1 98.06 101 PRO B N 1
ATOM 2493 C CA . PRO B 1 101 ? 24.016 -5.262 -5.938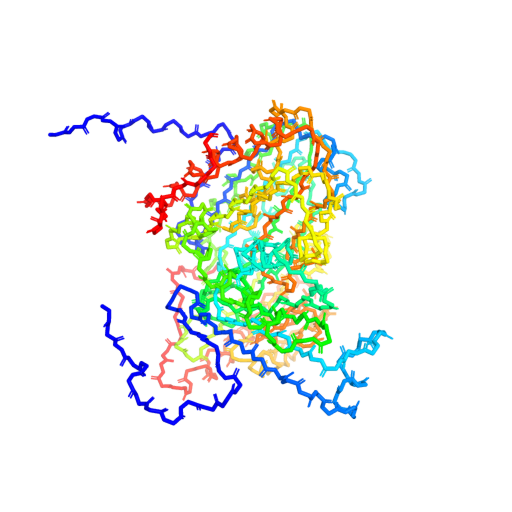 1 98.06 101 PRO B CA 1
ATOM 2494 C C . PRO B 1 101 ? 23.812 -5.934 -7.297 1 98.06 101 PRO B C 1
ATOM 2496 O O . PRO B 1 101 ? 22.703 -5.887 -7.855 1 98.06 101 PRO B O 1
ATOM 2499 N N . ALA B 1 102 ? 24.812 -6.539 -7.801 1 98.19 102 ALA B N 1
ATOM 2500 C CA . ALA B 1 102 ? 24.672 -7.223 -9.086 1 98.19 102 ALA B CA 1
ATOM 2501 C C . ALA B 1 102 ? 23.734 -8.414 -8.984 1 98.19 102 ALA B C 1
ATOM 2503 O O . ALA B 1 102 ? 22.938 -8.664 -9.891 1 98.19 102 ALA B O 1
ATOM 2504 N N . ASP B 1 103 ? 23.828 -9.148 -7.914 1 98.44 103 ASP B N 1
ATOM 2505 C CA . ASP B 1 103 ? 22.906 -10.258 -7.664 1 98.44 103 ASP B CA 1
ATOM 2506 C C . ASP B 1 103 ? 21.484 -9.758 -7.508 1 98.44 103 ASP B C 1
ATOM 2508 O O . ASP B 1 103 ? 20.547 -10.391 -8.008 1 98.44 103 ASP B O 1
ATOM 2512 N N . ALA B 1 104 ? 21.344 -8.672 -6.777 1 98.62 104 ALA B N 1
ATOM 2513 C CA . ALA B 1 104 ? 20.016 -8.102 -6.59 1 98.62 104 ALA B CA 1
ATOM 2514 C C . ALA B 1 104 ? 19.406 -7.691 -7.926 1 98.62 104 ALA B C 1
ATOM 2516 O O . ALA B 1 104 ? 18.234 -7.984 -8.195 1 98.62 104 ALA B O 1
ATOM 2517 N N . ARG B 1 105 ? 20.203 -7.062 -8.75 1 98.69 105 ARG B N 1
ATOM 2518 C CA . ARG B 1 105 ? 19.719 -6.641 -10.055 1 98.69 105 ARG B CA 1
ATOM 2519 C C . ARG B 1 105 ? 19.328 -7.84 -10.914 1 98.69 105 ARG B C 1
ATOM 2521 O O . ARG B 1 105 ? 18.328 -7.805 -11.633 1 98.69 105 ARG B O 1
ATOM 2528 N N . GLN B 1 106 ? 20.141 -8.844 -10.828 1 98.75 106 GLN B N 1
ATOM 2529 C CA . GLN B 1 106 ? 19.859 -10.055 -11.594 1 98.75 106 GLN B CA 1
ATOM 2530 C C . GLN B 1 106 ? 18.562 -10.703 -11.133 1 98.75 106 GLN B C 1
ATOM 2532 O O . GLN B 1 106 ? 17.75 -11.125 -11.953 1 98.75 106 GLN B O 1
ATOM 2537 N N . ALA B 1 107 ? 18.375 -10.805 -9.836 1 98.88 107 ALA B N 1
ATOM 2538 C CA . ALA B 1 107 ? 17.141 -11.398 -9.305 1 98.88 107 ALA B CA 1
ATOM 2539 C C . ALA B 1 107 ? 15.914 -10.625 -9.789 1 98.88 107 ALA B C 1
ATOM 2541 O O . ALA B 1 107 ? 14.914 -11.227 -10.203 1 98.88 107 ALA B O 1
ATOM 2542 N N . ILE B 1 108 ? 15.992 -9.289 -9.734 1 98.88 108 ILE B N 1
ATOM 2543 C CA . ILE B 1 108 ? 14.883 -8.438 -10.156 1 98.88 108 ILE B CA 1
ATOM 2544 C C . ILE B 1 108 ? 14.633 -8.617 -11.656 1 98.88 108 ILE B C 1
ATOM 2546 O O . ILE B 1 108 ? 13.484 -8.719 -12.086 1 98.88 108 ILE B O 1
ATOM 2550 N N . ARG B 1 109 ? 15.664 -8.703 -12.445 1 98.75 109 ARG B N 1
ATOM 2551 C CA . ARG B 1 109 ? 15.508 -8.891 -13.883 1 98.75 109 ARG B CA 1
ATOM 2552 C C . ARG B 1 109 ? 14.852 -10.234 -14.195 1 98.75 109 ARG B C 1
ATOM 2554 O O . ARG B 1 109 ? 13.977 -10.312 -15.055 1 98.75 109 ARG B O 1
ATOM 2561 N N . VAL B 1 110 ? 15.312 -11.25 -13.516 1 98.81 110 VAL B N 1
ATOM 2562 C CA . VAL B 1 110 ? 14.734 -12.57 -13.719 1 98.81 110 VAL B CA 1
ATOM 2563 C C . VAL B 1 110 ? 13.242 -12.539 -13.383 1 98.81 110 VAL B C 1
ATOM 2565 O O . VAL B 1 110 ? 12.422 -13.102 -14.109 1 98.81 110 VAL B O 1
ATOM 2568 N N . ALA B 1 111 ? 12.938 -11.914 -12.289 1 98.88 111 ALA B N 1
ATOM 2569 C CA . ALA B 1 111 ? 11.531 -11.805 -11.898 1 98.88 111 ALA B CA 1
ATOM 2570 C C . ALA B 1 111 ? 10.727 -11.078 -12.977 1 98.88 111 ALA B C 1
ATOM 2572 O O . ALA B 1 111 ? 9.688 -11.578 -13.414 1 98.88 111 ALA B O 1
ATOM 2573 N N . LEU B 1 112 ? 11.234 -9.938 -13.422 1 98.75 112 LEU B N 1
ATOM 2574 C CA . LEU B 1 112 ? 10.539 -9.156 -14.438 1 98.75 112 LEU B CA 1
ATOM 2575 C C . LEU B 1 112 ? 10.375 -9.961 -15.727 1 98.75 112 LEU B C 1
ATOM 2577 O O . LEU B 1 112 ? 9.312 -9.93 -16.344 1 98.75 112 LEU B O 1
ATOM 2581 N N . ASP B 1 113 ? 11.367 -10.703 -16.094 1 98.44 113 ASP B N 1
ATOM 2582 C CA . ASP B 1 113 ? 11.359 -11.484 -17.328 1 98.44 113 ASP B CA 1
ATOM 2583 C C . ASP B 1 113 ? 10.383 -12.648 -17.234 1 98.44 113 ASP B C 1
ATOM 2585 O O . ASP B 1 113 ? 9.977 -13.203 -18.266 1 98.44 113 ASP B O 1
ATOM 2589 N N . ASN B 1 114 ? 10.008 -13.031 -16.031 1 98.69 114 ASN B N 1
ATOM 2590 C CA . ASN B 1 114 ? 9.156 -14.203 -15.867 1 98.69 114 ASN B CA 1
ATOM 2591 C C . ASN B 1 114 ? 7.691 -13.812 -15.68 1 98.69 114 ASN B C 1
ATOM 2593 O O . ASN B 1 114 ? 6.82 -14.68 -15.609 1 98.69 114 ASN B O 1
ATOM 2597 N N . LEU B 1 115 ? 7.426 -12.539 -15.664 1 98.62 115 LEU B N 1
ATOM 2598 C CA . LEU B 1 115 ? 6.059 -12.102 -15.398 1 98.62 115 LEU B CA 1
ATOM 2599 C C . LEU B 1 115 ? 5.105 -12.641 -16.469 1 98.62 115 LEU B C 1
ATOM 2601 O O . LEU B 1 115 ? 4.008 -13.102 -16.141 1 98.62 115 LEU B O 1
ATOM 2605 N N . HIS B 1 116 ? 5.449 -12.617 -17.719 1 98.12 116 HIS B N 1
ATOM 2606 C CA . HIS B 1 116 ? 4.566 -13.086 -18.781 1 98.12 116 HIS B CA 1
ATOM 2607 C C . HIS B 1 116 ? 4.199 -14.555 -18.578 1 98.12 116 HIS B C 1
ATOM 2609 O O . HIS B 1 116 ? 3.078 -14.969 -18.891 1 98.12 116 HIS B O 1
ATOM 2615 N N . ARG B 1 117 ? 5.121 -15.273 -18.094 1 98.38 117 ARG B N 1
ATOM 2616 C CA . ARG B 1 117 ? 4.848 -16.688 -17.859 1 98.38 117 ARG B CA 1
ATOM 2617 C C . ARG B 1 117 ? 3.934 -16.859 -16.641 1 98.38 117 ARG B C 1
ATOM 2619 O O . ARG B 1 117 ? 2.906 -17.547 -16.734 1 98.38 117 ARG B O 1
ATOM 2626 N N . THR B 1 118 ? 4.266 -16.234 -15.547 1 98.69 118 THR B N 1
ATOM 2627 C CA . THR B 1 118 ? 3.547 -16.484 -14.305 1 98.69 118 THR B CA 1
ATOM 2628 C C . THR B 1 118 ? 2.164 -15.828 -14.344 1 98.69 118 THR B C 1
ATOM 2630 O O . THR B 1 118 ? 1.286 -16.188 -13.555 1 98.69 118 THR B O 1
ATOM 2633 N N . PHE B 1 119 ? 1.971 -14.945 -15.273 1 98.75 119 PHE B N 1
ATOM 2634 C CA . PHE B 1 119 ? 0.638 -14.391 -15.484 1 98.75 119 PHE B CA 1
ATOM 2635 C C . PHE B 1 119 ? -0.148 -15.234 -16.484 1 98.75 119 PHE B C 1
ATOM 2637 O O . PHE B 1 119 ? -1.322 -14.961 -16.75 1 98.75 119 PHE B O 1
ATOM 2644 N N . GLY B 1 120 ? 0.427 -16.266 -16.984 1 98.69 120 GLY B N 1
ATOM 2645 C CA . GLY B 1 120 ? -0.198 -17.109 -18 1 98.69 120 GLY B CA 1
ATOM 2646 C C . GLY B 1 120 ? -1.459 -17.797 -17.516 1 98.69 120 GLY B C 1
ATOM 2647 O O . GLY B 1 120 ? -2.342 -18.125 -18.312 1 98.69 120 GLY B O 1
ATOM 2648 N N . ASP B 1 121 ? -1.562 -18.062 -16.203 1 98.75 121 ASP B N 1
ATOM 2649 C CA . ASP B 1 121 ? -2.74 -18.719 -15.664 1 98.75 121 ASP B CA 1
ATOM 2650 C C . ASP B 1 121 ? -3.5 -17.812 -14.711 1 98.75 121 ASP B C 1
ATOM 2652 O O . ASP B 1 121 ? -3.922 -18.25 -13.633 1 98.75 121 ASP B O 1
ATOM 2656 N N . VAL B 1 122 ? -3.562 -16.562 -15.07 1 98.75 122 VAL B N 1
ATOM 2657 C CA . VAL B 1 122 ? -4.496 -15.578 -14.531 1 98.75 122 VAL B CA 1
ATOM 2658 C C . VAL B 1 122 ? -5.605 -15.312 -15.547 1 98.75 122 VAL B C 1
ATOM 2660 O O . VAL B 1 122 ? -5.336 -14.898 -16.672 1 98.75 122 VAL B O 1
ATOM 2663 N N . TYR B 1 123 ? -6.797 -15.609 -15.195 1 98.62 123 TYR B N 1
ATOM 2664 C CA . TYR B 1 123 ? -7.961 -15.453 -16.062 1 98.62 123 TYR B CA 1
ATOM 2665 C C . TYR B 1 123 ? -8.883 -14.359 -15.531 1 98.62 123 TYR B C 1
ATOM 2667 O O . TYR B 1 123 ? -9.203 -14.328 -14.336 1 98.62 123 TYR B O 1
ATOM 2675 N N . ASN B 1 124 ? -9.273 -13.523 -16.422 1 97.88 124 ASN B N 1
ATOM 2676 C CA . ASN B 1 124 ? -10.062 -12.367 -16.016 1 97.88 124 ASN B CA 1
ATOM 2677 C C . ASN B 1 124 ? -11.422 -12.336 -16.703 1 97.88 124 ASN B C 1
ATOM 2679 O O . ASN B 1 124 ? -11.523 -12.68 -17.891 1 97.88 124 ASN B O 1
ATOM 2683 N N . ALA B 1 125 ? -12.406 -12.047 -16.031 1 95.62 125 ALA B N 1
ATOM 2684 C CA . ALA B 1 125 ? -13.727 -11.633 -16.484 1 95.62 125 ALA B CA 1
ATOM 2685 C C . ALA B 1 125 ? -14.219 -10.414 -15.695 1 95.62 125 ALA B C 1
ATOM 2687 O O . ALA B 1 125 ? -13.672 -10.094 -14.633 1 95.62 125 ALA B O 1
ATOM 2688 N N . LYS B 1 126 ? -15.211 -9.617 -16.188 1 94.56 126 LYS B N 1
ATOM 2689 C CA . LYS B 1 126 ? -15.727 -8.445 -15.492 1 94.56 126 LYS B CA 1
ATOM 2690 C C . LYS B 1 126 ? -16.156 -8.789 -14.07 1 94.56 126 LYS B C 1
ATOM 2692 O O . LYS B 1 126 ? -15.984 -7.98 -13.156 1 94.56 126 LYS B O 1
ATOM 2697 N N . ALA B 1 127 ? -16.672 -10.016 -13.93 1 92.81 127 ALA B N 1
ATOM 2698 C CA . ALA B 1 127 ? -17.297 -10.414 -12.672 1 92.81 127 ALA B CA 1
ATOM 2699 C C . ALA B 1 127 ? -16.234 -10.891 -11.672 1 92.81 127 ALA B C 1
ATOM 2701 O O . ALA B 1 127 ? -16.531 -11.086 -10.492 1 92.81 127 ALA B O 1
ATOM 2702 N N . GLY B 1 128 ? -14.961 -11.141 -12.148 1 96.12 128 GLY B N 1
ATOM 2703 C CA . GLY B 1 128 ? -13.953 -11.648 -11.234 1 96.12 128 GLY B CA 1
ATOM 2704 C C . GLY B 1 128 ? -12.711 -12.156 -11.945 1 96.12 128 GLY B C 1
ATOM 2705 O O . GLY B 1 128 ? -12.438 -11.773 -13.086 1 96.12 128 GLY B O 1
ATOM 2706 N N . HIS B 1 129 ? -11.875 -12.914 -11.141 1 98.44 129 HIS B N 1
ATOM 2707 C CA . HIS B 1 129 ? -10.656 -13.477 -11.719 1 98.44 129 HIS B CA 1
ATOM 2708 C C . HIS B 1 129 ? -10.32 -14.828 -11.086 1 98.44 129 HIS B C 1
ATOM 2710 O O . HIS B 1 129 ? -10.867 -15.18 -10.039 1 98.44 129 HIS B O 1
ATOM 2716 N N . LEU B 1 130 ? -9.523 -15.594 -11.812 1 98.75 130 LEU B N 1
ATOM 2717 C CA . LEU B 1 130 ? -8.875 -16.812 -11.312 1 98.75 130 LEU B CA 1
ATOM 2718 C C . LEU B 1 130 ? -7.359 -16.688 -11.391 1 98.75 130 LEU B C 1
ATOM 2720 O O . LEU B 1 130 ? -6.828 -16.078 -12.32 1 98.75 130 LEU B O 1
ATOM 2724 N N . GLU B 1 131 ? -6.719 -17.25 -10.461 1 98.88 131 GLU B N 1
ATOM 2725 C CA . GLU B 1 131 ? -5.262 -17.359 -10.5 1 98.88 131 GLU B CA 1
ATOM 2726 C C . GLU B 1 131 ? -4.805 -18.781 -10.133 1 98.88 131 GLU B C 1
ATOM 2728 O O . GLU B 1 131 ? -5.242 -19.328 -9.125 1 98.88 131 GLU B O 1
ATOM 2733 N N . LEU B 1 132 ? -4.004 -19.281 -10.961 1 98.94 132 LEU B N 1
ATOM 2734 C CA . LEU B 1 132 ? -3.373 -20.578 -10.727 1 98.94 132 LEU B CA 1
ATOM 2735 C C . LEU B 1 132 ? -1.854 -20.469 -10.828 1 98.94 132 LEU B C 1
ATOM 2737 O O . LEU B 1 132 ? -1.337 -19.797 -11.719 1 98.94 132 LEU B O 1
ATOM 2741 N N . GLN B 1 133 ? -1.145 -21.094 -9.945 1 98.94 133 GLN B N 1
ATOM 2742 C CA . GLN B 1 133 ? 0.314 -21.141 -9.961 1 98.94 133 GLN B CA 1
ATOM 2743 C C . GLN B 1 133 ? 0.824 -22.562 -9.719 1 98.94 133 GLN B C 1
ATOM 2745 O O . GLN B 1 133 ? 0.186 -23.344 -9.008 1 98.94 133 GLN B O 1
ATOM 2750 N N . PHE B 1 134 ? 1.933 -22.828 -10.305 1 98.88 134 PHE B N 1
ATOM 2751 C CA . PHE B 1 134 ? 2.584 -24.125 -10.133 1 98.88 134 PHE B CA 1
ATOM 2752 C C . PHE B 1 134 ? 4.098 -23.984 -10.242 1 98.88 134 PHE B C 1
ATOM 2754 O O . PHE B 1 134 ? 4.598 -23.25 -11.094 1 98.88 134 PHE B O 1
ATOM 2761 N N . THR B 1 135 ? 4.82 -24.609 -9.344 1 98.81 135 THR B N 1
ATOM 2762 C CA . THR B 1 135 ? 6.246 -24.875 -9.516 1 98.81 135 THR B CA 1
ATOM 2763 C C . THR B 1 135 ? 6.609 -26.266 -9 1 98.81 135 THR B C 1
ATOM 2765 O O . THR B 1 135 ? 6.051 -26.719 -8 1 98.81 135 THR B O 1
ATOM 2768 N N . ALA B 1 136 ? 7.555 -26.859 -9.719 1 98.5 136 ALA B N 1
ATOM 2769 C CA . ALA B 1 136 ? 8.008 -28.172 -9.273 1 98.5 136 ALA B CA 1
ATOM 2770 C C . ALA B 1 136 ? 8.891 -28.062 -8.039 1 98.5 136 ALA B C 1
ATOM 2772 O O . ALA B 1 136 ? 9.062 -29.047 -7.301 1 98.5 136 ALA B O 1
ATOM 2773 N N . ARG B 1 137 ? 9.508 -26.922 -7.863 1 98.56 137 ARG B N 1
ATOM 2774 C CA . ARG B 1 137 ? 10.445 -26.719 -6.762 1 98.56 137 ARG B CA 1
ATOM 2775 C C . ARG B 1 137 ? 10.359 -25.297 -6.227 1 98.56 137 ARG B C 1
ATOM 2777 O O . ARG B 1 137 ? 10.969 -24.375 -6.789 1 98.56 137 ARG B O 1
ATOM 2784 N N . ALA B 1 138 ? 9.734 -25.172 -5.047 1 98.75 138 ALA B N 1
ATOM 2785 C CA . ALA B 1 138 ? 9.539 -23.844 -4.461 1 98.75 138 ALA B CA 1
ATOM 2786 C C . ALA B 1 138 ? 10.828 -23.344 -3.824 1 98.75 138 ALA B C 1
ATOM 2788 O O . ALA B 1 138 ? 11.617 -24.125 -3.287 1 98.75 138 ALA B O 1
ATOM 2789 N N . ALA B 1 139 ? 11.047 -22.062 -3.857 1 98.62 139 ALA B N 1
ATOM 2790 C CA . ALA B 1 139 ? 12.148 -21.391 -3.186 1 98.62 139 ALA B CA 1
ATOM 2791 C C . ALA B 1 139 ? 11.641 -20.359 -2.182 1 98.62 139 ALA B C 1
ATOM 2793 O O . ALA B 1 139 ? 10.508 -20.453 -1.702 1 98.62 139 ALA B O 1
ATOM 2794 N N . GLY B 1 140 ? 12.484 -19.438 -1.758 1 98.19 140 GLY B N 1
ATOM 2795 C CA . GLY B 1 140 ? 12.258 -18.594 -0.595 1 98.19 140 GLY B CA 1
ATOM 2796 C C . GLY B 1 140 ? 11.102 -17.641 -0.772 1 98.19 140 GLY B C 1
ATOM 2797 O O . GLY B 1 140 ? 10.398 -17.312 0.191 1 98.19 140 GLY B O 1
ATOM 2798 N N . ALA B 1 141 ? 10.883 -17.125 -2.002 1 98.69 141 ALA B N 1
ATOM 2799 C CA . ALA B 1 141 ? 9.781 -16.188 -2.201 1 98.69 141 ALA B CA 1
ATOM 2800 C C . ALA B 1 141 ? 8.43 -16.875 -2.062 1 98.69 141 ALA B C 1
ATOM 2802 O O . ALA B 1 141 ? 7.527 -16.375 -1.398 1 98.69 141 ALA B O 1
ATOM 2803 N N . ALA B 1 142 ? 8.281 -18.062 -2.668 1 98.81 142 ALA B N 1
ATOM 2804 C CA . ALA B 1 142 ? 7.055 -18.844 -2.539 1 98.81 142 ALA B CA 1
ATOM 2805 C C . ALA B 1 142 ? 6.828 -19.281 -1.093 1 98.81 142 ALA B C 1
ATOM 2807 O O . ALA B 1 142 ? 5.691 -19.328 -0.622 1 98.81 142 ALA B O 1
ATOM 2808 N N . HIS B 1 143 ? 7.883 -19.594 -0.465 1 98.62 143 HIS B N 1
ATOM 2809 C CA . HIS B 1 143 ? 7.793 -20 0.932 1 98.62 143 HIS B CA 1
ATOM 2810 C C . HIS B 1 143 ? 7.285 -18.859 1.807 1 98.62 143 HIS B C 1
ATOM 2812 O O . HIS B 1 143 ? 6.293 -19.016 2.523 1 98.62 143 HIS B O 1
ATOM 2818 N N . LEU B 1 144 ? 7.926 -17.75 1.742 1 97.06 144 LEU B N 1
ATOM 2819 C CA . LEU B 1 144 ? 7.586 -16.625 2.611 1 97.06 144 LEU B CA 1
ATOM 2820 C C . LEU B 1 144 ? 6.234 -16.047 2.232 1 97.06 144 LEU B C 1
ATOM 2822 O O . LEU B 1 144 ? 5.438 -15.688 3.107 1 97.06 144 LEU B O 1
ATOM 2826 N N . GLY B 1 145 ? 5.977 -15.945 0.969 1 97.88 145 GLY B N 1
ATOM 2827 C CA . GLY B 1 145 ? 4.797 -15.234 0.497 1 97.88 145 GLY B CA 1
ATOM 2828 C C . GLY B 1 145 ? 3.555 -16.109 0.456 1 97.88 145 GLY B C 1
ATOM 2829 O O . GLY B 1 145 ? 2.438 -15.609 0.613 1 97.88 145 GLY B O 1
ATOM 2830 N N . LEU B 1 146 ? 3.727 -17.406 0.216 1 98.25 146 LEU B N 1
ATOM 2831 C CA . LEU B 1 146 ? 2.564 -18.234 -0.091 1 98.25 146 LEU B CA 1
ATOM 2832 C C . LEU B 1 146 ? 2.533 -19.469 0.79 1 98.25 146 LEU B C 1
ATOM 2834 O O . LEU B 1 146 ? 1.616 -20.297 0.686 1 98.25 146 LEU B O 1
ATOM 2838 N N . GLY B 1 147 ? 3.543 -19.641 1.61 1 98.12 147 GLY B N 1
ATOM 2839 C CA . GLY B 1 147 ? 3.553 -20.75 2.547 1 98.12 147 GLY B CA 1
ATOM 2840 C C . GLY B 1 147 ? 4.066 -22.047 1.936 1 98.12 147 GLY B C 1
ATOM 2841 O O . GLY B 1 147 ? 3.873 -23.125 2.498 1 98.12 147 GLY B O 1
ATOM 2842 N N . ALA B 1 148 ? 4.73 -21.984 0.827 1 98.81 148 ALA B N 1
ATOM 2843 C CA . ALA B 1 148 ? 5.258 -23.172 0.171 1 98.81 148 ALA B CA 1
ATOM 2844 C C . ALA B 1 148 ? 6.352 -23.812 1.011 1 98.81 148 ALA B C 1
ATOM 2846 O O . ALA B 1 148 ? 7 -23.156 1.822 1 98.81 148 ALA B O 1
ATOM 2847 N N . VAL B 1 149 ? 6.488 -25.109 0.793 1 98.56 149 VAL B N 1
ATOM 2848 C CA . VAL B 1 149 ? 7.629 -25.828 1.366 1 98.56 149 VAL B CA 1
ATOM 2849 C C . VAL B 1 149 ? 8.805 -25.781 0.393 1 98.56 149 VAL B C 1
ATOM 2851 O O . VAL B 1 149 ? 8.703 -26.281 -0.732 1 98.56 149 VAL B O 1
ATOM 2854 N N . GLU B 1 150 ? 9.969 -25.203 0.859 1 98.5 150 GLU B N 1
ATOM 2855 C CA . GLU B 1 150 ? 11.117 -25.078 -0.029 1 98.5 150 GLU B CA 1
ATOM 2856 C C . GLU B 1 150 ? 11.594 -26.438 -0.535 1 98.5 150 GLU B C 1
ATOM 2858 O O . GLU B 1 150 ? 11.641 -27.406 0.228 1 98.5 150 GLU B O 1
ATOM 2863 N N . GLY B 1 151 ? 11.867 -26.438 -1.775 1 98.5 151 GLY B N 1
ATOM 2864 C CA . GLY B 1 151 ? 12.391 -27.641 -2.389 1 98.5 151 GLY B CA 1
ATOM 2865 C C . GLY B 1 151 ? 11.312 -28.609 -2.822 1 98.5 151 GLY B C 1
ATOM 2866 O O . GLY B 1 151 ? 11.602 -29.625 -3.457 1 98.5 151 GLY B O 1
ATOM 2867 N N . LYS B 1 152 ? 10.094 -28.281 -2.564 1 98.75 152 LYS B N 1
ATOM 2868 C CA . LYS B 1 152 ? 8.984 -29.156 -2.918 1 98.75 152 LYS B CA 1
ATOM 2869 C C . LYS B 1 152 ? 8.078 -28.516 -3.959 1 98.75 152 LYS B C 1
ATOM 2871 O O . LYS B 1 152 ? 8.164 -27.297 -4.191 1 98.75 152 LYS B O 1
ATOM 2876 N N . ALA B 1 153 ? 7.297 -29.406 -4.566 1 98.81 153 ALA B N 1
ATOM 2877 C CA . ALA B 1 153 ? 6.305 -28.875 -5.5 1 98.81 153 ALA B CA 1
ATOM 2878 C C . ALA B 1 153 ? 5.25 -28.047 -4.773 1 98.81 153 ALA B C 1
ATOM 2880 O O . ALA B 1 153 ? 4.918 -28.328 -3.619 1 98.81 153 ALA B O 1
ATOM 2881 N N . PHE B 1 154 ? 4.742 -27.094 -5.504 1 98.88 154 PHE B N 1
ATOM 2882 C CA . PHE B 1 154 ? 3.793 -26.141 -4.945 1 98.88 154 PHE B CA 1
ATOM 2883 C C . PHE B 1 154 ? 2.715 -25.797 -5.965 1 98.88 154 PHE B C 1
ATOM 2885 O O . PHE B 1 154 ? 2.998 -25.672 -7.16 1 98.88 154 PHE B O 1
ATOM 2892 N N . GLY B 1 155 ? 1.492 -25.688 -5.441 1 98.94 155 GLY B N 1
ATOM 2893 C CA . GLY B 1 155 ? 0.374 -25.234 -6.25 1 98.94 155 GLY B CA 1
ATOM 2894 C C . GLY B 1 155 ? -0.495 -24.203 -5.539 1 98.94 155 GLY B C 1
ATOM 2895 O O . GLY B 1 155 ? -0.671 -24.266 -4.32 1 98.94 155 GLY B O 1
ATOM 2896 N N . LEU B 1 156 ? -1.028 -23.25 -6.305 1 98.94 156 LEU B N 1
ATOM 2897 C CA . LEU B 1 156 ? -1.972 -22.234 -5.84 1 98.94 156 LEU B CA 1
ATOM 2898 C C . LEU B 1 156 ? -3.25 -22.266 -6.672 1 98.94 156 LEU B C 1
ATOM 2900 O O . LEU B 1 156 ? -3.193 -22.297 -7.902 1 98.94 156 LEU B O 1
ATOM 2904 N N . ILE B 1 157 ? -4.371 -22.312 -6.062 1 98.88 157 ILE B N 1
ATOM 2905 C CA . ILE B 1 157 ? -5.703 -22.281 -6.656 1 98.88 157 ILE B CA 1
ATOM 2906 C C . ILE B 1 157 ? -6.535 -21.172 -6.016 1 98.88 157 ILE B C 1
ATOM 2908 O O . ILE B 1 157 ? -6.945 -21.281 -4.859 1 98.88 157 ILE B O 1
ATOM 2912 N N . CYS B 1 158 ? -6.773 -20.125 -6.773 1 98.81 158 CYS B N 1
ATOM 2913 C CA . CYS B 1 158 ? -7.402 -18.922 -6.223 1 98.81 158 CYS B CA 1
ATOM 2914 C C . CYS B 1 158 ? -8.555 -18.453 -7.102 1 98.81 158 CYS B C 1
ATOM 2916 O O . CYS B 1 158 ? -8.453 -18.469 -8.328 1 98.81 158 CYS B O 1
ATOM 2918 N N . GLY B 1 159 ? -9.672 -18.125 -6.461 1 98.62 159 GLY B N 1
ATOM 2919 C CA . GLY B 1 159 ? -10.82 -17.609 -7.195 1 98.62 159 GLY B CA 1
ATOM 2920 C C . GLY B 1 159 ? -11.422 -16.375 -6.574 1 98.62 159 GLY B C 1
ATOM 2921 O O . GLY B 1 159 ? -11.477 -16.234 -5.352 1 98.62 159 GLY B O 1
ATOM 2922 N N . CYS B 1 160 ? -11.797 -15.469 -7.395 1 98.25 160 CYS B N 1
ATOM 2923 C CA . CYS B 1 160 ? -12.578 -14.273 -7.098 1 98.25 160 CYS B CA 1
ATOM 2924 C C . CYS B 1 160 ? -13.836 -14.219 -7.961 1 98.25 160 CYS B C 1
ATOM 2926 O O . CYS B 1 160 ? -13.758 -14.289 -9.188 1 98.25 160 CYS B O 1
ATOM 2928 N N . PRO B 1 161 ? -15.102 -14.016 -7.344 1 97.12 161 PRO B N 1
ATOM 2929 C CA . PRO B 1 161 ? -15.375 -13.828 -5.914 1 97.12 161 PRO B CA 1
ATOM 2930 C C . PRO B 1 161 ? -14.984 -15.047 -5.078 1 97.12 161 PRO B C 1
ATOM 2932 O O . PRO B 1 161 ? -14.914 -16.156 -5.602 1 97.12 161 PRO B O 1
ATOM 2935 N N . SER B 1 162 ? -14.828 -14.867 -3.801 1 97.69 162 SER B N 1
ATOM 2936 C CA . SER B 1 162 ? -14.102 -15.781 -2.924 1 97.69 162 SER B CA 1
ATOM 2937 C C . SER B 1 162 ? -14.789 -17.141 -2.85 1 97.69 162 SER B C 1
ATOM 2939 O O . SER B 1 162 ? -14.133 -18.172 -2.678 1 97.69 162 SER B O 1
ATOM 2941 N N . GLY B 1 163 ? -16.031 -17.156 -3.002 1 97 163 GLY B N 1
ATOM 2942 C CA . GLY B 1 163 ? -16.734 -18.422 -2.951 1 97 163 GLY B CA 1
ATOM 2943 C C . GLY B 1 163 ? -16.328 -19.375 -4.051 1 97 163 GLY B C 1
ATOM 2944 O O . GLY B 1 163 ? -16.328 -20.594 -3.852 1 97 163 GLY B O 1
ATOM 2945 N N . ILE B 1 164 ? -15.961 -18.844 -5.238 1 97.88 164 ILE B N 1
ATOM 2946 C CA . ILE B 1 164 ? -15.477 -19.672 -6.34 1 97.88 164 ILE B CA 1
ATOM 2947 C C . ILE B 1 164 ? -14.195 -20.391 -5.926 1 97.88 164 ILE B C 1
ATOM 2949 O O . ILE B 1 164 ? -14 -21.562 -6.238 1 97.88 164 ILE B O 1
ATOM 2953 N N . GLY B 1 165 ? -13.383 -19.688 -5.152 1 98.62 165 GLY B N 1
ATOM 2954 C CA . GLY B 1 165 ? -12.148 -20.281 -4.672 1 98.62 165 GLY B CA 1
ATOM 2955 C C . GLY B 1 165 ? -12.383 -21.484 -3.77 1 98.62 165 GLY B C 1
ATOM 2956 O O . GLY B 1 165 ? -11.609 -22.438 -3.783 1 98.62 165 GLY B O 1
ATOM 2957 N N . VAL B 1 166 ? -13.43 -21.453 -3.023 1 98.31 166 VAL B N 1
ATOM 2958 C CA . VAL B 1 166 ? -13.773 -22.562 -2.148 1 98.31 166 VAL B CA 1
ATOM 2959 C C . VAL B 1 166 ? -14.086 -23.797 -2.988 1 98.31 166 VAL B C 1
ATOM 2961 O O . VAL B 1 166 ? -13.555 -24.891 -2.732 1 98.31 166 VAL B O 1
ATOM 2964 N N . VAL B 1 167 ? -14.844 -23.609 -4.035 1 98.62 167 VAL B N 1
ATOM 2965 C CA . VAL B 1 167 ? -15.258 -24.734 -4.875 1 98.62 167 VAL B CA 1
ATOM 2966 C C . VAL B 1 167 ? -14.062 -25.266 -5.66 1 98.62 167 VAL B C 1
ATOM 2968 O O . VAL B 1 167 ? -13.875 -26.484 -5.777 1 98.62 167 VAL B O 1
ATOM 2971 N N . MET B 1 168 ? -13.25 -24.391 -6.156 1 98.69 168 MET B N 1
ATOM 2972 C CA . MET B 1 168 ? -12.031 -24.781 -6.867 1 98.69 168 MET B CA 1
ATOM 2973 C C . MET B 1 168 ? -11.125 -25.625 -5.973 1 98.69 168 MET B C 1
ATOM 2975 O O . MET B 1 168 ? -10.602 -26.641 -6.402 1 98.69 168 MET B O 1
ATOM 2979 N N . GLY B 1 169 ? -10.984 -25.172 -4.734 1 98.75 169 GLY B N 1
ATOM 2980 C CA . GLY B 1 169 ? -10.156 -25.906 -3.785 1 98.75 169 GLY B CA 1
ATOM 2981 C C . GLY B 1 169 ? -10.664 -27.297 -3.502 1 98.75 169 GLY B C 1
ATOM 2982 O O . GLY B 1 169 ? -9.883 -28.25 -3.455 1 98.75 169 GLY B O 1
ATOM 2983 N N . ASP B 1 170 ? -11.953 -27.406 -3.311 1 98.62 170 ASP B N 1
ATOM 2984 C CA . ASP B 1 170 ? -12.562 -28.703 -3.064 1 98.62 170 ASP B CA 1
ATOM 2985 C C . ASP B 1 170 ? -12.281 -29.672 -4.219 1 98.62 170 ASP B C 1
ATOM 2987 O O . ASP B 1 170 ? -11.914 -30.828 -3.992 1 98.62 170 ASP B O 1
ATOM 2991 N N . LYS B 1 171 ? -12.477 -29.156 -5.402 1 98.31 171 LYS B N 1
ATOM 2992 C CA . LYS B 1 171 ? -12.25 -29.984 -6.582 1 98.31 171 LYS B CA 1
ATOM 2993 C C . LYS B 1 171 ? -10.789 -30.422 -6.672 1 98.31 171 LYS B C 1
ATOM 2995 O O . LYS B 1 171 ? -10.492 -31.578 -6.977 1 98.31 171 LYS B O 1
ATOM 3000 N N . ALA B 1 172 ? -9.875 -29.531 -6.469 1 98.69 172 ALA B N 1
ATOM 3001 C CA . ALA B 1 172 ? -8.445 -29.812 -6.543 1 98.69 172 ALA B CA 1
ATOM 3002 C C . ALA B 1 172 ? -8.062 -30.938 -5.586 1 98.69 172 ALA B C 1
ATOM 3004 O O . ALA B 1 172 ? -7.402 -31.906 -5.98 1 98.69 172 ALA B O 1
ATOM 3005 N N . LEU B 1 173 ? -8.547 -30.875 -4.363 1 98.44 173 LEU B N 1
ATOM 3006 C CA . LEU B 1 173 ? -8.18 -31.844 -3.33 1 98.44 173 LEU B CA 1
ATOM 3007 C C . LEU B 1 173 ? -8.773 -33.219 -3.627 1 98.44 173 LEU B C 1
ATOM 3009 O O . LEU B 1 173 ? -8.18 -34.25 -3.283 1 98.44 173 LEU B O 1
ATOM 3013 N N . LYS B 1 174 ? -9.844 -33.25 -4.281 1 97.81 174 LYS B N 1
ATOM 3014 C CA . LYS B 1 174 ? -10.508 -34.5 -4.59 1 97.81 174 LYS B CA 1
ATOM 3015 C C . LYS B 1 174 ? -9.898 -35.156 -5.82 1 97.81 174 LYS B C 1
ATOM 3017 O O . LYS B 1 174 ? -10.141 -36.344 -6.086 1 97.81 174 LYS B O 1
ATOM 3022 N N . THR B 1 175 ? -9.156 -34.438 -6.57 1 98.06 175 THR B N 1
ATOM 3023 C CA . THR B 1 175 ? -8.68 -34.938 -7.867 1 98.06 175 THR B CA 1
ATOM 3024 C C . THR B 1 175 ? -7.367 -35.688 -7.719 1 98.06 175 THR B C 1
ATOM 3026 O O . THR B 1 175 ? -7.105 -36.625 -8.469 1 98.06 175 THR B O 1
ATOM 3029 N N . ALA B 1 176 ? -6.477 -35.25 -6.922 1 97.31 176 ALA B N 1
ATOM 3030 C CA . ALA B 1 176 ? -5.164 -35.875 -6.793 1 97.31 176 ALA B CA 1
ATOM 3031 C C . ALA B 1 176 ? -4.707 -35.906 -5.336 1 97.31 176 ALA B C 1
ATOM 3033 O O . ALA B 1 176 ? -5.184 -35.094 -4.516 1 97.31 176 ALA B O 1
ATOM 3034 N N . GLY B 1 177 ? -3.785 -36.906 -5.043 1 97.19 177 GLY B N 1
ATOM 3035 C CA . GLY B 1 177 ? -3.234 -37 -3.701 1 97.19 177 GLY B CA 1
ATOM 3036 C C . GLY B 1 177 ? -2.248 -35.906 -3.367 1 97.19 177 GLY B C 1
ATOM 3037 O O . GLY B 1 177 ? -1.039 -36.062 -3.545 1 97.19 177 GLY B O 1
ATOM 3038 N N . VAL B 1 178 ? -2.705 -34.75 -2.807 1 98.69 178 VAL B N 1
ATOM 3039 C CA . VAL B 1 178 ? -1.883 -33.625 -2.432 1 98.69 178 VAL B CA 1
ATOM 3040 C C . VAL B 1 178 ? -2.18 -33.219 -0.988 1 98.69 178 VAL B C 1
ATOM 3042 O O . VAL B 1 178 ? -3.162 -33.688 -0.4 1 98.69 178 VAL B O 1
ATOM 3045 N N . GLU B 1 179 ? -1.291 -32.469 -0.419 1 98.69 179 GLU B N 1
ATOM 3046 C CA . GLU B 1 179 ? -1.427 -31.953 0.942 1 98.69 179 GLU B CA 1
ATOM 3047 C C . GLU B 1 179 ? -1.762 -30.469 0.942 1 98.69 179 GLU B C 1
ATOM 3049 O O . GLU B 1 179 ? -1.018 -29.656 0.385 1 98.69 179 GLU B O 1
ATOM 3054 N N . PRO B 1 180 ? -2.934 -30.109 1.547 1 98.69 180 PRO B N 1
ATOM 3055 C CA . PRO B 1 180 ? -3.213 -28.672 1.677 1 98.69 180 PRO B CA 1
ATOM 3056 C C . PRO B 1 180 ? -2.266 -27.984 2.652 1 98.69 180 PRO B C 1
ATOM 3058 O O . PRO B 1 180 ? -1.979 -28.516 3.727 1 98.69 180 PRO B O 1
ATOM 3061 N N . LEU B 1 181 ? -1.776 -26.891 2.301 1 98.69 181 LEU B N 1
ATOM 3062 C CA . LEU B 1 181 ? -0.914 -26.094 3.164 1 98.69 181 LEU B CA 1
ATOM 3063 C C . LEU B 1 181 ? -1.719 -25.031 3.898 1 98.69 181 LEU B C 1
ATOM 3065 O O . LEU B 1 181 ? -1.576 -24.859 5.113 1 98.69 181 LEU B O 1
ATOM 3069 N N . ASN B 1 182 ? -2.518 -24.234 3.141 1 97.62 182 ASN B N 1
ATOM 3070 C CA . ASN B 1 182 ? -3.365 -23.188 3.695 1 97.62 182 ASN B CA 1
ATOM 3071 C C . ASN B 1 182 ? -4.605 -22.953 2.836 1 97.62 182 ASN B C 1
ATOM 3073 O O . ASN B 1 182 ? -4.605 -23.25 1.644 1 97.62 182 ASN B O 1
ATOM 3077 N N . PHE B 1 183 ? -5.664 -22.5 3.445 1 97.25 183 PHE B N 1
ATOM 3078 C CA . PHE B 1 183 ? -6.77 -21.844 2.754 1 97.25 183 PHE B CA 1
ATOM 3079 C C . PHE B 1 183 ? -6.992 -20.438 3.295 1 97.25 183 PHE B C 1
ATOM 3081 O O . PHE B 1 183 ? -7.305 -20.266 4.473 1 97.25 183 PHE B O 1
ATOM 3088 N N . THR B 1 184 ? -6.758 -19.469 2.473 1 97.25 184 THR B N 1
ATOM 3089 C CA . THR B 1 184 ? -6.957 -18.078 2.885 1 97.25 184 THR B CA 1
ATOM 3090 C C . THR B 1 184 ? -8.273 -17.531 2.328 1 97.25 184 THR B C 1
ATOM 3092 O O . THR B 1 184 ? -8.711 -17.938 1.25 1 97.25 184 THR B O 1
ATOM 3095 N N . SER B 1 185 ? -8.906 -16.703 3.107 1 94.19 185 SER B N 1
ATOM 3096 C CA . SER B 1 185 ? -10.203 -16.109 2.809 1 94.19 185 SER B CA 1
ATOM 3097 C C . SER B 1 185 ? -10.242 -14.633 3.203 1 94.19 185 SER B C 1
ATOM 3099 O O . SER B 1 185 ? -9.281 -14.117 3.779 1 94.19 185 SER B O 1
ATOM 3101 N N . PRO B 1 186 ? -11.336 -13.875 2.895 1 91.31 186 PRO B N 1
ATOM 3102 C CA . PRO B 1 186 ? -11.344 -12.422 3.092 1 91.31 186 PRO B CA 1
ATOM 3103 C C . PRO B 1 186 ? -11.023 -12.023 4.531 1 91.31 186 PRO B C 1
ATOM 3105 O O . PRO B 1 186 ? -10.305 -11.047 4.758 1 91.31 186 PRO B O 1
ATOM 3108 N N . SER B 1 187 ? -11.391 -12.773 5.473 1 90.12 187 SER B N 1
ATOM 3109 C CA . SER B 1 187 ? -11.164 -12.398 6.863 1 90.12 187 SER B CA 1
ATOM 3110 C C . SER B 1 187 ? -9.938 -13.102 7.438 1 90.12 187 SER B C 1
ATOM 3112 O O . SER B 1 187 ? -9.586 -12.898 8.602 1 90.12 187 SER B O 1
ATOM 3114 N N . HIS B 1 188 ? -9.328 -13.914 6.594 1 91.62 188 HIS B N 1
ATOM 3115 C CA . HIS B 1 188 ? -8.227 -14.727 7.098 1 91.62 188 HIS B CA 1
ATOM 3116 C C . HIS B 1 188 ? -7.082 -14.789 6.09 1 91.62 188 HIS B C 1
ATOM 3118 O O . HIS B 1 188 ? -7.016 -15.711 5.277 1 91.62 188 HIS B O 1
ATOM 3124 N N . GLY B 1 189 ? -6.18 -13.789 6.211 1 92.12 189 GLY B N 1
ATOM 3125 C CA . GLY B 1 189 ? -4.922 -13.977 5.504 1 92.12 189 GLY B CA 1
ATOM 3126 C C . GLY B 1 189 ? -4.883 -13.281 4.156 1 92.12 189 GLY B C 1
ATOM 3127 O O . GLY B 1 189 ? -3.932 -13.445 3.391 1 92.12 189 GLY B O 1
ATOM 3128 N N . THR B 1 190 ? -5.863 -12.477 3.773 1 93.31 190 THR B N 1
ATOM 3129 C CA . THR B 1 190 ? -5.844 -11.93 2.424 1 93.31 190 THR B CA 1
ATOM 3130 C C . THR B 1 190 ? -5.93 -10.406 2.461 1 93.31 190 THR B C 1
ATOM 3132 O O . THR B 1 190 ? -6.383 -9.781 1.5 1 93.31 190 THR B O 1
ATOM 3135 N N . SER B 1 191 ? -5.645 -9.797 3.607 1 93.75 191 SER B N 1
ATOM 3136 C CA . SER B 1 191 ? -5.777 -8.352 3.719 1 93.75 191 SER B CA 1
ATOM 3137 C C . SER B 1 191 ? -7.145 -7.879 3.236 1 93.75 191 SER B C 1
ATOM 3139 O O . SER B 1 191 ? -7.254 -6.855 2.557 1 93.75 191 SER B O 1
ATOM 3141 N N . PHE B 1 192 ? -8.172 -8.734 3.348 1 91.88 192 PHE B N 1
ATOM 3142 C CA . PHE B 1 192 ? -9.586 -8.461 3.096 1 91.88 192 PHE B CA 1
ATOM 3143 C C . PHE B 1 192 ? -9.859 -8.383 1.599 1 91.88 192 PHE B C 1
ATOM 3145 O O . PHE B 1 192 ? -10.789 -7.695 1.169 1 91.88 192 PHE B O 1
ATOM 3152 N N . SER B 1 193 ? -9.031 -9.031 0.771 1 94.44 193 SER B N 1
ATOM 3153 C CA . SER B 1 193 ? -9.398 -9.195 -0.631 1 94.44 193 SER B CA 1
ATOM 3154 C C . SER B 1 193 ? -10.602 -10.125 -0.781 1 94.44 193 SER B C 1
ATOM 3156 O O . SER B 1 193 ? -10.953 -10.844 0.156 1 94.44 193 SER B O 1
ATOM 3158 N N . ASN B 1 194 ? -11.297 -10 -1.9 1 96 194 ASN B N 1
ATOM 3159 C CA . ASN B 1 194 ? -12.43 -10.875 -2.188 1 96 194 ASN B CA 1
ATOM 3160 C C . ASN B 1 194 ? -11.977 -12.172 -2.85 1 96 194 ASN B C 1
ATOM 3162 O O . ASN B 1 194 ? -12.477 -12.531 -3.92 1 96 194 ASN B O 1
ATOM 3166 N N . GLU B 1 195 ? -11.086 -12.953 -2.193 1 96.94 195 GLU B N 1
ATOM 3167 C CA . GLU B 1 195 ? -10.492 -14.156 -2.779 1 96.94 195 GLU B CA 1
ATOM 3168 C C . GLU B 1 195 ? -10.57 -15.336 -1.817 1 96.94 195 GLU B C 1
ATOM 3170 O O . GLU B 1 195 ? -10.43 -15.164 -0.604 1 96.94 195 GLU B O 1
ATOM 3175 N N . GLY B 1 196 ? -10.891 -16.5 -2.34 1 97.31 196 GLY B N 1
ATOM 3176 C CA . GLY B 1 196 ? -10.602 -17.781 -1.722 1 97.31 196 GLY B CA 1
ATOM 3177 C C . GLY B 1 196 ? -9.445 -18.516 -2.375 1 97.31 196 GLY B C 1
ATOM 3178 O O . GLY B 1 196 ? -9.438 -18.719 -3.592 1 97.31 196 GLY B O 1
ATOM 3179 N N . CYS B 1 197 ? -8.453 -18.922 -1.611 1 98.56 197 CYS B N 1
ATOM 3180 C CA . CYS B 1 197 ? -7.211 -19.422 -2.188 1 98.56 197 CYS B CA 1
ATOM 3181 C C . CYS B 1 197 ? -6.715 -20.641 -1.43 1 98.56 197 CYS B C 1
ATOM 3183 O O . CYS B 1 197 ? -6.48 -20.578 -0.222 1 98.56 197 CYS B O 1
ATOM 3185 N N . LEU B 1 198 ? -6.566 -21.719 -2.141 1 98.75 198 LEU B N 1
ATOM 3186 C CA . LEU B 1 198 ? -5.953 -22.922 -1.607 1 98.75 198 LEU B CA 1
ATOM 3187 C C . LEU B 1 198 ? -4.512 -23.062 -2.086 1 98.75 198 LEU B C 1
ATOM 3189 O O . LEU B 1 198 ? -4.227 -22.875 -3.271 1 98.75 198 LEU B O 1
ATOM 3193 N N . THR B 1 199 ? -3.596 -23.328 -1.195 1 98.88 199 THR B N 1
ATOM 3194 C CA . THR B 1 199 ? -2.238 -23.719 -1.562 1 98.88 199 THR B CA 1
ATOM 3195 C C . THR B 1 199 ? -1.976 -25.172 -1.188 1 98.88 199 THR B C 1
ATOM 3197 O O . THR B 1 199 ? -2.48 -25.656 -0.173 1 98.88 199 THR B O 1
ATOM 3200 N N . ILE B 1 200 ? -1.146 -25.844 -2.035 1 98.94 200 ILE B N 1
ATOM 3201 C CA . ILE B 1 200 ? -0.966 -27.281 -1.846 1 98.94 200 ILE B CA 1
ATOM 3202 C C . ILE B 1 200 ? 0.489 -27.656 -2.121 1 98.94 200 ILE B C 1
ATOM 3204 O O . ILE B 1 200 ? 1.216 -26.922 -2.779 1 98.94 200 ILE B O 1
ATOM 3208 N N . THR B 1 201 ? 0.883 -28.828 -1.574 1 98.88 201 THR B N 1
ATOM 3209 C CA . THR B 1 201 ? 2.162 -29.469 -1.856 1 98.88 201 THR B CA 1
ATOM 3210 C C . THR B 1 201 ? 1.983 -30.969 -2.059 1 98.88 201 THR B C 1
ATOM 3212 O O . THR B 1 201 ? 0.869 -31.484 -1.952 1 98.88 201 THR B O 1
ATOM 3215 N N . GLY B 1 202 ? 3.049 -31.672 -2.514 1 98.5 202 GLY B N 1
ATOM 3216 C CA . GLY B 1 202 ? 3.041 -33.094 -2.84 1 98.5 202 GLY B CA 1
ATOM 3217 C C . GLY B 1 202 ? 3.969 -33.438 -3.986 1 98.5 202 GLY B C 1
ATOM 3218 O O . GLY B 1 202 ? 4.938 -32.75 -4.25 1 98.5 202 GLY B O 1
ATOM 3219 N N . ASP B 1 203 ? 3.586 -34.594 -4.57 1 98.19 203 ASP B N 1
ATOM 3220 C CA . ASP B 1 203 ? 4.316 -34.938 -5.785 1 98.19 203 ASP B CA 1
ATOM 3221 C C . ASP B 1 203 ? 4.008 -33.938 -6.91 1 98.19 203 ASP B C 1
ATOM 3223 O O . ASP B 1 203 ? 2.861 -33.531 -7.082 1 98.19 203 ASP B O 1
ATOM 3227 N N . SER B 1 204 ? 5.051 -33.625 -7.668 1 98.38 204 SER B N 1
ATOM 3228 C CA . SER B 1 204 ? 4.949 -32.625 -8.695 1 98.38 204 SER B CA 1
ATOM 3229 C C . SER B 1 204 ? 3.793 -32.906 -9.648 1 98.38 204 SER B C 1
ATOM 3231 O O . SER B 1 204 ? 3.012 -32 -9.977 1 98.38 204 SER B O 1
ATOM 3233 N N . GLY B 1 205 ? 3.699 -34.094 -10.109 1 98.44 205 GLY B N 1
ATOM 3234 C CA . GLY B 1 205 ? 2.625 -34.438 -11.023 1 98.44 205 GLY B CA 1
ATOM 3235 C C . GLY B 1 205 ? 1.247 -34.312 -10.406 1 98.44 205 GLY B C 1
ATOM 3236 O O . GLY B 1 205 ? 0.318 -33.812 -11.062 1 98.44 205 GLY B O 1
ATOM 3237 N N . ALA B 1 206 ? 1.115 -34.719 -9.18 1 98.69 206 ALA B N 1
ATOM 3238 C CA . ALA B 1 206 ? -0.159 -34.625 -8.469 1 98.69 206 ALA B CA 1
ATOM 3239 C C . ALA B 1 206 ? -0.563 -33.188 -8.234 1 98.69 206 ALA B C 1
ATOM 3241 O O . ALA B 1 206 ? -1.733 -32.812 -8.391 1 98.69 206 ALA B O 1
ATOM 3242 N N . VAL B 1 207 ? 0.392 -32.406 -7.871 1 98.81 207 VAL B N 1
ATOM 3243 C CA . VAL B 1 207 ? 0.121 -30.984 -7.645 1 98.81 207 VAL B CA 1
ATOM 3244 C C . VAL B 1 207 ? -0.36 -30.328 -8.938 1 98.81 207 VAL B C 1
ATOM 3246 O O . VAL B 1 207 ? -1.353 -29.594 -8.945 1 98.81 207 VAL B O 1
ATOM 3249 N N . ARG B 1 208 ? 0.308 -30.625 -10 1 98.75 208 ARG B N 1
ATOM 3250 C CA . ARG B 1 208 ? -0.063 -30.078 -11.297 1 98.75 208 ARG B CA 1
ATOM 3251 C C . ARG B 1 208 ? -1.483 -30.484 -11.68 1 98.75 208 ARG B C 1
ATOM 3253 O O . ARG B 1 208 ? -2.266 -29.641 -12.148 1 98.75 208 ARG B O 1
ATOM 3260 N N . GLN B 1 209 ? -1.809 -31.703 -11.484 1 98.69 209 GLN B N 1
ATOM 3261 C CA . GLN B 1 209 ? -3.137 -32.219 -11.805 1 98.69 209 GLN B CA 1
ATOM 3262 C C . GLN B 1 209 ? -4.207 -31.531 -10.961 1 98.69 209 GLN B C 1
ATOM 3264 O O . GLN B 1 209 ? -5.281 -31.203 -11.461 1 98.69 209 GLN B O 1
ATOM 3269 N N . ALA B 1 210 ? -3.914 -31.375 -9.727 1 98.81 210 ALA B N 1
ATOM 3270 C CA . ALA B 1 210 ? -4.855 -30.734 -8.82 1 98.81 210 ALA B CA 1
ATOM 3271 C C . ALA B 1 210 ? -5.125 -29.297 -9.25 1 98.81 210 ALA B C 1
ATOM 3273 O O . ALA B 1 210 ? -6.277 -28.844 -9.266 1 98.81 210 ALA B O 1
ATOM 3274 N N . VAL B 1 211 ? -4.098 -28.562 -9.633 1 98.88 211 VAL B N 1
ATOM 3275 C CA . VAL B 1 211 ? -4.219 -27.172 -10.055 1 98.88 211 VAL B CA 1
ATOM 3276 C C . VAL B 1 211 ? -5.062 -27.094 -11.328 1 98.88 211 VAL B C 1
ATOM 3278 O O . VAL B 1 211 ? -5.953 -26.25 -11.43 1 98.88 211 VAL B O 1
ATOM 3281 N N . MET B 1 212 ? -4.836 -28 -12.211 1 98.81 212 MET B N 1
ATOM 3282 C CA . MET B 1 212 ? -5.566 -28.016 -13.469 1 98.81 212 MET B CA 1
ATOM 3283 C C . MET B 1 212 ? -7.043 -28.312 -13.25 1 98.81 212 MET B C 1
ATOM 3285 O O . MET B 1 212 ? -7.906 -27.75 -13.922 1 98.81 212 MET B O 1
ATOM 3289 N N . ALA B 1 213 ? -7.297 -29.172 -12.305 1 98.69 213 ALA B N 1
ATOM 3290 C CA . ALA B 1 213 ? -8.688 -29.5 -11.992 1 98.69 213 ALA B CA 1
ATOM 3291 C C . ALA B 1 213 ? -9.414 -28.297 -11.406 1 98.69 213 ALA B C 1
ATOM 3293 O O . ALA B 1 213 ? -10.562 -28.031 -11.758 1 98.69 213 ALA B O 1
ATOM 3294 N N . GLY B 1 214 ? -8.766 -27.625 -10.5 1 98.75 214 GLY B N 1
ATOM 3295 C CA . GLY B 1 214 ? -9.328 -26.391 -9.977 1 98.75 214 GLY B CA 1
ATOM 3296 C C . GLY B 1 214 ? -9.586 -25.359 -11.062 1 98.75 214 GLY B C 1
ATOM 3297 O O . GLY B 1 214 ? -10.633 -24.703 -11.055 1 98.75 214 GLY B O 1
ATOM 3298 N N . ARG B 1 215 ? -8.641 -25.25 -11.961 1 98.81 215 ARG B N 1
ATOM 3299 C CA . ARG B 1 215 ? -8.766 -24.312 -13.07 1 98.81 215 ARG B CA 1
ATOM 3300 C C . ARG B 1 215 ? -10.023 -24.594 -13.883 1 98.81 215 ARG B C 1
ATOM 3302 O O . ARG B 1 215 ? -10.773 -23.672 -14.211 1 98.81 215 ARG B O 1
ATOM 3309 N N . GLU B 1 216 ? -10.211 -25.844 -14.219 1 98.31 216 GLU B N 1
ATOM 3310 C CA . GLU B 1 216 ? -11.336 -26.234 -15.07 1 98.31 216 GLU B CA 1
ATOM 3311 C C . GLU B 1 216 ? -12.664 -25.844 -14.43 1 98.31 216 GLU B C 1
ATOM 3313 O O . GLU B 1 216 ? -13.531 -25.25 -15.086 1 98.31 216 GLU B O 1
ATOM 3318 N N . VAL B 1 217 ? -12.789 -26.078 -13.172 1 97.75 217 VAL B N 1
ATOM 3319 C CA . VAL B 1 217 ? -14.039 -25.781 -12.484 1 97.75 217 VAL B CA 1
ATOM 3320 C C . VAL B 1 217 ? -14.203 -24.266 -12.336 1 97.75 217 VAL B C 1
ATOM 3322 O O . VAL B 1 217 ? -15.305 -23.734 -12.5 1 97.75 217 VAL B O 1
ATOM 3325 N N . GLY B 1 218 ? -13.133 -23.594 -12.023 1 98.62 218 GLY B N 1
ATOM 3326 C CA . GLY B 1 218 ? -13.188 -22.141 -11.891 1 98.62 218 GLY B CA 1
ATOM 3327 C C . GLY B 1 218 ? -13.609 -21.438 -13.172 1 98.62 218 GLY B C 1
ATOM 3328 O O . GLY B 1 218 ? -14.422 -20.516 -13.133 1 98.62 218 GLY B O 1
ATOM 3329 N N . LEU B 1 219 ? -13.047 -21.891 -14.25 1 98.62 219 LEU B N 1
ATOM 3330 C CA . LEU B 1 219 ? -13.383 -21.297 -15.547 1 98.62 219 LEU B CA 1
ATOM 3331 C C . LEU B 1 219 ? -14.867 -21.469 -15.852 1 98.62 219 LEU B C 1
ATOM 3333 O O . LEU B 1 219 ? -15.516 -20.531 -16.328 1 98.62 219 LEU B O 1
ATOM 3337 N N . LYS B 1 220 ? -15.383 -22.609 -15.57 1 97.81 220 LYS B N 1
ATOM 3338 C CA . LYS B 1 220 ? -16.797 -22.875 -15.812 1 97.81 220 LYS B CA 1
ATOM 3339 C C . LYS B 1 220 ? -17.672 -22 -14.914 1 97.81 220 LYS B C 1
ATOM 3341 O O . LYS B 1 220 ? -18.656 -21.422 -15.375 1 97.81 220 LYS B O 1
ATOM 3346 N N . LEU B 1 221 ? -17.359 -21.922 -13.648 1 97.94 221 LEU B N 1
ATOM 3347 C CA . LEU B 1 221 ? -18.141 -21.125 -12.711 1 97.94 221 LEU B CA 1
ATOM 3348 C C . LEU B 1 221 ? -18.109 -19.656 -13.078 1 97.94 221 LEU B C 1
ATOM 3350 O O . LEU B 1 221 ? -19.141 -18.984 -13.133 1 97.94 221 LEU B O 1
ATOM 3354 N N . LEU B 1 222 ? -16.922 -19.062 -13.352 1 96.88 222 LEU B N 1
ATOM 3355 C CA . LEU B 1 222 ? -16.781 -17.641 -13.633 1 96.88 222 LEU B CA 1
ATOM 3356 C C . LEU B 1 222 ? -17.453 -17.281 -14.953 1 96.88 222 LEU B C 1
ATOM 3358 O O . LEU B 1 222 ? -17.953 -16.156 -15.117 1 96.88 222 LEU B O 1
ATOM 3362 N N . SER B 1 223 ? -17.562 -18.234 -15.867 1 97.44 223 SER B N 1
ATOM 3363 C CA . SER B 1 223 ? -18.172 -18 -17.172 1 97.44 223 SER B CA 1
ATOM 3364 C C . SER B 1 223 ? -19.672 -17.828 -17.047 1 97.44 223 SER B C 1
ATOM 3366 O O . SER B 1 223 ? -20.328 -17.344 -17.984 1 97.44 223 SER B O 1
ATOM 3368 N N . GLN B 1 224 ? -20.266 -18.234 -15.914 1 94.62 224 GLN B N 1
ATOM 3369 C CA . GLN B 1 224 ? -21.703 -18.203 -15.742 1 94.62 224 GLN B CA 1
ATOM 3370 C C . GLN B 1 224 ? -22.234 -16.766 -15.688 1 94.62 224 GLN B C 1
ATOM 3372 O O . GLN B 1 224 ? -23.438 -16.531 -15.789 1 94.62 224 GLN B O 1
ATOM 3377 N N . PHE B 1 225 ? -21.406 -15.844 -15.617 1 92.94 225 PHE B N 1
ATOM 3378 C CA . PHE B 1 225 ? -21.797 -14.438 -15.594 1 92.94 225 PHE B CA 1
ATOM 3379 C C . PHE B 1 225 ? -21.969 -13.906 -17.016 1 92.94 225 PHE B C 1
ATOM 3381 O O . PHE B 1 225 ? -22.234 -12.719 -17.203 1 92.94 225 PHE B O 1
ATOM 3388 N N . GLY B 1 226 ? -21.703 -14.711 -17.969 1 93.88 226 GLY B N 1
ATOM 3389 C CA . GLY B 1 226 ? -22.047 -14.344 -19.344 1 93.88 226 GLY B CA 1
ATOM 3390 C C . GLY B 1 226 ? -20.828 -14.008 -20.188 1 93.88 226 GLY B C 1
ATOM 3391 O O . GLY B 1 226 ? -20.969 -13.633 -21.344 1 93.88 226 GLY B O 1
ATOM 3392 N N . GLU B 1 227 ? -19.625 -14.086 -19.609 1 95.06 227 GLU B N 1
ATOM 3393 C CA . GLU B 1 227 ? -18.375 -13.812 -20.312 1 95.06 227 GLU B CA 1
ATOM 3394 C C . GLU B 1 227 ? -17.344 -14.914 -20.047 1 95.06 227 GLU B C 1
ATOM 3396 O O . GLU B 1 227 ? -17.234 -15.406 -18.938 1 95.06 227 GLU B O 1
ATOM 3401 N N . GLU B 1 228 ? -16.625 -15.25 -21.125 1 96.31 228 GLU B N 1
ATOM 3402 C CA . GLU B 1 228 ? -15.547 -16.219 -20.953 1 96.31 228 GLU B CA 1
ATOM 3403 C C . GLU B 1 228 ? -14.328 -15.586 -20.297 1 96.31 228 GLU B C 1
ATOM 3405 O O . GLU B 1 228 ? -13.789 -14.602 -20.797 1 96.31 228 GLU B O 1
ATOM 3410 N N . PRO B 1 229 ? -13.945 -16.156 -19.156 1 97.94 229 PRO B N 1
ATOM 3411 C CA . PRO B 1 229 ? -12.688 -15.648 -18.609 1 97.94 229 PRO B CA 1
ATOM 3412 C C . PRO B 1 229 ? -11.492 -15.922 -19.516 1 97.94 229 PRO B C 1
ATOM 3414 O O . PRO B 1 229 ? -11.375 -17.016 -20.078 1 97.94 229 PRO B O 1
ATOM 3417 N N . VAL B 1 230 ? -10.633 -14.906 -19.625 1 98.25 230 VAL B N 1
ATOM 3418 C CA . VAL B 1 230 ? -9.523 -15.055 -20.562 1 98.25 230 VAL B CA 1
ATOM 3419 C C . VAL B 1 230 ? -8.219 -14.656 -19.875 1 98.25 230 VAL B C 1
ATOM 3421 O O . VAL B 1 230 ? -8.219 -13.82 -18.969 1 98.25 230 VAL B O 1
ATOM 3424 N N . ASN B 1 231 ? -7.172 -15.352 -20.266 1 97.94 231 ASN B N 1
ATOM 3425 C CA . ASN B 1 231 ? -5.828 -14.977 -19.828 1 97.94 231 ASN B CA 1
ATOM 3426 C C . ASN B 1 231 ? -5.125 -14.125 -20.891 1 97.94 231 ASN B C 1
ATOM 3428 O O . ASN B 1 231 ? -5.43 -14.219 -22.078 1 97.94 231 ASN B O 1
ATOM 3432 N N . ASP B 1 232 ? -4.207 -13.25 -20.469 1 96.56 232 ASP B N 1
ATOM 3433 C CA . ASP B 1 232 ? -3.514 -12.344 -21.375 1 96.56 232 ASP B CA 1
ATOM 3434 C C . ASP B 1 232 ? -2.266 -13 -21.969 1 96.56 232 ASP B C 1
ATOM 3436 O O . ASP B 1 232 ? -1.716 -12.523 -22.969 1 96.56 232 ASP B O 1
ATOM 3440 N N . PHE B 1 233 ? -1.795 -14.062 -21.344 1 97.94 233 PHE B N 1
ATOM 3441 C CA . PHE B 1 233 ? -0.599 -14.781 -21.766 1 97.94 233 PHE B CA 1
ATOM 3442 C C . PHE B 1 233 ? -0.86 -16.281 -21.828 1 97.94 233 PHE B C 1
ATOM 3444 O O . PHE B 1 233 ? -1.791 -16.781 -21.188 1 97.94 233 PHE B O 1
ATOM 3451 N N . PRO B 1 234 ? -0.008 -17.016 -22.562 1 97.56 234 PRO B N 1
ATOM 3452 C CA . PRO B 1 234 ? -0.225 -18.469 -22.641 1 97.56 234 PRO B CA 1
ATOM 3453 C C . PRO B 1 234 ? -0.085 -19.156 -21.297 1 97.56 234 PRO B C 1
ATOM 3455 O O . PRO B 1 234 ? 0.803 -18.812 -20.516 1 97.56 234 PRO B O 1
ATOM 3458 N N . SER B 1 235 ? -1.03 -20.109 -21.062 1 98.38 235 SER B N 1
ATOM 3459 C CA . SER B 1 235 ? -0.925 -20.938 -19.859 1 98.38 235 SER B CA 1
ATOM 3460 C C . SER B 1 235 ? 0.408 -21.672 -19.812 1 98.38 235 SER B C 1
ATOM 3462 O O . SER B 1 235 ? 0.877 -22.188 -20.844 1 98.38 235 SER B O 1
ATOM 3464 N N . TYR B 1 236 ? 1.021 -21.734 -18.625 1 98.38 236 TYR B N 1
ATOM 3465 C CA . TYR B 1 236 ? 2.271 -22.484 -18.484 1 98.38 236 TYR B CA 1
ATOM 3466 C C . TYR B 1 236 ? 2.068 -23.75 -17.672 1 98.38 236 TYR B C 1
ATOM 3468 O O . TYR B 1 236 ? 2.996 -24.547 -17.516 1 98.38 236 TYR B O 1
ATOM 3476 N N . ILE B 1 237 ? 0.886 -23.969 -17.203 1 98.19 237 ILE B N 1
ATOM 3477 C CA . ILE B 1 237 ? 0.547 -25.172 -16.453 1 98.19 237 ILE B CA 1
ATOM 3478 C C . ILE B 1 237 ? -0.193 -26.156 -17.344 1 98.19 237 ILE B C 1
ATOM 3480 O O . ILE B 1 237 ? -1.393 -26.016 -17.594 1 98.19 237 ILE B O 1
ATOM 3484 N N . LYS B 1 238 ? 0.593 -27.125 -17.891 1 92.69 238 LYS B N 1
ATOM 3485 C CA . LYS B 1 238 ? 0.064 -28.094 -18.844 1 92.69 238 LYS B CA 1
ATOM 3486 C C . LYS B 1 238 ? 0.386 -29.516 -18.422 1 92.69 238 LYS B C 1
ATOM 3488 O O . LYS B 1 238 ? 1.356 -29.75 -17.688 1 92.69 238 LYS B O 1
#